Protein 4Q9V (pdb70)

Radius of gyration: 27.59 Å; Cα contacts (8 Å, |Δi|>4): 380; chains: 2; bounding box: 40×42×91 Å

Sequence (369 aa):
FSSKSLALQAQKKILSKIASKTVANNMLIDDTSSEIFDELYKVTKEHTHNKKEAHKIMKDLIKVAIKIGILYRNNQFSQEELVIVEKFRKKLNQTAMTIVSFYEVEYTFDRNVLSNLLHECKDLVHELVQRHLTPRTHGRINHVFNHFADVEFLSTLYSLDGDCRPNLKRICEGINKLLDDEKVLAMVFSSKSLALQAQKKILSKIASKTVANMLIDDTSSEIFDELYKVTKEHTHNKKEAHKIMKDLIKVAIKIGILYRNNQFSQEELVIVEEKFRKKLNQTAMTIVSFYEVEYTFDRRNVLSNLLHECKDLVHELVQQRHLTPRTHGRINHVFNHFADVEFLSTLYSLDGDCRPNLKRICEGINKLLDEKVL

Organism: Homo sapiens (NCBI:txid9606)

Foldseek 3Di:
DDVVVVVVVVVCVVVVVLLVVLLCVQAVDPLRVLLLVLQLVLLCLLPVDNVLSVLLSVLVSVLSSVVSVCVVVVVFDPVLVVLVVVLLVLVLVLLVVLLVCLVPVVPHDLQVSLVSLVVNLVSSCVNCVPPDDPCNNVSSVSNSCSVSPSSSVCLCSPPPHDNSVSSVSSNVSSVVCVVVVVD/DDDDDPVVVVVVVVVVVVVVVVVVCVVDPLADPLNVLLLVLLLVLLCVLPVCNVLSVLLSVLVVVLSVVLSVCVVVVVADPVLVVLVVVLLVLVLVLLVVLLCCLPPPPSDDLQVSLVSLVVNLVSSCVNCVVPDDVCNNVSSCSNSVSVSVSSSVCQCRPPVHDSSVSSVSSNVSSVVCVVVVVD

B-factor: mean 59.69, std 21.89, range [22.84, 160.14]

InterPro domains:
  IPR008477 Tumor necrosis factor alpha-induced protein 8-like [PF05527] (110-290)
  IPR008477 Tumor necrosis factor alpha-induced protein 8-like [PTHR12757] (84-292)
  IPR038355 Tumor necrosis factor alpha-induced protein 8-like superfamily [G3DSA:1.20.1440.160] (96-291)

Structure (mmCIF, N/CA/C/O backbone):
data_4Q9V
#
_entry.id   4Q9V
#
_cell.length_a   61.729
_cell.length_b   87.296
_cell.length_c   242.309
_cell.angle_alpha   90.00
_cell.angle_beta   90.00
_cell.angle_gamma   90.00
#
_symmetry.space_group_name_H-M   'I 2 2 2'
#
loop_
_entity.id
_entity.type
_entity.pdbx_description
1 polymer 'Tumor necrosis factor alpha-induced protein 8-like protein 3'
2 non-polymer 'CHLORIDE ION'
3 non-polymer 'SULFATE ION'
4 water water
#
loop_
_atom_site.group_PDB
_atom_site.id
_atom_site.type_symbol
_atom_site.label_atom_id
_atom_site.label_alt_id
_atom_site.label_comp_id
_atom_site.label_asym_id
_atom_site.label_entity_id
_atom_site.label_seq_id
_atom_site.pdbx_PDB_ins_code
_atom_site.Cartn_x
_atom_site.Cartn_y
_atom_site.Cartn_z
_atom_site.occupancy
_atom_site.B_iso_or_equiv
_atom_site.auth_seq_id
_atom_site.auth_comp_id
_atom_site.auth_asym_id
_atom_site.auth_atom_id
_atom_site.pdbx_PDB_model_num
ATOM 1 N N . PHE A 1 4 ? 24.550 -25.712 -20.548 1.00 97.59 110 PHE A N 1
ATOM 2 C CA . PHE A 1 4 ? 23.189 -26.081 -20.919 1.00 100.82 110 PHE A CA 1
ATOM 3 C C . PHE A 1 4 ? 22.227 -24.918 -20.707 1.00 93.15 110 PHE A C 1
ATOM 4 O O . PHE A 1 4 ? 22.151 -24.357 -19.615 1.00 97.05 110 PHE A O 1
ATOM 12 N N . SER A 1 5 ? 21.494 -24.563 -21.757 1.00 74.40 111 SER A N 1
ATOM 13 C CA . SER A 1 5 ? 20.551 -23.456 -21.686 1.00 77.71 111 SER A CA 1
ATOM 14 C C . SER A 1 5 ? 19.260 -23.768 -22.438 1.00 73.90 111 SER A C 1
ATOM 15 O O . SER A 1 5 ? 19.154 -23.513 -23.637 1.00 70.73 111 SER A O 1
ATOM 18 N N . SER A 1 6 ? 18.282 -24.315 -21.722 1.00 72.06 112 SER A N 1
ATOM 19 C CA . SER A 1 6 ? 16.988 -24.636 -22.311 1.00 65.23 112 SER A CA 1
ATOM 20 C C . SER A 1 6 ? 16.486 -23.496 -23.187 1.00 62.84 112 SER A C 1
ATOM 21 O O . SER A 1 6 ? 15.870 -23.724 -24.227 1.00 62.18 112 SER A O 1
ATOM 24 N N . LYS A 1 7 ? 16.758 -22.267 -22.765 1.00 63.99 113 LYS A N 1
ATOM 25 C CA . LYS A 1 7 ? 16.345 -21.092 -23.517 1.00 69.42 113 LYS A CA 1
ATOM 26 C C . LYS A 1 7 ? 16.974 -21.090 -24.904 1.00 69.78 113 LYS A C 1
ATOM 27 O O . LYS A 1 7 ? 16.367 -20.630 -25.871 1.00 71.33 113 LYS A O 1
ATOM 33 N N . SER A 1 8 ? 18.194 -21.607 -24.996 1.00 66.93 114 SER A N 1
ATOM 34 C CA . SER A 1 8 ? 18.912 -21.663 -26.262 1.00 70.38 114 SER A CA 1
ATOM 35 C C . SER A 1 8 ? 18.372 -22.771 -27.157 1.00 62.75 114 SER A C 1
ATOM 36 O O . SER A 1 8 ? 18.205 -22.583 -28.360 1.00 61.80 114 SER A O 1
ATOM 39 N N . LEU A 1 9 ? 18.099 -23.928 -26.563 1.00 64.13 115 LEU A N 1
ATOM 40 C CA . LEU A 1 9 ? 17.550 -25.056 -27.302 1.00 66.27 115 LEU A CA 1
ATOM 41 C C . LEU A 1 9 ? 16.140 -24.745 -27.786 1.00 68.59 115 LEU A C 1
ATOM 42 O O . LEU A 1 9 ? 15.730 -25.173 -28.862 1.00 68.84 115 LEU A O 1
ATOM 47 N N . ALA A 1 10 ? 15.402 -23.990 -26.980 1.00 66.06 116 ALA A N 1
ATOM 48 C CA . ALA A 1 10 ? 14.029 -23.617 -27.316 1.00 62.17 116 ALA A CA 1
ATOM 49 C C . ALA A 1 10 ? 13.997 -22.577 -28.433 1.00 54.28 116 ALA A C 1
ATOM 50 O O . ALA A 1 10 ? 13.121 -22.613 -29.322 1.00 60.26 116 ALA A O 1
ATOM 52 N N . LEU A 1 11 ? 14.943 -21.644 -28.372 1.00 55.61 117 LEU A N 1
ATOM 53 C CA . LEU A 1 11 ? 15.115 -20.648 -29.425 1.00 58.22 117 LEU A CA 1
ATOM 54 C C . LEU A 1 11 ? 15.346 -21.341 -30.768 1.00 46.24 117 LEU A C 1
ATOM 55 O O . LEU A 1 11 ? 14.576 -21.161 -31.721 1.00 53.80 117 LEU A O 1
ATOM 60 N N . GLN A 1 12 ? 16.417 -22.135 -30.808 1.00 52.08 118 GLN A N 1
ATOM 61 C CA . GLN A 1 12 ? 16.753 -23.005 -31.933 1.00 61.70 118 GLN A CA 1
ATOM 62 C C . GLN A 1 12 ? 15.551 -23.762 -32.476 1.00 57.20 118 GLN A C 1
ATOM 63 O O . GLN A 1 12 ? 15.173 -23.601 -33.641 1.00 66.37 118 GLN A O 1
ATOM 69 N N . ALA A 1 13 ? 14.956 -24.593 -31.624 1.00 53.44 119 ALA A N 1
ATOM 70 C CA . ALA A 1 13 ? 13.846 -25.459 -32.021 1.00 49.49 119 ALA A CA 1
ATOM 71 C C . ALA A 1 13 ? 12.668 -24.678 -32.614 1.00 39.26 119 ALA A C 1
ATOM 72 O O . ALA A 1 13 ? 12.099 -25.068 -33.643 1.00 48.90 119 ALA A O 1
ATOM 74 N N . GLN A 1 14 ? 12.324 -23.558 -31.989 1.00 46.92 120 GLN A N 1
ATOM 75 C CA . GLN A 1 14 ? 11.208 -22.752 -32.479 1.00 46.21 120 GLN A CA 1
ATOM 76 C C . GLN A 1 14 ? 11.513 -22.131 -33.840 1.00 46.87 120 GLN A C 1
ATOM 77 O O . GLN A 1 14 ? 10.657 -22.135 -34.754 1.00 36.15 120 GLN A O 1
ATOM 83 N N . LYS A 1 15 ? 12.723 -21.577 -33.960 1.00 51.22 121 LYS A N 1
ATOM 84 C CA . LYS A 1 15 ? 13.168 -21.006 -35.228 1.00 53.70 121 LYS A CA 1
ATOM 85 C C . LYS A 1 15 ? 13.077 -22.058 -36.330 1.00 45.67 121 LYS A C 1
ATOM 86 O O . LYS A 1 15 ? 12.499 -21.816 -37.376 1.00 45.10 121 LYS A O 1
ATOM 92 N N . LYS A 1 16 ? 13.631 -23.232 -36.051 1.00 39.62 122 LYS A N 1
ATOM 93 C CA . LYS A 1 16 ? 13.690 -24.348 -36.981 1.00 41.31 122 LYS A CA 1
ATOM 94 C C . LYS A 1 16 ? 12.333 -24.825 -37.446 1.00 52.57 122 LYS A C 1
ATOM 95 O O . LYS A 1 16 ? 12.117 -24.975 -38.646 1.00 58.53 122 LYS A O 1
ATOM 101 N N . ILE A 1 17 ? 11.419 -25.077 -36.517 1.00 50.42 123 ILE A N 1
ATOM 102 C CA . ILE A 1 17 ? 10.096 -25.557 -36.931 1.00 44.15 123 ILE A CA 1
ATOM 103 C C . ILE A 1 17 ? 9.375 -24.480 -37.735 1.00 42.54 123 ILE A C 1
ATOM 104 O O . ILE A 1 17 ? 8.730 -24.764 -38.776 1.00 50.32 123 ILE A O 1
ATOM 109 N N . LEU A 1 18 ? 9.493 -23.239 -37.265 1.00 42.08 124 LEU A N 1
ATOM 110 C CA . LEU A 1 18 ? 8.828 -22.148 -37.976 1.00 43.48 124 LEU A CA 1
ATOM 111 C C . LEU A 1 18 ? 9.371 -22.007 -39.418 1.00 46.63 124 LEU A C 1
ATOM 112 O O . LEU A 1 18 ? 8.618 -21.811 -40.379 1.00 46.40 124 LEU A O 1
ATOM 117 N N . SER A 1 19 ? 10.685 -22.157 -39.547 1.00 40.12 125 SER A N 1
ATOM 118 C CA . SER A 1 19 ? 11.409 -21.989 -40.804 1.00 46.70 125 SER A CA 1
ATOM 119 C C . SER A 1 19 ? 11.079 -23.097 -41.776 1.00 47.74 125 SER A C 1
ATOM 120 O O . SER A 1 19 ? 10.803 -22.852 -42.960 1.00 46.96 125 SER A O 1
ATOM 123 N N . LYS A 1 20 ? 11.110 -24.322 -41.259 1.00 50.96 126 LYS A N 1
ATOM 124 C CA . LYS A 1 20 ? 10.721 -25.491 -42.022 1.00 42.67 126 LYS A CA 1
ATOM 125 C C . LYS A 1 20 ? 9.315 -25.315 -42.586 1.00 40.57 126 LYS A C 1
ATOM 126 O O . LYS A 1 20 ? 9.092 -25.515 -43.794 1.00 47.97 126 LYS A O 1
ATOM 132 N N . ILE A 1 21 ? 8.379 -24.909 -41.728 1.00 41.64 127 ILE A N 1
ATOM 133 C CA . ILE A 1 21 ? 7.030 -24.598 -42.217 1.00 43.95 127 ILE A CA 1
ATOM 134 C C . ILE A 1 21 ? 7.046 -23.563 -43.343 1.00 43.43 127 ILE A C 1
ATOM 135 O O . ILE A 1 21 ? 6.411 -23.763 -44.407 1.00 45.20 127 ILE A O 1
ATOM 140 N N . ALA A 1 22 ? 7.762 -22.460 -43.117 1.00 40.46 128 ALA A N 1
ATOM 141 C CA . ALA A 1 22 ? 7.804 -21.373 -44.121 1.00 43.68 128 ALA A CA 1
ATOM 142 C C . ALA A 1 22 ? 8.313 -21.828 -45.517 1.00 41.50 128 ALA A C 1
ATOM 143 O O . ALA A 1 22 ? 7.726 -21.537 -46.585 1.00 40.35 128 ALA A O 1
ATOM 145 N N . SER A 1 23 ? 9.421 -22.554 -45.492 1.00 31.84 129 SER A N 1
ATOM 146 C CA . SER A 1 23 ? 10.069 -22.977 -46.719 1.00 47.22 129 SER A CA 1
ATOM 147 C C . SER A 1 23 ? 9.270 -24.070 -47.405 1.00 41.64 129 SER A C 1
ATOM 148 O O . SER A 1 23 ? 9.225 -24.115 -48.632 1.00 34.19 129 SER A O 1
ATOM 151 N N . LYS A 1 24 ? 8.612 -24.942 -46.637 1.00 39.07 130 LYS A N 1
ATOM 152 C CA . LYS A 1 24 ? 7.715 -25.893 -47.309 1.00 40.27 130 LYS A CA 1
ATOM 153 C C . LYS A 1 24 ? 6.555 -25.160 -47.985 1.00 41.13 130 LYS A C 1
ATOM 154 O O . LYS A 1 24 ? 6.184 -25.485 -49.126 1.00 39.21 130 LYS A O 1
ATOM 160 N N . THR A 1 25 ? 6.012 -24.142 -47.318 1.00 36.55 131 THR A N 1
ATOM 161 C CA . THR A 1 25 ? 4.974 -23.333 -47.990 1.00 46.79 131 THR A CA 1
ATOM 162 C C . THR A 1 25 ? 5.472 -22.753 -49.319 1.00 51.81 131 THR A C 1
ATOM 163 O O . THR A 1 25 ? 4.801 -22.881 -50.378 1.00 41.16 131 THR A O 1
ATOM 167 N N . VAL A 1 26 ? 6.657 -22.138 -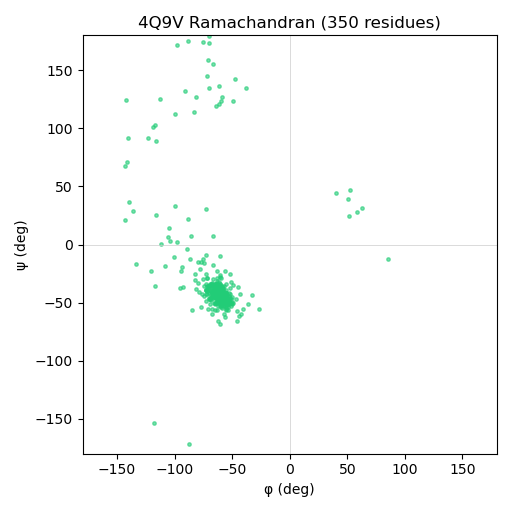49.269 1.00 46.30 132 VAL A N 1
ATOM 168 C CA . VAL A 1 26 ? 7.241 -21.594 -50.502 1.00 33.30 132 VAL A CA 1
ATOM 169 C C . VAL A 1 26 ? 7.426 -22.677 -51.567 1.00 36.51 132 VAL A C 1
ATOM 170 O O . VAL A 1 26 ? 7.134 -22.462 -52.729 1.00 43.28 132 VAL A O 1
ATOM 174 N N . ALA A 1 27 ? 7.885 -23.854 -51.163 1.00 39.89 133 ALA A N 1
ATOM 175 C CA . ALA A 1 27 ? 8.193 -24.916 -52.119 1.00 43.59 133 ALA A CA 1
ATOM 176 C C . ALA A 1 27 ? 6.939 -25.462 -52.785 1.00 51.99 133 ALA A C 1
ATOM 177 O O . ALA A 1 27 ? 6.908 -25.657 -54.003 1.00 47.57 133 ALA A O 1
ATOM 179 N N A ASN A 1 28 ? 5.904 -25.720 -51.984 0.51 51.36 134 ASN A N 1
ATOM 180 N N B ASN A 1 28 ? 5.910 -25.715 -51.987 0.49 51.37 134 ASN A N 1
ATOM 181 C CA A ASN A 1 28 ? 4.619 -26.178 -52.513 0.51 51.98 134 ASN A CA 1
ATOM 182 C CA B ASN A 1 28 ? 4.650 -26.188 -52.537 0.49 51.54 134 ASN A CA 1
ATOM 183 C C A ASN A 1 28 ? 4.016 -25.157 -53.463 0.51 52.76 134 ASN A C 1
ATOM 184 C C B ASN A 1 28 ? 4.025 -25.159 -53.468 0.49 52.74 134 ASN A C 1
ATOM 185 O O A ASN A 1 28 ? 3.439 -25.521 -54.490 0.51 53.15 134 ASN A O 1
ATOM 186 O O B ASN A 1 28 ? 3.462 -25.519 -54.502 0.49 53.11 134 ASN A O 1
ATOM 195 N N . MET A 1 29 ? 4.135 -23.877 -53.118 1.00 51.69 135 MET A N 1
ATOM 196 C CA . MET A 1 29 ? 3.571 -22.835 -53.979 1.00 53.69 135 MET A CA 1
ATOM 197 C C . MET A 1 29 ? 4.322 -22.594 -55.296 1.00 55.29 135 MET A C 1
ATOM 198 O O . MET A 1 29 ? 3.718 -22.612 -56.373 1.00 55.28 135 MET A O 1
ATOM 203 N N . LEU A 1 30 ? 5.615 -22.303 -55.209 1.00 48.39 136 LEU A N 1
ATOM 204 C CA . LEU A 1 30 ? 6.347 -21.792 -56.362 1.00 50.34 136 LEU A CA 1
ATOM 205 C C . LEU A 1 30 ? 7.483 -22.679 -56.862 1.00 49.81 136 LEU A C 1
ATOM 206 O O . LEU A 1 30 ? 7.736 -22.746 -58.062 1.00 59.96 136 LEU A O 1
ATOM 211 N N . ILE A 1 31 ? 8.177 -23.344 -55.947 1.00 53.11 137 ILE A N 1
ATOM 212 C CA . ILE A 1 31 ? 9.315 -24.172 -56.331 1.00 63.47 137 ILE A CA 1
ATOM 213 C C . ILE A 1 31 ? 8.891 -25.333 -57.223 1.00 65.13 137 ILE A C 1
ATOM 214 O O . ILE A 1 31 ? 9.697 -25.873 -57.975 1.00 65.66 137 ILE A O 1
ATOM 219 N N . ASP A 1 32 ? 7.620 -25.707 -57.143 1.00 50.79 138 ASP A N 1
ATOM 220 C CA . ASP A 1 32 ? 7.083 -26.755 -57.998 1.00 66.40 138 ASP A CA 1
ATOM 221 C C . ASP A 1 32 ? 7.515 -26.505 -59.440 1.00 58.93 138 ASP A C 1
ATOM 222 O O . ASP A 1 32 ? 7.570 -25.363 -59.891 1.00 58.40 138 ASP A O 1
ATOM 227 N N . ASP A 1 33 ? 7.819 -27.579 -60.161 1.00 43.09 139 ASP A N 1
ATOM 228 C CA . ASP A 1 33 ? 8.307 -27.469 -61.533 1.00 51.63 139 ASP A CA 1
ATOM 229 C C . ASP A 1 33 ? 7.275 -26.879 -62.489 1.00 52.03 139 ASP A C 1
ATOM 230 O O . ASP A 1 33 ? 7.567 -25.939 -63.223 1.00 51.48 139 ASP A O 1
ATOM 235 N N . THR A 1 34 ? 6.073 -27.438 -62.480 1.00 52.30 140 THR A N 1
ATOM 236 C CA . THR A 1 34 ? 5.009 -26.979 -63.361 1.00 43.05 140 THR A CA 1
ATOM 237 C C . THR A 1 34 ? 4.645 -25.524 -63.094 1.00 32.92 140 THR A C 1
ATOM 238 O O . THR A 1 34 ? 4.430 -24.747 -64.020 1.00 38.40 140 THR A O 1
ATOM 242 N N . SER A 1 35 ? 4.576 -25.165 -61.817 1.00 33.42 141 SER A N 1
ATOM 243 C CA . SER A 1 35 ? 4.199 -23.815 -61.419 1.00 36.06 141 SER A CA 1
ATOM 244 C C . SER A 1 35 ? 5.262 -22.788 -61.792 1.00 38.16 141 SER A C 1
ATOM 245 O O . SER A 1 35 ? 4.953 -21.742 -62.354 1.00 41.07 141 SER A O 1
ATOM 248 N N . SER A 1 36 ? 6.515 -23.090 -61.472 1.00 35.48 142 SER A N 1
ATOM 249 C CA . SER A 1 36 ? 7.614 -22.179 -61.764 1.00 39.03 142 SER A CA 1
ATOM 250 C C . SER A 1 36 ? 7.774 -21.962 -63.265 1.00 40.42 142 SER A C 1
ATOM 251 O O . SER A 1 36 ? 8.184 -20.890 -63.702 1.00 40.44 142 SER A O 1
ATOM 254 N N . GLU A 1 37 ? 7.445 -22.982 -64.049 1.00 29.26 143 GLU A N 1
ATOM 255 C CA . GLU A 1 37 ? 7.528 -22.880 -65.500 1.00 37.62 143 GLU A CA 1
ATOM 256 C C . GLU A 1 37 ? 6.440 -21.961 -66.045 1.00 35.91 143 GLU A C 1
ATOM 257 O O . GLU A 1 37 ? 6.664 -21.214 -66.995 1.00 37.90 143 GLU A O 1
ATOM 263 N N . ILE A 1 38 ? 5.260 -22.020 -65.440 1.00 37.32 144 ILE A N 1
ATOM 264 C CA . ILE A 1 38 ? 4.155 -21.157 -65.832 1.00 32.81 144 ILE A CA 1
ATOM 265 C C . ILE A 1 38 ? 4.524 -19.699 -65.576 1.00 24.90 144 ILE A C 1
ATOM 266 O O . ILE A 1 38 ? 4.356 -18.847 -66.441 1.00 31.98 144 ILE A O 1
ATOM 271 N N . PHE A 1 39 ? 5.031 -19.428 -64.380 1.00 25.13 145 PHE A N 1
ATOM 272 C CA . PHE A 1 39 ? 5.429 -18.078 -64.007 1.00 31.78 145 PHE A CA 1
ATOM 273 C C . PHE A 1 39 ? 6.567 -17.578 -64.889 1.00 38.46 145 PHE A C 1
ATOM 274 O O . PHE A 1 39 ? 6.626 -16.398 -65.225 1.00 40.57 145 PHE A O 1
ATOM 282 N N . ASP A 1 40 ? 7.467 -18.480 -65.262 1.00 35.38 146 ASP A N 1
ATOM 283 C CA . ASP A 1 40 ? 8.581 -18.133 -66.135 1.00 36.49 146 ASP A CA 1
ATOM 284 C C . ASP A 1 40 ? 8.064 -17.730 -67.509 1.00 40.46 146 ASP A C 1
ATOM 285 O O . ASP A 1 40 ? 8.490 -16.723 -68.069 1.00 37.50 146 ASP A O 1
ATOM 290 N N . GLU A 1 41 ? 7.139 -18.517 -68.045 1.00 39.31 147 GLU A N 1
ATOM 291 C CA . GLU A 1 41 ? 6.449 -18.139 -69.292 1.00 34.53 147 GLU A CA 1
ATOM 292 C C . GLU A 1 41 ? 5.696 -16.799 -69.186 1.00 42.31 147 GLU A C 1
ATOM 293 O O . GLU A 1 41 ? 5.675 -16.010 -70.145 1.00 42.51 147 GLU A O 1
ATOM 299 N N . LEU A 1 42 ? 5.064 -16.546 -68.042 1.00 33.80 148 LEU A N 1
ATOM 300 C CA . LEU A 1 42 ? 4.297 -15.309 -67.880 1.00 32.96 148 LEU A CA 1
ATOM 301 C C . LEU A 1 42 ? 5.275 -14.162 -67.965 1.00 34.03 148 LEU A C 1
ATOM 302 O O . LEU A 1 42 ? 4.997 -13.148 -68.581 1.00 44.06 148 LEU A O 1
ATOM 307 N N . TYR A 1 43 ? 6.452 -14.354 -67.382 1.00 32.96 149 TYR A N 1
ATOM 308 C CA . TYR A 1 43 ? 7.512 -13.360 -67.474 1.00 33.56 149 TYR A CA 1
ATOM 309 C C . TYR A 1 43 ? 7.828 -13.112 -68.925 1.00 31.70 149 TYR A C 1
ATOM 310 O O . TYR A 1 43 ? 7.866 -11.964 -69.379 1.00 43.54 149 TYR A O 1
ATOM 319 N N . LYS A 1 44 ? 8.064 -14.198 -69.655 1.00 37.34 150 LYS A N 1
ATOM 320 C CA . LYS A 1 44 ? 8.505 -14.054 -71.049 1.00 40.44 150 LYS A CA 1
ATOM 321 C C . LYS A 1 44 ? 7.488 -13.263 -71.867 1.00 46.47 150 LYS A C 1
ATOM 322 O O . LYS A 1 44 ? 7.844 -12.334 -72.603 1.00 48.21 150 LYS A O 1
ATOM 328 N N . VAL A 1 45 ? 6.214 -13.594 -71.687 1.00 48.52 151 VAL A N 1
ATOM 329 C CA . VAL A 1 45 ? 5.151 -12.886 -72.397 1.00 45.02 151 VAL A CA 1
ATOM 330 C C . VAL A 1 45 ? 5.009 -11.413 -71.982 1.00 39.97 151 VAL A C 1
ATOM 331 O O . VAL A 1 45 ? 4.769 -10.548 -72.845 1.00 48.94 151 VAL A O 1
ATOM 335 N N . THR A 1 46 ? 5.182 -11.105 -70.692 1.00 31.59 152 THR A N 1
ATOM 336 C CA . THR A 1 46 ? 5.098 -9.691 -70.303 1.00 44.84 152 THR A CA 1
ATOM 337 C C . THR A 1 46 ? 6.298 -8.869 -70.765 1.00 43.14 152 THR A C 1
ATOM 338 O O . THR A 1 46 ? 6.177 -7.674 -71.021 1.00 53.73 152 THR A O 1
ATOM 342 N N . LYS A 1 47 ? 7.443 -9.523 -70.895 1.00 43.91 153 LYS A N 1
ATOM 343 C CA . LYS A 1 47 ? 8.624 -8.867 -71.425 1.00 54.09 153 LYS A CA 1
ATOM 344 C C . LYS A 1 47 ? 8.402 -8.604 -72.923 1.00 51.66 153 LYS A C 1
ATOM 345 O O . LYS A 1 47 ? 8.624 -7.503 -73.413 1.00 52.28 153 LYS A O 1
ATOM 351 N N . GLU A 1 48 ? 7.902 -9.610 -73.630 1.00 49.70 154 GLU A N 1
ATOM 352 C CA . GLU A 1 48 ? 7.618 -9.465 -75.055 1.00 55.93 154 GLU A CA 1
ATOM 353 C C . GLU A 1 48 ? 6.487 -8.471 -75.311 1.00 59.21 154 GLU A C 1
ATOM 354 O O . GLU A 1 48 ? 6.341 -7.980 -76.423 1.00 65.89 154 GLU A O 1
ATOM 360 N N . HIS A 1 49 ? 5.699 -8.160 -74.286 1.00 48.12 155 HIS A N 1
ATOM 361 C CA . HIS A 1 49 ? 4.621 -7.191 -74.465 1.00 50.98 155 HIS A CA 1
ATOM 362 C C . HIS A 1 49 ? 5.043 -5.769 -74.117 1.00 62.39 155 HIS A C 1
ATOM 363 O O . HIS A 1 49 ? 4.610 -4.810 -74.755 1.00 75.92 155 HIS A O 1
ATOM 370 N N . THR A 1 50 ? 5.872 -5.634 -73.089 1.00 51.91 156 THR A N 1
ATOM 371 C CA . THR A 1 50 ? 6.282 -4.315 -72.622 1.00 49.44 156 THR A CA 1
ATOM 372 C C . THR A 1 50 ? 7.609 -3.833 -73.214 1.00 55.00 156 THR A C 1
ATOM 373 O O . THR A 1 50 ? 7.892 -2.637 -73.221 1.00 59.40 156 THR A O 1
ATOM 377 N N . HIS A 1 51 ? 8.433 -4.778 -73.661 1.00 61.19 157 HIS A N 1
ATOM 378 C CA . HIS A 1 51 ? 9.831 -4.506 -74.004 1.00 75.70 157 HIS A CA 1
ATOM 379 C C . HIS A 1 51 ? 10.604 -3.785 -72.899 1.00 75.08 157 HIS A C 1
ATOM 380 O O . HIS A 1 51 ? 11.595 -3.095 -73.159 1.00 83.99 157 HIS A O 1
ATOM 387 N N . ASN A 1 52 ? 10.134 -3.946 -71.664 1.00 63.95 158 ASN A N 1
ATOM 388 C CA . ASN A 1 52 ? 10.867 -3.479 -70.501 1.00 58.91 158 ASN A CA 1
ATOM 389 C C . ASN A 1 52 ? 11.121 -4.638 -69.543 1.00 56.39 158 ASN A C 1
ATOM 390 O O . ASN A 1 52 ? 10.287 -4.957 -68.688 1.00 57.11 158 ASN A O 1
ATOM 395 N N . LYS A 1 53 ? 12.276 -5.269 -69.735 1.00 56.95 159 LYS A N 1
ATOM 396 C CA . LYS A 1 53 ? 12.796 -6.349 -68.903 1.00 58.93 159 LYS A CA 1
ATOM 397 C C . LYS A 1 53 ? 12.560 -6.085 -67.420 1.00 60.21 159 LYS A C 1
ATOM 398 O O . LYS A 1 53 ? 11.936 -6.891 -66.719 1.00 61.63 159 LYS A O 1
ATOM 404 N N . LYS A 1 54 ? 13.047 -4.938 -66.963 1.00 53.06 160 LYS A N 1
ATOM 405 C CA . LYS A 1 54 ? 12.935 -4.535 -65.571 1.00 60.35 160 LYS A CA 1
ATOM 406 C C . LYS A 1 54 ? 11.494 -4.500 -65.075 1.00 62.22 160 LYS A C 1
ATOM 407 O O . LYS A 1 54 ? 11.215 -4.900 -63.947 1.00 59.93 160 LYS A O 1
ATOM 413 N N . GLU A 1 55 ? 10.582 -4.011 -65.908 1.00 56.57 161 GLU A N 1
ATOM 414 C CA . GLU A 1 55 ? 9.194 -3.872 -65.479 1.00 51.79 161 GLU A CA 1
ATOM 415 C C . GLU A 1 55 ? 8.534 -5.254 -65.392 1.00 49.35 161 GLU A C 1
ATOM 416 O O . GLU A 1 55 ? 7.771 -5.535 -64.459 1.00 51.72 161 GLU A O 1
ATOM 422 N N . ALA A 1 56 ? 8.855 -6.117 -66.354 1.00 42.26 162 ALA A N 1
ATOM 423 C CA . ALA A 1 56 ? 8.450 -7.518 -66.300 1.00 44.46 162 ALA A CA 1
ATOM 424 C C . ALA A 1 56 ? 8.891 -8.130 -64.978 1.00 43.20 162 ALA A C 1
ATOM 425 O O . ALA A 1 56 ? 8.089 -8.756 -64.277 1.00 42.87 162 ALA A O 1
ATOM 427 N N . HIS A 1 57 ? 10.161 -7.909 -64.641 1.00 37.57 163 HIS A N 1
ATOM 428 C CA . HIS A 1 57 ? 10.745 -8.452 -63.433 1.00 40.63 163 HIS A CA 1
ATOM 429 C C . HIS A 1 57 ? 9.955 -7.958 -62.230 1.00 39.72 163 HIS A C 1
ATOM 430 O O . HIS A 1 57 ? 9.624 -8.743 -61.363 1.00 41.32 163 HIS A O 1
ATOM 437 N N . LYS A 1 58 ? 9.643 -6.662 -62.193 1.00 42.43 164 LYS A N 1
ATOM 438 C CA . LYS A 1 58 ? 8.848 -6.074 -61.106 1.00 42.06 164 LYS A CA 1
ATOM 439 C C . LYS A 1 58 ? 7.429 -6.685 -60.946 1.00 36.62 164 LYS A C 1
ATOM 440 O O . LYS A 1 58 ? 6.980 -6.988 -59.842 1.00 40.64 164 LYS A O 1
ATOM 446 N N . ILE A 1 59 ? 6.733 -6.815 -62.058 1.00 38.02 165 ILE A N 1
ATOM 447 C CA . ILE A 1 59 ? 5.442 -7.477 -62.115 1.00 37.56 165 ILE A CA 1
ATOM 448 C C . ILE A 1 59 ? 5.538 -8.890 -61.517 1.00 40.94 165 ILE A C 1
ATOM 449 O O . ILE A 1 59 ? 4.810 -9.220 -60.553 1.00 33.34 165 ILE A O 1
ATOM 454 N N . MET A 1 60 ? 6.446 -9.719 -62.048 1.00 35.95 166 MET A N 1
ATOM 455 C CA . MET A 1 60 ? 6.582 -11.095 -61.537 1.00 37.51 166 MET A CA 1
ATOM 456 C C . MET A 1 60 ? 6.963 -11.140 -60.058 1.00 31.80 166 MET A C 1
ATOM 457 O O . MET A 1 60 ? 6.462 -11.967 -59.291 1.00 37.60 166 MET A O 1
ATOM 462 N N . LYS A 1 61 ? 7.823 -10.217 -59.653 1.00 33.32 167 LYS A N 1
ATOM 463 C CA . LYS A 1 61 ? 8.221 -10.115 -58.269 1.00 37.06 167 LYS A CA 1
ATOM 464 C C . LYS A 1 61 ? 7.042 -9.802 -57.361 1.00 39.74 167 LYS A C 1
ATOM 465 O O . LYS A 1 61 ? 6.911 -10.437 -56.330 1.00 40.81 167 LYS A O 1
ATOM 471 N N . ASP A 1 62 ? 6.186 -8.838 -57.731 1.00 44.04 168 ASP A N 1
ATOM 472 C CA . ASP A 1 62 ? 4.977 -8.573 -56.921 1.00 38.03 168 ASP A CA 1
ATOM 473 C C . ASP A 1 62 ? 4.048 -9.804 -56.909 1.00 28.91 168 ASP A C 1
ATOM 474 O O . ASP A 1 62 ? 3.472 -10.136 -55.871 1.00 31.83 168 ASP A O 1
ATOM 479 N N . LEU A 1 63 ? 3.894 -10.448 -58.060 1.00 33.25 169 LEU A N 1
ATOM 480 C CA . LEU A 1 63 ? 3.048 -11.628 -58.164 1.00 34.85 169 LEU A CA 1
ATOM 481 C C . LEU A 1 63 ? 3.502 -12.681 -57.165 1.00 33.16 169 LEU A C 1
ATOM 482 O O . LEU A 1 63 ? 2.701 -13.236 -56.419 1.00 34.28 169 LEU A O 1
ATOM 487 N N . ILE A 1 64 ? 4.802 -12.941 -57.155 1.00 31.27 170 ILE A N 1
ATOM 488 C CA . ILE A 1 64 ? 5.390 -13.935 -56.275 1.00 37.03 170 ILE A CA 1
ATOM 489 C C . ILE A 1 64 ? 5.324 -13.539 -54.817 1.00 28.26 170 ILE A C 1
ATOM 490 O O . ILE A 1 64 ? 5.045 -14.386 -53.946 1.00 34.04 170 ILE A O 1
ATOM 495 N N . LYS A 1 65 ? 5.570 -12.265 -54.521 1.00 26.03 171 LYS A N 1
ATOM 496 C CA . LYS A 1 65 ? 5.437 -11.810 -53.130 1.00 32.99 171 LYS A CA 1
ATOM 497 C C . LYS A 1 65 ? 4.002 -11.997 -52.594 1.00 35.70 171 LYS A C 1
ATOM 498 O O . LYS A 1 65 ? 3.808 -12.494 -51.479 1.00 41.04 171 LYS A O 1
ATOM 504 N N . VAL A 1 66 ? 3.006 -11.603 -53.383 1.00 35.08 172 VAL A N 1
ATOM 505 C CA . VAL A 1 66 ? 1.610 -11.710 -52.927 1.00 33.69 172 VAL A CA 1
ATOM 506 C C . VAL A 1 66 ? 1.180 -13.183 -52.817 1.00 30.56 172 VAL A C 1
ATOM 507 O O . VAL A 1 66 ? 0.488 -13.576 -51.868 1.00 29.70 172 VAL A O 1
ATOM 511 N N . ALA A 1 67 ? 1.633 -13.990 -53.778 1.00 28.51 173 ALA A N 1
ATOM 512 C CA . ALA A 1 67 ? 1.281 -15.410 -53.833 1.00 34.62 173 ALA A CA 1
ATOM 513 C C . ALA A 1 67 ? 1.803 -16.059 -52.580 1.00 39.88 173 ALA A C 1
ATOM 514 O O . ALA A 1 67 ? 1.073 -16.781 -51.897 1.00 34.71 173 ALA A O 1
ATOM 516 N N . ILE A 1 68 ? 3.051 -15.748 -52.241 1.00 36.51 174 ILE A N 1
ATOM 517 C CA . ILE A 1 68 ? 3.676 -16.348 -51.068 1.00 33.74 174 ILE A CA 1
ATOM 518 C C . ILE A 1 68 ? 3.022 -15.874 -49.774 1.00 38.76 174 ILE A C 1
ATOM 519 O O . ILE A 1 68 ? 2.784 -16.676 -48.867 1.00 36.30 174 ILE A O 1
ATOM 524 N N . LYS A 1 69 ? 2.769 -14.570 -49.677 1.00 27.10 175 LYS A N 1
ATOM 525 C CA . LYS A 1 69 ? 2.090 -13.998 -48.512 1.00 32.59 175 LYS A CA 1
ATOM 526 C C . LYS A 1 69 ? 0.754 -14.717 -48.221 1.00 36.13 175 LYS A C 1
ATOM 527 O O . LYS A 1 69 ? 0.448 -15.099 -47.077 1.00 44.19 175 LYS A O 1
ATOM 533 N N . ILE A 1 70 ? -0.024 -14.903 -49.276 1.00 33.70 176 ILE A N 1
ATOM 534 C CA . ILE A 1 70 ? -1.277 -15.642 -49.158 1.00 38.15 176 ILE A CA 1
ATOM 535 C C . ILE A 1 70 ? -1.043 -17.117 -48.792 1.00 39.19 176 ILE A C 1
ATOM 536 O O . ILE A 1 70 ? -1.752 -17.653 -47.967 1.00 29.09 176 ILE A O 1
ATOM 541 N N . GLY A 1 71 ? -0.061 -17.775 -49.419 1.00 34.76 177 GLY A N 1
ATOM 542 C CA . GLY A 1 71 ? 0.257 -19.155 -49.078 1.00 25.17 177 GLY A CA 1
ATOM 543 C C . GLY A 1 71 ? 0.544 -19.288 -47.586 1.00 33.06 177 GLY A C 1
ATOM 544 O O . GLY A 1 71 ? 0.082 -20.212 -46.925 1.00 35.31 177 GLY A O 1
ATOM 545 N N . ILE A 1 72 ? 1.279 -18.330 -47.041 1.00 34.57 178 ILE A N 1
ATOM 546 C CA . ILE A 1 72 ? 1.663 -18.391 -45.637 1.00 41.57 178 ILE A CA 1
ATOM 547 C C . ILE A 1 72 ? 0.480 -18.106 -44.723 1.00 33.04 178 ILE A C 1
ATOM 548 O O . ILE A 1 72 ? 0.321 -18.792 -43.717 1.00 38.85 178 ILE A O 1
ATOM 553 N N . LEU A 1 73 ? -0.335 -17.103 -45.058 1.00 35.58 179 LEU A N 1
ATOM 554 C CA . LEU A 1 73 ? -1.567 -16.870 -44.300 1.00 31.35 179 LEU A CA 1
ATOM 555 C C . LEU A 1 73 ? -2.413 -18.157 -44.288 1.00 40.67 179 LEU A C 1
ATOM 556 O O . LEU A 1 73 ? -2.989 -18.547 -43.269 1.00 33.48 179 LEU A O 1
ATOM 561 N N . TYR A 1 74 ? -2.474 -18.828 -45.431 1.00 32.58 180 TYR A N 1
ATOM 562 C CA . TYR A 1 74 ? -3.255 -20.053 -45.535 1.00 27.79 180 TYR A CA 1
ATOM 563 C C . TYR A 1 74 ? -2.699 -21.187 -44.659 1.00 40.59 180 TYR A C 1
ATOM 564 O O . TYR A 1 74 ? -3.419 -21.714 -43.814 1.00 36.08 180 TYR A O 1
ATOM 573 N N . ARG A 1 75 ? -1.429 -21.550 -44.834 1.00 36.04 181 ARG A N 1
ATOM 574 C CA . ARG A 1 75 ? -0.901 -22.695 -44.105 1.00 41.72 181 ARG A CA 1
ATOM 575 C C . ARG A 1 75 ? -0.920 -22.449 -42.610 1.00 37.98 181 ARG A C 1
ATOM 576 O O . ARG A 1 75 ? -1.124 -23.374 -41.838 1.00 38.42 181 ARG A O 1
ATOM 584 N N . ASN A 1 76 ? -0.724 -21.202 -42.202 1.00 28.62 182 ASN A N 1
ATOM 585 C CA . ASN A 1 76 ? -0.644 -20.899 -40.783 1.00 30.89 182 ASN A CA 1
ATOM 586 C C . ASN A 1 76 ? -2.013 -20.673 -40.143 1.00 36.00 182 ASN A C 1
ATOM 587 O O . ASN A 1 76 ? -2.083 -20.287 -38.990 1.00 35.77 182 ASN A O 1
ATOM 592 N N . ASN A 1 77 ? -3.081 -20.920 -40.899 1.00 40.23 183 ASN A N 1
ATOM 593 C CA . ASN A 1 77 ? -4.445 -20.673 -40.437 1.00 43.83 183 ASN A CA 1
ATOM 594 C C . ASN A 1 77 ? -4.651 -19.277 -39.914 1.00 39.08 183 ASN A C 1
ATOM 595 O O . ASN A 1 77 ? -5.247 -19.092 -38.870 1.00 31.71 183 ASN A O 1
ATOM 600 N N . GLN A 1 78 ? -4.170 -18.293 -40.663 1.00 31.33 184 GLN A N 1
ATOM 601 C CA . GLN A 1 78 ? -4.290 -16.899 -40.273 1.00 35.49 184 GLN A CA 1
ATOM 602 C C . GLN A 1 78 ? -5.579 -16.271 -40.796 1.00 38.35 184 GLN A C 1
ATOM 603 O O . GLN A 1 78 ? -5.869 -15.114 -40.506 1.00 38.34 184 GLN A O 1
ATOM 609 N N . PHE A 1 79 ? -6.345 -17.033 -41.569 1.00 37.36 185 PHE A N 1
ATOM 610 C CA . PHE A 1 79 ? -7.571 -16.504 -42.161 1.00 33.49 185 PHE A CA 1
ATOM 611 C C . PHE A 1 79 ? -8.785 -16.759 -41.245 1.00 39.60 185 PHE A C 1
ATOM 612 O O . PHE A 1 79 ? -8.987 -17.888 -40.775 1.00 41.80 185 PHE A O 1
ATOM 620 N N . SER A 1 80 ? -9.596 -15.724 -41.009 1.00 35.10 186 SER A N 1
ATOM 621 C CA . SER A 1 80 ? -10.847 -15.874 -40.244 1.00 39.88 186 SER A CA 1
ATOM 622 C C . SER A 1 80 ? -11.861 -16.661 -41.064 1.00 39.49 186 SER A C 1
ATOM 623 O O . SER A 1 80 ? -11.630 -16.937 -42.238 1.00 52.24 186 SER A O 1
ATOM 626 N N . GLN A 1 81 ? -12.994 -16.992 -40.461 1.00 44.62 187 GLN A N 1
ATOM 627 C CA . GLN A 1 81 ? -14.089 -17.698 -41.144 1.00 48.21 187 GLN A CA 1
ATOM 628 C C . GLN A 1 81 ? -14.575 -17.040 -42.443 1.00 43.05 187 GLN A C 1
ATOM 629 O O . GLN A 1 81 ? -14.640 -17.696 -43.498 1.00 54.01 187 GLN A O 1
ATOM 631 N N . GLU A 1 82 ? -14.934 -15.760 -42.366 1.00 35.39 188 GLU A N 1
ATOM 632 C CA . GLU A 1 82 ? -15.319 -14.996 -43.567 1.00 44.36 188 GLU A CA 1
ATOM 633 C C . GLU A 1 82 ? -14.195 -15.058 -44.605 1.00 43.32 188 GLU A C 1
ATOM 634 O O . GLU A 1 82 ? -14.433 -15.278 -45.810 1.00 48.15 188 GLU A O 1
ATOM 640 N N . GLU A 1 83 ? -12.969 -14.876 -44.123 1.00 40.85 189 GLU A N 1
ATOM 641 C CA . GLU A 1 83 ? -11.797 -14.938 -44.993 1.00 38.65 189 GLU A CA 1
ATOM 642 C C . GLU A 1 83 ? -11.692 -16.289 -45.686 1.00 38.36 189 GLU A C 1
ATOM 643 O O . GLU A 1 83 ? -11.435 -16.347 -46.877 1.00 40.01 189 GLU A O 1
ATOM 649 N N . LEU A 1 84 ? -11.949 -17.366 -44.958 1.00 34.89 190 LEU A N 1
ATOM 650 C CA . LEU A 1 84 ? -11.974 -18.702 -45.565 1.00 37.89 190 LEU A CA 1
ATOM 651 C C . LEU A 1 84 ? -13.086 -18.827 -46.646 1.00 40.43 190 LEU A C 1
ATOM 652 O O . LEU A 1 84 ? -12.879 -19.430 -47.724 1.00 32.25 190 LEU A O 1
ATOM 657 N N . VAL A 1 85 ? -14.247 -18.224 -46.392 1.00 33.41 191 VAL A N 1
ATOM 658 C CA . VAL A 1 85 ? -15.277 -18.139 -47.461 1.00 34.46 191 VAL A CA 1
ATOM 659 C C . VAL A 1 85 ? -14.693 -17.471 -48.739 1.00 38.36 191 VAL A C 1
ATOM 660 O O . VAL A 1 85 ? -14.806 -17.970 -49.890 1.00 41.71 191 VAL A O 1
ATOM 664 N N . ILE A 1 86 ? -14.024 -16.350 -48.521 1.00 39.62 192 ILE A N 1
ATOM 665 C CA . ILE A 1 86 ? -13.381 -15.663 -49.625 1.00 35.45 192 ILE A CA 1
ATOM 666 C C . ILE A 1 86 ? -12.272 -16.496 -50.325 1.00 41.93 192 ILE A C 1
ATOM 667 O O . ILE A 1 86 ? -12.194 -16.491 -51.553 1.00 35.33 192 ILE A O 1
ATOM 672 N N . VAL A 1 87 ? -11.447 -17.233 -49.580 1.00 36.76 193 VAL A N 1
ATOM 673 C CA . VAL A 1 87 ? -10.473 -18.153 -50.193 1.00 40.19 193 VAL A CA 1
ATOM 674 C C . VAL A 1 87 ? -11.147 -19.151 -51.106 1.00 34.40 193 VAL A C 1
ATOM 675 O O . VAL A 1 87 ? -10.695 -19.357 -52.239 1.00 36.04 193 VAL A O 1
ATOM 679 N N . GLU A 1 88 ? -12.212 -19.788 -50.624 1.00 33.07 194 GLU A N 1
ATOM 680 C CA . GLU A 1 88 ? -12.914 -20.749 -51.484 1.00 27.04 194 GLU A CA 1
ATOM 681 C C . GLU A 1 88 ? -13.448 -20.101 -52.776 1.00 34.50 194 GLU A C 1
ATOM 682 O O . GLU A 1 88 ? -13.273 -20.639 -53.895 1.00 31.32 194 GLU A O 1
ATOM 688 N N . LYS A 1 89 ? -14.041 -18.921 -52.634 1.00 33.63 195 LYS A N 1
ATOM 689 C CA . LYS A 1 89 ? -14.504 -18.155 -53.783 1.00 36.17 195 LYS A CA 1
ATOM 690 C C . LYS A 1 89 ? -13.360 -17.829 -54.743 1.00 35.64 195 LYS A C 1
ATOM 691 O O . LYS A 1 89 ? -13.534 -17.861 -55.958 1.00 32.64 195 LYS A O 1
ATOM 697 N N . PHE A 1 90 ? -12.192 -17.516 -54.190 1.00 31.91 196 PHE A N 1
ATOM 698 C CA . PHE A 1 90 ? -11.021 -17.182 -55.000 1.00 30.13 196 PHE A CA 1
ATOM 699 C C . PHE A 1 90 ? -10.526 -18.410 -55.739 1.00 28.15 196 PHE A C 1
ATOM 700 O O . PHE A 1 90 ? -10.202 -18.322 -56.894 1.00 34.45 196 PHE A O 1
ATOM 708 N N . ARG A 1 91 ? -10.466 -19.558 -55.080 1.00 28.66 197 ARG A N 1
ATOM 709 C CA . ARG A 1 91 ? -10.038 -20.770 -55.775 1.00 31.43 197 ARG A CA 1
ATOM 710 C C . ARG A 1 91 ? -11.002 -21.102 -56.896 1.00 34.31 197 ARG A C 1
ATOM 711 O O . ARG A 1 91 ? -10.571 -21.546 -57.948 1.00 32.71 197 ARG A O 1
ATOM 719 N N . LYS A 1 92 ? -12.299 -20.872 -56.694 1.00 28.11 198 LYS A N 1
ATOM 720 C CA . LYS A 1 92 ? -13.243 -21.172 -57.777 1.00 34.26 198 LYS A CA 1
ATOM 721 C C . LYS A 1 92 ? -13.091 -20.199 -58.940 1.00 34.80 198 LYS A C 1
ATOM 722 O O . LYS A 1 92 ? -13.116 -20.609 -60.108 1.00 32.59 198 LYS A O 1
ATOM 728 N N . LYS A 1 93 ? -12.909 -18.918 -58.627 1.00 31.56 199 LYS A N 1
ATOM 729 C CA . LYS A 1 93 ? -12.732 -17.926 -59.671 1.00 30.61 199 LYS A CA 1
ATOM 730 C C . LYS A 1 93 ? -11.412 -18.153 -60.411 1.00 35.52 199 LYS A C 1
ATOM 731 O O . LYS A 1 93 ? -11.359 -18.084 -61.626 1.00 33.76 199 LYS A O 1
ATOM 737 N N . LEU A 1 94 ? -10.349 -18.452 -59.679 1.00 32.96 200 LEU A N 1
ATOM 738 C CA . LEU A 1 94 ? -9.045 -18.736 -60.289 1.00 28.95 200 LEU A CA 1
ATOM 739 C C . LEU A 1 94 ? -9.120 -20.006 -61.142 1.00 24.97 200 LEU A C 1
ATOM 740 O O . LEU A 1 94 ? -8.565 -20.085 -62.231 1.00 25.23 200 LEU A O 1
ATOM 745 N N . ASN A 1 95 ? -9.841 -21.009 -60.662 1.00 31.82 201 ASN A N 1
ATOM 746 C CA . ASN A 1 95 ? -10.042 -22.219 -61.479 1.00 33.40 201 ASN A CA 1
ATOM 747 C C . ASN A 1 95 ? -10.761 -21.890 -62.785 1.00 43.04 201 ASN A C 1
ATOM 748 O O . ASN A 1 95 ? -10.387 -22.354 -63.883 1.00 45.90 201 ASN A O 1
ATOM 753 N N . GLN A 1 96 ? -11.795 -21.060 -62.663 1.00 32.20 202 GLN A N 1
ATOM 754 C CA . GLN A 1 96 ? -12.587 -20.685 -63.823 1.00 31.66 202 GLN A CA 1
ATOM 755 C C . GLN A 1 96 ? -11.723 -19.906 -64.815 1.00 32.51 202 GLN A C 1
ATOM 756 O O . GLN A 1 96 ? -11.789 -20.122 -66.047 1.00 29.89 202 GLN A O 1
ATOM 762 N N . THR A 1 97 ? -10.896 -19.001 -64.302 1.00 33.36 203 THR A N 1
ATOM 763 C CA . THR A 1 97 ? -10.046 -18.281 -65.247 1.00 30.36 203 THR A CA 1
ATOM 764 C C . THR A 1 97 ? -8.959 -19.168 -65.854 1.00 34.67 203 THR A C 1
ATOM 765 O O . THR A 1 97 ? -8.680 -19.037 -67.043 1.00 35.36 203 THR A O 1
ATOM 769 N N . ALA A 1 98 ? -8.399 -20.109 -65.089 1.00 32.96 204 ALA A N 1
ATOM 770 C CA . ALA A 1 98 ? -7.474 -21.107 -65.693 1.00 29.76 204 ALA A CA 1
ATOM 771 C C . ALA A 1 98 ? -8.138 -21.844 -66.845 1.00 31.65 204 ALA A C 1
ATOM 772 O O . ALA A 1 98 ? -7.560 -21.996 -67.957 1.00 36.36 204 ALA A O 1
ATOM 774 N N . MET A 1 99 ? -9.369 -22.300 -66.603 1.00 30.71 205 MET A N 1
ATOM 775 C CA . MET A 1 99 ? -10.037 -23.095 -67.642 1.00 33.88 205 MET A CA 1
ATOM 776 C C . MET A 1 99 ? -10.295 -22.241 -68.859 1.00 35.72 205 MET A C 1
ATOM 777 O O . MET A 1 99 ? -10.205 -22.720 -70.008 1.00 39.87 205 MET A O 1
ATOM 782 N N . THR A 1 100 ? -10.573 -20.959 -68.625 1.00 36.40 206 THR A N 1
ATOM 783 C CA . THR A 1 100 ? -10.847 -20.079 -69.772 1.00 36.29 206 THR A CA 1
ATOM 784 C C . THR A 1 100 ? -9.569 -19.782 -70.571 1.00 40.51 206 THR A C 1
ATOM 785 O O . THR A 1 100 ? -9.554 -19.795 -71.805 1.00 45.69 206 THR A O 1
ATOM 789 N N . ILE A 1 101 ? -8.481 -19.517 -69.871 1.00 35.15 207 ILE A N 1
ATOM 790 C CA . ILE A 1 101 ? -7.187 -19.415 -70.541 1.00 36.47 207 ILE A CA 1
ATOM 791 C C . ILE A 1 101 ? -6.965 -20.631 -71.463 1.00 31.51 207 ILE A C 1
ATOM 792 O O . ILE A 1 101 ? -6.657 -20.519 -72.684 1.00 37.97 207 ILE A O 1
ATOM 797 N N . VAL A 1 102 ? -7.165 -21.812 -70.902 1.00 34.28 208 VAL A N 1
ATOM 798 C CA . VAL A 1 102 ? -6.949 -22.997 -71.728 1.00 30.88 208 VAL A CA 1
ATOM 799 C C . VAL A 1 102 ? -7.923 -23.148 -72.915 1.00 49.51 208 VAL A C 1
ATOM 800 O O . VAL A 1 102 ? -7.507 -23.506 -74.012 1.00 53.35 208 VAL A O 1
ATOM 804 N N . SER A 1 103 ? -9.205 -22.882 -72.689 1.00 39.37 209 SER A N 1
ATOM 805 C CA . SER A 1 103 ? -10.198 -23.024 -73.752 1.00 38.07 209 SER A CA 1
ATOM 806 C C . SER A 1 103 ? -9.973 -22.017 -74.875 1.00 31.09 209 SER A C 1
ATOM 807 O O . SER A 1 103 ? -10.059 -22.358 -76.053 1.00 41.64 209 SER A O 1
ATOM 810 N N . PHE A 1 104 ? -9.684 -20.776 -74.500 1.00 35.71 210 PHE A N 1
ATOM 811 C CA . PHE A 1 104 ? -9.443 -19.718 -75.473 1.00 40.74 210 PHE A CA 1
ATOM 812 C C . PHE A 1 104 ? -8.270 -20.062 -76.384 1.00 46.55 210 PHE A C 1
ATOM 813 O O . PHE A 1 104 ? -8.209 -19.615 -77.530 1.00 44.25 210 PHE A O 1
ATOM 821 N N . TYR A 1 105 ? -7.331 -20.846 -75.868 1.00 35.01 211 TYR A N 1
ATOM 822 C CA . TYR A 1 105 ? -6.185 -21.263 -76.665 1.00 38.88 211 TYR A CA 1
ATOM 823 C C . TYR A 1 105 ? -6.530 -22.499 -77.491 1.00 41.88 211 TYR A C 1
ATOM 824 O O . TYR A 1 105 ? -6.390 -22.498 -78.711 1.00 49.11 211 TYR A O 1
ATOM 833 N N . GLU A 1 106 ? -6.965 -23.554 -76.813 1.00 40.07 212 GLU A N 1
ATOM 834 C CA . GLU A 1 106 ? -7.293 -24.804 -77.483 1.00 48.07 212 GLU A CA 1
ATOM 835 C C . GLU A 1 106 ? -8.247 -24.569 -78.647 1.00 48.93 212 GLU A C 1
ATOM 836 O O . GLU A 1 106 ? -8.136 -25.210 -79.688 1.00 49.03 212 GLU A O 1
ATOM 842 N N . VAL A 1 107 ? -9.180 -23.641 -78.465 1.00 47.62 213 VAL A N 1
ATOM 843 C CA . VAL A 1 107 ? -10.133 -23.293 -79.511 1.00 44.08 213 VAL A CA 1
ATOM 844 C C . VAL A 1 107 ? -9.937 -21.842 -79.935 1.00 46.74 213 VAL A C 1
ATOM 845 O O . VAL A 1 107 ? -10.553 -20.932 -79.388 1.00 43.98 213 VAL A O 1
ATOM 849 N N . GLU A 1 108 ? -9.063 -21.643 -80.914 1.00 47.13 214 GLU A N 1
ATOM 850 C CA . GLU A 1 108 ? -8.655 -20.312 -81.351 1.00 54.21 214 GLU A CA 1
ATOM 851 C C . GLU A 1 108 ? -9.792 -19.299 -81.462 1.00 65.29 214 GLU A C 1
ATOM 852 O O . GLU A 1 108 ? -9.770 -18.259 -80.808 1.00 73.45 214 GLU A O 1
ATOM 858 N N . TYR A 1 109 ? -10.773 -19.601 -82.306 1.00 67.66 215 TYR A N 1
ATOM 859 C CA . TYR A 1 109 ? -11.836 -18.653 -82.630 1.00 58.59 215 TYR A CA 1
ATOM 860 C C . TYR A 1 109 ? -12.685 -18.199 -81.443 1.00 49.88 215 TYR A C 1
ATOM 861 O O . TYR A 1 109 ? -13.476 -17.266 -81.569 1.00 55.71 215 TYR A O 1
ATOM 870 N N . THR A 1 110 ? -12.526 -18.848 -80.297 1.00 41.60 216 THR A N 1
ATOM 871 C CA . THR A 1 110 ? -13.333 -18.509 -79.129 1.00 57.15 216 THR A CA 1
ATOM 872 C C . THR A 1 110 ? -12.590 -17.622 -78.136 1.00 58.04 216 THR A C 1
ATOM 873 O O . THR A 1 110 ? -12.804 -17.726 -76.931 1.00 74.63 216 THR A O 1
ATOM 877 N N . PHE A 1 111 ? -11.724 -16.748 -78.637 1.00 62.25 217 PHE A N 1
ATOM 878 C CA . PHE A 1 111 ? -10.896 -15.935 -77.755 1.00 56.49 217 PHE A CA 1
ATOM 879 C C . PHE A 1 111 ? -11.474 -14.532 -77.594 1.00 61.08 217 PHE A C 1
ATOM 880 O O . PHE A 1 111 ? -11.496 -13.746 -78.541 1.00 53.72 217 PHE A O 1
ATOM 888 N N . ASP A 1 112 ? -11.942 -14.226 -76.389 1.00 63.02 218 ASP A N 1
ATOM 889 C CA . ASP A 1 112 ? -12.519 -12.918 -76.100 1.00 54.16 218 ASP A CA 1
ATOM 890 C C . ASP A 1 112 ? -11.729 -12.196 -75.012 1.00 54.76 218 ASP A C 1
ATOM 891 O O . ASP A 1 112 ? -11.906 -12.463 -73.823 1.00 54.03 218 ASP A O 1
ATOM 896 N N . ARG A 1 113 ? -10.884 -11.260 -75.427 1.00 51.05 219 ARG A N 1
ATOM 897 C CA . ARG A 1 113 ? -10.032 -10.529 -74.498 1.00 45.62 219 ARG A CA 1
ATOM 898 C C . ARG A 1 113 ? -10.789 -9.811 -73.380 1.00 46.12 219 ARG A C 1
ATOM 899 O O . ARG A 1 113 ? -10.215 -9.526 -72.333 1.00 49.81 219 ARG A O 1
ATOM 907 N N . ASN A 1 114 ? -12.068 -9.515 -73.589 1.00 46.38 220 ASN A N 1
ATOM 908 C CA . ASN A 1 114 ? -12.833 -8.827 -72.556 1.00 44.90 220 ASN A CA 1
ATOM 909 C C . ASN A 1 114 ? -13.329 -9.784 -71.506 1.00 41.63 220 ASN A C 1
ATOM 910 O O . ASN A 1 114 ? -13.343 -9.447 -70.332 1.00 45.68 220 ASN A O 1
ATOM 915 N N . VAL A 1 115 ? -13.732 -10.976 -71.942 1.00 40.66 221 VAL A N 1
ATOM 916 C CA . VAL A 1 115 ? -14.124 -12.036 -71.029 1.00 42.06 221 VAL A CA 1
ATOM 917 C C . VAL A 1 115 ? -12.951 -12.394 -70.109 1.00 43.37 221 VAL A C 1
ATOM 918 O O . VAL A 1 115 ? -13.092 -12.375 -68.872 1.00 54.05 221 VAL A O 1
ATOM 922 N N . LEU A 1 116 ? -11.788 -12.672 -70.702 1.00 36.31 222 LEU A N 1
ATOM 923 C CA . LEU A 1 116 ? -10.609 -13.039 -69.913 1.00 39.85 222 LEU A CA 1
ATOM 924 C C . LEU A 1 116 ? -10.218 -11.887 -68.997 1.00 38.24 222 LEU A C 1
ATOM 925 O O . LEU A 1 116 ? -9.961 -12.076 -67.786 1.00 39.49 222 LEU A O 1
ATOM 930 N N . SER A 1 117 ? -10.245 -10.675 -69.538 1.00 42.34 223 SER A N 1
ATOM 931 C CA . SER A 1 117 ? -9.938 -9.503 -68.717 1.00 41.22 223 SER A CA 1
ATOM 932 C C . SER A 1 117 ? -10.845 -9.373 -67.494 1.00 44.09 223 SER A C 1
ATOM 933 O O . SER A 1 117 ? -10.384 -9.119 -66.360 1.00 49.15 223 SER A O 1
ATOM 936 N N . ASN A 1 118 ? -12.143 -9.539 -67.721 1.00 43.77 224 ASN A N 1
ATOM 937 C CA . ASN A 1 118 ? -13.109 -9.418 -66.636 1.00 39.96 224 ASN A CA 1
ATOM 938 C C . ASN A 1 118 ? -12.943 -10.517 -65.590 1.00 30.59 224 ASN A C 1
ATOM 939 O O . ASN A 1 118 ? -13.078 -10.263 -64.372 1.00 39.94 224 ASN A O 1
ATOM 944 N N . LEU A 1 119 ? -12.655 -11.733 -66.061 1.00 30.63 225 LEU A N 1
ATOM 945 C CA . LEU A 1 119 ? -12.309 -12.836 -65.135 1.00 30.32 225 LEU A CA 1
ATOM 946 C C . LEU A 1 119 ? -11.102 -12.456 -64.256 1.00 36.74 225 LEU A C 1
ATOM 947 O O . LEU A 1 119 ? -11.128 -12.625 -63.015 1.00 37.95 225 LEU A O 1
ATOM 952 N N . LEU A 1 120 ? -10.077 -11.868 -64.890 1.00 36.93 226 LEU A N 1
ATOM 953 C CA . LEU A 1 120 ? -8.880 -11.413 -64.164 1.00 27.03 226 LEU A CA 1
ATOM 954 C C . LEU A 1 120 ? -9.141 -10.314 -63.126 1.00 37.90 226 LEU A C 1
ATOM 955 O O . LEU A 1 120 ? -8.620 -10.353 -62.006 1.00 40.88 226 LEU A O 1
ATOM 960 N N . HIS A 1 121 ? -9.981 -9.348 -63.478 1.00 34.09 227 HIS A N 1
ATOM 961 C CA . HIS A 1 121 ? -10.390 -8.345 -62.506 1.00 38.38 227 HIS A CA 1
ATOM 962 C C . HIS A 1 121 ? -11.200 -8.956 -61.349 1.00 39.29 227 HIS A C 1
ATOM 963 O O . HIS A 1 121 ? -11.035 -8.560 -60.196 1.00 43.77 227 HIS A O 1
ATOM 970 N N . GLU A 1 122 ? -12.058 -9.924 -61.650 1.00 34.24 228 GLU A N 1
ATOM 971 C CA . GLU A 1 122 ? -12.750 -10.664 -60.586 1.00 32.64 228 GLU A CA 1
ATOM 972 C C . GLU A 1 122 ? -11.737 -11.314 -59.615 1.00 36.52 228 GLU A C 1
ATOM 973 O O . GLU A 1 122 ? -11.856 -11.189 -58.376 1.00 37.52 228 GLU A O 1
ATOM 979 N N . CYS A 1 123 ? -10.731 -11.993 -60.182 1.00 38.39 229 CYS A N 1
ATOM 980 C CA . CYS A 1 123 ? -9.645 -12.548 -59.354 1.00 35.85 229 CYS A CA 1
ATOM 981 C C . CYS A 1 123 ? -9.004 -11.469 -58.492 1.00 31.15 229 CYS A C 1
ATOM 982 O O . CYS A 1 123 ? -8.788 -11.656 -57.295 1.00 31.45 229 CYS A O 1
ATOM 985 N N . LYS A 1 124 ? -8.709 -10.326 -59.093 1.00 32.67 230 LYS A N 1
ATOM 986 C CA . LYS A 1 124 ? -8.090 -9.227 -58.341 1.00 36.46 230 LYS A CA 1
ATOM 987 C C . LYS A 1 124 ? -8.945 -8.786 -57.161 1.00 33.94 230 LYS A C 1
ATOM 988 O O . LYS A 1 124 ? -8.440 -8.648 -56.034 1.00 41.83 230 LYS A O 1
ATOM 994 N N . ASP A 1 125 ? -10.246 -8.595 -57.414 1.00 35.95 231 ASP A N 1
ATOM 995 C CA . ASP A 1 125 ? -11.184 -8.179 -56.362 1.00 40.00 231 ASP A CA 1
ATOM 996 C C . ASP A 1 125 ? -11.199 -9.194 -55.225 1.00 37.30 231 ASP A C 1
ATOM 997 O O . ASP A 1 125 ? -11.131 -8.835 -54.041 1.00 45.81 231 ASP A O 1
ATOM 1002 N N . LEU A 1 126 ? -11.246 -10.474 -55.583 1.00 34.04 232 LEU A N 1
ATOM 1003 C CA . LEU A 1 126 ? -11.201 -11.505 -54.543 1.00 33.78 232 LEU A CA 1
ATOM 1004 C C . LEU A 1 126 ? -9.872 -11.491 -53.758 1.00 33.25 232 LEU A C 1
ATOM 1005 O O . LEU A 1 126 ? -9.880 -11.598 -52.543 1.00 31.87 232 LEU A O 1
ATOM 1010 N N . VAL A 1 127 ? -8.735 -11.317 -54.429 1.00 33.99 233 VAL A N 1
ATOM 1011 C CA . VAL A 1 127 ? -7.453 -11.227 -53.696 1.00 37.95 233 VAL A CA 1
ATOM 1012 C C . VAL A 1 127 ? -7.436 -10.046 -52.714 1.00 42.66 233 VAL A C 1
ATOM 1013 O O . VAL A 1 127 ? -6.994 -10.184 -51.554 1.00 34.56 233 VAL A O 1
ATOM 1017 N N . HIS A 1 128 ? -7.922 -8.889 -53.182 1.00 28.39 234 HIS A N 1
ATOM 1018 C CA . HIS A 1 128 ? -7.986 -7.697 -52.320 1.00 36.43 234 HIS A CA 1
ATOM 1019 C C . HIS A 1 128 ? -8.858 -7.964 -51.106 1.00 39.33 234 HIS A C 1
ATOM 1020 O O . HIS A 1 128 ? -8.494 -7.617 -49.982 1.00 43.08 234 HIS A O 1
ATOM 1027 N N . GLU A 1 129 ? -10.032 -8.551 -51.358 1.00 40.95 235 GLU A N 1
ATOM 1028 C CA . GLU A 1 129 ? -11.020 -8.846 -50.308 1.00 38.88 235 GLU A CA 1
ATOM 1029 C C . GLU A 1 129 ? -10.359 -9.771 -49.301 1.00 34.94 235 GLU A C 1
ATOM 1030 O O . GLU A 1 129 ? -10.451 -9.589 -48.080 1.00 45.18 235 GLU A O 1
ATOM 1036 N N . LEU A 1 130 ? -9.628 -10.742 -49.841 1.00 46.35 236 LEU A N 1
ATOM 1037 C CA . LEU A 1 130 ? -8.957 -11.775 -49.058 1.00 44.35 236 LEU A CA 1
ATOM 1038 C C . LEU A 1 130 ? -7.839 -11.255 -48.131 1.00 47.77 236 LEU A C 1
ATOM 1039 O O . LEU A 1 130 ? -7.692 -11.728 -47.007 1.00 43.85 236 LEU A O 1
ATOM 1044 N N . VAL A 1 131 ? -7.039 -10.295 -48.590 1.00 40.27 237 VAL A N 1
ATOM 1045 C CA . VAL A 1 131 ? -5.950 -9.829 -47.717 1.00 37.88 237 VAL A CA 1
ATOM 1046 C C . VAL A 1 131 ? -6.185 -8.471 -47.089 1.00 32.41 237 VAL A C 1
ATOM 1047 O O . VAL A 1 131 ? -5.282 -7.922 -46.443 1.00 40.98 237 VAL A O 1
ATOM 1051 N N . GLN A 1 132 ? -7.376 -7.920 -47.284 1.00 36.34 238 GLN A N 1
ATOM 1052 C CA . GLN A 1 132 ? -7.680 -6.574 -46.782 1.00 42.64 238 GLN A CA 1
ATOM 1053 C C . GLN A 1 132 ? -7.374 -6.347 -45.291 1.00 46.61 238 GLN A C 1
ATOM 1054 O O . GLN A 1 132 ? -7.115 -5.211 -44.880 1.00 54.17 238 GLN A O 1
ATOM 1060 N N . ARG A 1 133 ? -7.379 -7.409 -44.486 1.00 39.55 239 ARG A N 1
ATOM 1061 C CA . ARG A 1 133 ? -7.047 -7.288 -43.056 1.00 49.43 239 ARG A CA 1
ATOM 1062 C C . ARG A 1 133 ? -5.666 -7.817 -42.718 1.00 51.22 239 ARG A C 1
ATOM 1063 O O . ARG A 1 133 ? -5.364 -8.043 -41.549 1.00 49.27 239 ARG A O 1
ATOM 1071 N N . HIS A 1 134 ? -4.834 -8.040 -43.730 1.00 37.87 240 HIS A N 1
ATOM 1072 C CA . HIS A 1 134 ? -3.500 -8.574 -43.467 1.00 41.76 240 HIS A CA 1
ATOM 1073 C C . HIS A 1 134 ? -2.485 -7.830 -44.306 1.00 44.82 240 HIS A C 1
ATOM 1074 O O . HIS A 1 134 ? -1.459 -8.377 -44.681 1.00 45.43 240 HIS A O 1
ATOM 1081 N N . LEU A 1 135 ? -2.785 -6.572 -44.606 1.00 46.19 241 LEU A N 1
ATOM 1082 C CA . LEU A 1 135 ? -1.938 -5.774 -45.488 1.00 48.83 241 LEU A CA 1
ATOM 1083 C C . LEU A 1 135 ? -0.630 -5.392 -44.811 1.00 48.47 241 LEU A C 1
ATOM 1084 O O . LEU A 1 135 ? -0.588 -5.206 -43.593 1.00 51.17 241 LEU A O 1
ATOM 1089 N N . THR A 1 136 ? 0.441 -5.344 -45.592 1.00 44.45 242 THR A N 1
ATOM 1090 C CA . THR A 1 136 ? 1.634 -4.570 -45.255 1.00 47.51 242 THR A CA 1
ATOM 1091 C C . THR A 1 136 ? 1.418 -3.305 -46.065 1.00 51.87 242 THR A C 1
ATOM 1092 O O . THR A 1 136 ? 0.502 -3.270 -46.895 1.00 51.61 242 THR A O 1
ATOM 1096 N N . PRO A 1 137 ? 2.248 -2.293 -45.864 1.00 49.57 243 PRO A N 1
ATOM 1097 C CA . PRO A 1 137 ? 2.060 -1.018 -46.562 1.00 52.51 243 PRO A CA 1
ATOM 1098 C C . PRO A 1 137 ? 2.266 -1.080 -48.077 1.00 48.19 243 PRO A C 1
ATOM 1099 O O . PRO A 1 137 ? 2.249 -0.027 -48.709 1.00 63.85 243 PRO A O 1
ATOM 1103 N N . ARG A 1 138 ? 2.447 -2.263 -48.657 1.00 41.70 244 ARG A N 1
ATOM 1104 C CA . ARG A 1 138 ? 2.711 -2.331 -50.081 1.00 39.41 244 ARG A CA 1
ATOM 1105 C C . ARG A 1 138 ? 1.885 -3.363 -50.809 1.00 34.57 244 ARG A C 1
ATOM 1106 O O . ARG A 1 138 ? 1.812 -3.316 -52.041 1.00 41.42 244 ARG A O 1
ATOM 1114 N N . THR A 1 139 ? 1.295 -4.296 -50.071 1.00 35.01 245 THR A N 1
ATOM 1115 C CA . THR A 1 139 ? 0.544 -5.400 -50.658 1.00 38.40 245 THR A CA 1
ATOM 1116 C C . THR A 1 139 ? -0.518 -4.934 -51.648 1.00 33.74 245 THR A C 1
ATOM 1117 O O . THR A 1 139 ? -0.615 -5.442 -52.764 1.00 40.72 245 THR A O 1
ATOM 1121 N N . HIS A 1 140 ? -1.316 -3.967 -51.218 1.00 42.54 246 HIS A N 1
ATOM 1122 C CA . HIS A 1 140 ? -2.434 -3.445 -51.997 1.00 35.25 246 HIS A CA 1
ATOM 1123 C C . HIS A 1 140 ? -2.003 -3.051 -53.423 1.00 35.95 246 HIS A C 1
ATOM 1124 O O . HIS A 1 140 ? -2.549 -3.532 -54.456 1.00 46.07 246 HIS A O 1
ATOM 1131 N N . GLY A 1 141 ? -0.965 -2.223 -53.492 1.00 36.10 247 GLY A N 1
ATOM 1132 C CA . GLY A 1 141 ? -0.470 -1.770 -54.778 1.00 27.70 247 GLY A CA 1
ATOM 1133 C C . GLY A 1 141 ? 0.141 -2.882 -55.580 1.00 35.02 247 GLY A C 1
ATOM 1134 O O . GLY A 1 141 ? 0.066 -2.866 -56.813 1.00 36.34 247 GLY A O 1
ATOM 1135 N N . ARG A 1 142 ? 0.764 -3.854 -54.912 1.00 30.83 248 ARG A N 1
ATOM 1136 C CA . ARG A 1 142 ? 1.313 -5.011 -55.658 1.00 36.89 248 ARG A CA 1
ATOM 1137 C C . ARG A 1 142 ? 0.196 -5.788 -56.364 1.00 36.94 248 ARG A C 1
ATOM 1138 O O . ARG A 1 142 ? 0.282 -6.100 -57.566 1.00 38.89 248 ARG A O 1
ATOM 1146 N N . ILE A 1 143 ? -0.856 -6.098 -55.610 1.00 37.73 249 ILE A N 1
ATOM 1147 C CA . ILE A 1 143 ? -2.028 -6.709 -56.217 1.00 38.53 249 ILE A CA 1
ATOM 1148 C C . ILE A 1 143 ? -2.467 -5.919 -57.440 1.00 40.17 249 ILE A C 1
ATOM 1149 O O . ILE A 1 143 ? -2.627 -6.490 -58.561 1.00 44.61 249 ILE A O 1
ATOM 1154 N N . ASN A 1 144 ? -2.616 -4.603 -57.266 1.00 37.76 250 ASN A N 1
ATOM 1155 C CA . ASN A 1 144 ? -3.053 -3.807 -58.427 1.00 39.59 250 ASN A CA 1
ATOM 1156 C C . ASN A 1 144 ? -2.115 -3.859 -59.641 1.00 41.20 250 ASN A C 1
ATOM 1157 O O . ASN A 1 144 ? -2.553 -4.062 -60.767 1.00 35.47 250 ASN A O 1
ATOM 1162 N N . HIS A 1 145 ? -0.825 -3.679 -59.406 1.00 38.79 251 HIS A N 1
ATOM 1163 C CA . HIS A 1 145 ? 0.184 -3.759 -60.463 1.00 41.03 251 HIS A CA 1
ATOM 1164 C C . HIS A 1 145 ? 0.060 -5.081 -61.231 1.00 35.83 251 HIS A C 1
ATOM 1165 O O . HIS A 1 145 ? -0.027 -5.119 -62.481 1.00 42.86 251 HIS A O 1
ATOM 1172 N N . VAL A 1 146 ? 0.012 -6.184 -60.489 1.00 31.78 252 VAL A N 1
ATOM 1173 C CA . VAL A 1 146 ? -0.027 -7.478 -61.169 1.00 30.08 252 VAL A CA 1
ATOM 1174 C C . VAL A 1 146 ? -1.278 -7.633 -62.023 1.00 33.19 252 VAL A C 1
ATOM 1175 O O . VAL A 1 146 ? -1.223 -7.975 -63.227 1.00 50.49 252 VAL A O 1
ATOM 1179 N N . PHE A 1 147 ? -2.421 -7.409 -61.390 1.00 39.93 253 PHE A N 1
ATOM 1180 C CA . PHE A 1 147 ? -3.652 -7.739 -62.075 1.00 42.98 253 PHE A CA 1
ATOM 1181 C C . PHE A 1 147 ? -4.001 -6.756 -63.173 1.00 49.87 253 PHE A C 1
ATOM 1182 O O . PHE A 1 147 ? -4.519 -7.158 -64.200 1.00 54.61 253 PHE A O 1
ATOM 1190 N N . ASN A 1 148 ? -3.708 -5.474 -62.967 1.00 40.42 254 ASN A N 1
ATOM 1191 C CA . ASN A 1 148 ? -3.896 -4.504 -64.036 1.00 43.70 254 ASN A CA 1
ATOM 1192 C C . ASN A 1 148 ? -2.979 -4.821 -65.188 1.00 50.57 254 ASN A C 1
ATOM 1193 O O . ASN A 1 148 ? -3.347 -4.623 -66.339 1.00 51.14 254 ASN A O 1
ATOM 1198 N N . HIS A 1 149 ? -1.784 -5.341 -64.897 1.00 47.47 255 HIS A N 1
ATOM 1199 C CA . HIS A 1 149 ? -0.988 -5.792 -66.028 1.00 42.86 255 HIS A CA 1
ATOM 1200 C C . HIS A 1 149 ? -1.583 -6.992 -66.776 1.00 43.44 255 HIS A C 1
ATOM 1201 O O . HIS A 1 149 ? -1.613 -6.995 -68.013 1.00 38.29 255 HIS A O 1
ATOM 1208 N N . PHE A 1 150 ? -2.046 -8.022 -66.064 1.00 39.96 256 PHE A N 1
ATOM 1209 C CA . PHE A 1 150 ? -2.456 -9.254 -66.781 1.00 35.10 256 PHE A CA 1
ATOM 1210 C C . PHE A 1 150 ? -3.856 -9.226 -67.369 1.00 41.98 256 PHE A C 1
ATOM 1211 O O . PHE A 1 150 ? -4.159 -9.952 -68.329 1.00 44.26 256 PHE A O 1
ATOM 1219 N N . ALA A 1 151 ? -4.705 -8.405 -66.761 1.00 38.43 257 ALA A N 1
ATOM 1220 C CA . ALA A 1 151 ? -6.065 -8.159 -67.236 1.00 39.80 257 ALA A CA 1
ATOM 1221 C C . ALA A 1 151 ? -6.108 -7.212 -68.432 1.00 46.59 257 ALA A C 1
ATOM 1222 O O . ALA A 1 151 ? -7.145 -7.091 -69.094 1.00 50.13 257 ALA A O 1
ATOM 1224 N N . ASP A 1 152 ? -5.000 -6.516 -68.683 1.00 53.20 258 ASP A N 1
ATOM 1225 C CA . ASP A 1 152 ? -4.947 -5.531 -69.764 1.00 49.18 258 ASP A CA 1
ATOM 1226 C C . ASP A 1 152 ? -5.243 -6.172 -71.109 1.00 50.73 258 ASP A C 1
ATOM 1227 O O . ASP A 1 152 ? -4.562 -7.127 -71.509 1.00 45.30 258 ASP A O 1
ATOM 1232 N N . VAL A 1 153 ? -6.257 -5.650 -71.805 1.00 45.81 259 VAL A N 1
ATOM 1233 C CA . VAL A 1 153 ? -6.708 -6.257 -73.060 1.00 45.70 259 VAL A CA 1
ATOM 1234 C C . VAL A 1 153 ? -5.611 -6.292 -74.112 1.00 45.42 259 VAL A C 1
ATOM 1235 O O . VAL A 1 153 ? -5.528 -7.243 -74.900 1.00 51.08 259 VAL A O 1
ATOM 1239 N N . GLU A 1 154 ? -4.744 -5.278 -74.119 1.00 44.91 260 GLU A N 1
ATOM 1240 C CA . GLU A 1 154 ? -3.642 -5.261 -75.082 1.00 46.36 260 GLU A CA 1
ATOM 1241 C C . GLU A 1 154 ? -2.652 -6.372 -74.780 1.00 49.90 260 GLU A C 1
ATOM 1242 O O . GLU A 1 154 ? -2.136 -7.053 -75.693 1.00 44.94 260 GLU A O 1
ATOM 1248 N N . PHE A 1 155 ? -2.378 -6.555 -73.491 1.00 46.17 261 PHE A N 1
ATOM 1249 C CA . PHE A 1 155 ? -1.517 -7.645 -73.087 1.00 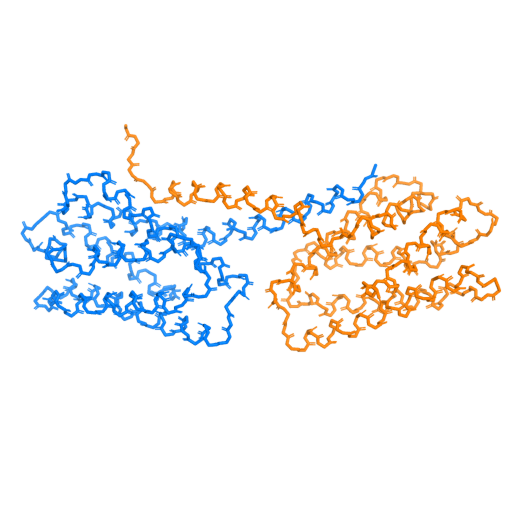45.06 261 PHE A CA 1
ATOM 1250 C C . PHE A 1 155 ? -2.089 -8.965 -73.596 1.00 46.61 261 PHE A C 1
ATOM 1251 O O . PHE A 1 155 ? -1.390 -9.746 -74.253 1.00 51.97 261 PHE A O 1
ATOM 1259 N N . LEU A 1 156 ? -3.367 -9.200 -73.304 1.00 35.01 262 LEU A N 1
ATOM 1260 C CA . LEU A 1 156 ? -4.021 -10.445 -73.707 1.00 41.83 262 LEU A CA 1
ATOM 1261 C C . LEU A 1 156 ? -3.991 -10.634 -75.217 1.00 42.12 262 LEU A C 1
ATOM 1262 O O . LEU A 1 156 ? -3.842 -11.757 -75.719 1.00 48.85 262 LEU A O 1
ATOM 1267 N N . SER A 1 157 ? -4.116 -9.536 -75.949 1.00 43.42 263 SER A N 1
ATOM 1268 C CA . SER A 1 157 ? -4.047 -9.606 -77.413 1.00 49.66 263 SER A CA 1
ATOM 1269 C C . SER A 1 157 ? -2.644 -10.011 -77.864 1.00 52.98 263 SER A C 1
ATOM 1270 O O . SER A 1 157 ? -2.501 -10.857 -78.748 1.00 61.93 263 SER A O 1
ATOM 1273 N N . THR A 1 158 ? -1.611 -9.435 -77.245 1.00 51.78 264 THR A N 1
ATOM 1274 C CA . THR A 1 158 ? -0.232 -9.833 -77.556 1.00 45.94 264 THR A CA 1
ATOM 1275 C C . THR A 1 158 ? -0.040 -11.310 -77.245 1.00 52.16 264 THR A C 1
ATOM 1276 O O . THR A 1 158 ? 0.686 -12.019 -77.947 1.00 56.69 264 THR A O 1
ATOM 1280 N N . LEU A 1 159 ? -0.696 -11.769 -76.182 1.00 56.70 265 LEU A N 1
ATOM 1281 C CA . LEU A 1 159 ? -0.512 -13.133 -75.687 1.00 47.86 265 LEU A CA 1
ATOM 1282 C C . LEU A 1 159 ? -1.173 -14.119 -76.620 1.00 44.06 265 LEU A C 1
ATOM 1283 O O . LEU A 1 159 ? -0.656 -15.202 -76.857 1.00 46.67 265 LEU A O 1
ATOM 1288 N N . TYR A 1 160 ? -2.340 -13.754 -77.136 1.00 42.55 266 TYR A N 1
ATOM 1289 C CA . TYR A 1 160 ? -3.138 -14.682 -77.930 1.00 51.66 266 TYR A CA 1
ATOM 1290 C C . TYR A 1 160 ? -3.019 -14.466 -79.435 1.00 53.61 266 TYR A C 1
ATOM 1291 O O . TYR A 1 160 ? -3.467 -15.296 -80.221 1.00 50.04 266 TYR A O 1
ATOM 1300 N N . SER A 1 161 ? -2.412 -13.355 -79.834 1.00 54.29 267 SER A N 1
ATOM 1301 C CA . SER A 1 161 ? -2.228 -13.061 -81.249 1.00 68.15 267 SER A CA 1
ATOM 1302 C C . SER A 1 161 ? -1.639 -14.264 -81.973 1.00 63.83 267 SER A C 1
ATOM 1303 O O . SER A 1 161 ? -0.578 -14.765 -81.607 1.00 67.17 267 SER A O 1
ATOM 1306 N N . LEU A 1 162 ? -2.337 -14.728 -83.006 1.00 68.91 268 LEU A N 1
ATOM 1307 C CA . LEU A 1 162 ? -1.883 -15.877 -83.779 1.00 76.96 268 LEU A CA 1
ATOM 1308 C C . LEU A 1 162 ? -0.719 -15.504 -84.688 1.00 71.37 268 LEU A C 1
ATOM 1309 O O . LEU A 1 162 ? -0.008 -16.373 -85.192 1.00 69.73 268 LEU A O 1
ATOM 1314 N N . ASP A 1 163 ? -0.528 -14.205 -84.893 1.00 68.35 269 ASP A N 1
ATOM 1315 C CA . ASP A 1 163 ? 0.552 -13.714 -85.739 1.00 86.43 269 ASP A CA 1
ATOM 1316 C C . ASP A 1 163 ? 1.696 -13.152 -84.903 1.00 85.12 269 ASP A C 1
ATOM 1317 O O . ASP A 1 163 ? 2.679 -12.648 -85.442 1.00 90.47 269 ASP A O 1
ATOM 1322 N N . GLY A 1 164 ? 1.562 -13.245 -83.584 1.00 81.60 270 GLY A N 1
ATOM 1323 C CA . GLY A 1 164 ? 2.588 -12.764 -82.678 1.00 73.76 270 GLY A CA 1
ATOM 1324 C C . GLY A 1 164 ? 3.637 -13.822 -82.402 1.00 72.63 270 GLY A C 1
ATOM 1325 O O . GLY A 1 164 ? 3.649 -14.875 -83.037 1.00 78.57 270 GLY A O 1
ATOM 1326 N N . ASP A 1 165 ? 4.521 -13.544 -81.449 1.00 76.15 271 ASP A N 1
ATOM 1327 C CA . ASP A 1 165 ? 5.591 -14.474 -81.112 1.00 74.30 271 ASP A CA 1
ATOM 1328 C C . ASP A 1 165 ? 5.459 -15.003 -79.688 1.00 61.79 271 ASP A C 1
ATOM 1329 O O . ASP A 1 165 ? 6.446 -15.391 -79.069 1.00 69.09 271 ASP A O 1
ATOM 1334 N N 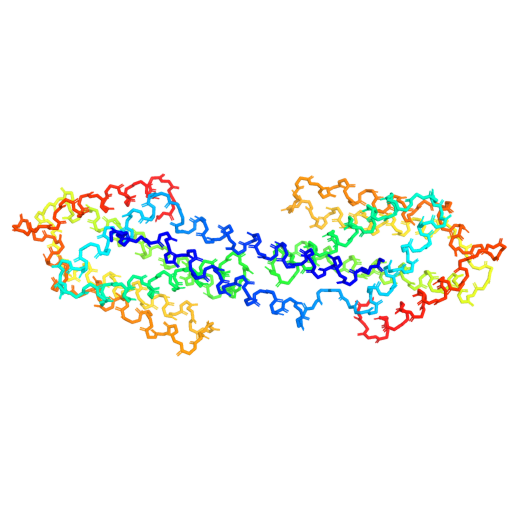. CYS A 1 166 ? 4.235 -15.015 -79.172 1.00 52.13 272 CYS A N 1
ATOM 1335 C CA . CYS A 1 166 ? 3.983 -15.467 -77.811 1.00 49.85 272 CYS A CA 1
ATOM 1336 C C . CYS A 1 166 ? 3.207 -16.773 -77.789 1.00 52.29 272 CYS A C 1
ATOM 1337 O O . CYS A 1 166 ? 2.912 -17.313 -76.727 1.00 61.33 272 CYS A O 1
ATOM 1340 N N . ARG A 1 167 ? 2.902 -17.268 -78.984 1.00 53.90 273 ARG A N 1
ATOM 1341 C CA . ARG A 1 167 ? 2.116 -18.480 -79.154 1.00 53.70 273 ARG A CA 1
ATOM 1342 C C . ARG A 1 167 ? 2.745 -19.698 -78.490 1.00 54.11 273 ARG A C 1
ATOM 1343 O O . ARG A 1 167 ? 2.066 -20.413 -77.758 1.00 52.56 273 ARG A O 1
ATOM 1351 N N . PRO A 1 168 ? 4.029 -19.952 -78.733 1.00 48.73 274 PRO A N 1
ATOM 1352 C CA . PRO A 1 168 ? 4.648 -21.098 -78.056 1.00 41.90 274 PRO A CA 1
ATOM 1353 C C . PRO A 1 168 ? 4.617 -20.966 -76.533 1.00 38.98 274 PRO A C 1
ATOM 1354 O O . PRO A 1 168 ? 4.357 -21.963 -75.839 1.00 47.37 274 PRO A O 1
ATOM 1358 N N . ASN A 1 169 ? 4.864 -19.758 -76.032 1.00 40.51 275 ASN A N 1
ATOM 1359 C CA . ASN A 1 169 ? 4.703 -19.487 -74.607 1.00 33.50 275 ASN A CA 1
ATOM 1360 C C . ASN A 1 169 ? 3.297 -19.862 -74.167 1.00 37.91 275 ASN A C 1
ATOM 1361 O O . ASN A 1 169 ? 3.161 -20.675 -73.278 1.00 42.59 275 ASN A O 1
ATOM 1366 N N . LEU A 1 170 ? 2.268 -19.290 -74.801 1.00 38.49 276 LEU A N 1
ATOM 1367 C CA . LEU A 1 170 ? 0.868 -19.577 -74.446 1.00 37.69 276 LEU A CA 1
ATOM 1368 C C . LEU A 1 170 ? 0.605 -21.076 -74.408 1.00 35.81 276 LEU A C 1
ATOM 1369 O O . LEU A 1 170 ? 0.073 -21.593 -73.441 1.00 35.93 276 LEU A O 1
ATOM 1374 N N . LYS A 1 171 ? 0.996 -21.776 -75.463 1.00 41.49 277 LYS A N 1
ATOM 1375 C CA . LYS A 1 171 ? 0.873 -23.232 -75.512 1.00 45.82 277 LYS A CA 1
ATOM 1376 C C . LYS A 1 171 ? 1.499 -23.917 -74.302 1.00 42.15 277 LYS A C 1
ATOM 1377 O O . LYS A 1 171 ? 0.877 -24.802 -73.694 1.00 43.72 277 LYS A O 1
ATOM 1383 N N . ARG A 1 172 ? 2.691 -23.487 -73.904 1.00 44.18 278 ARG A N 1
ATOM 1384 C CA . ARG A 1 172 ? 3.329 -24.040 -72.710 1.00 40.48 278 ARG A CA 1
ATOM 1385 C C . ARG A 1 172 ? 2.55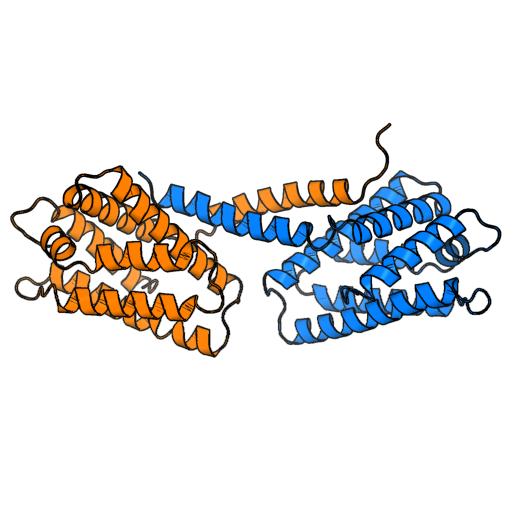5 -23.701 -71.428 1.00 33.72 278 ARG A C 1
ATOM 1386 O O . ARG A 1 172 ? 2.266 -24.579 -70.621 1.00 37.74 278 ARG A O 1
ATOM 1394 N N . ILE A 1 173 ? 2.225 -22.426 -71.255 1.00 36.29 279 ILE A N 1
ATOM 1395 C CA . ILE A 1 173 ? 1.390 -21.962 -70.149 1.00 38.90 279 ILE A CA 1
ATOM 1396 C C . ILE A 1 173 ? 0.154 -22.835 -69.982 1.00 35.44 279 ILE A C 1
ATOM 1397 O O . ILE A 1 173 ? -0.155 -23.263 -68.875 1.00 35.90 279 ILE A O 1
ATOM 1402 N N . CYS A 1 174 ? -0.530 -23.124 -7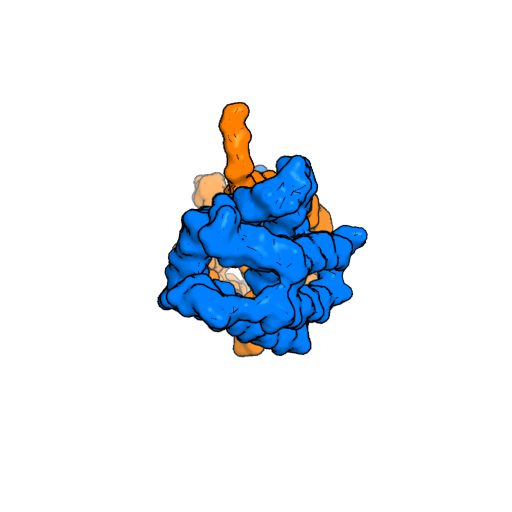1.092 1.00 33.30 280 CYS A N 1
ATOM 1403 C CA . CYS A 1 174 ? -1.736 -23.946 -71.083 1.00 37.39 280 CYS A CA 1
ATOM 1404 C C . CYS A 1 174 ? -1.458 -25.407 -70.764 1.00 47.33 280 CYS A C 1
ATOM 1405 O O . CYS A 1 174 ? -2.232 -26.050 -70.036 1.00 43.93 280 CYS A O 1
ATOM 1408 N N . GLU A 1 175 ? -0.372 -25.940 -71.311 1.00 37.14 281 GLU A N 1
ATOM 1409 C CA . GLU A 1 175 ? 0.125 -27.250 -70.852 1.00 37.08 281 GLU A CA 1
ATOM 1410 C C . GLU A 1 175 ? 0.303 -27.341 -69.316 1.00 35.14 281 GLU A C 1
ATOM 1411 O O . GLU A 1 175 ? -0.198 -28.283 -68.652 1.00 44.48 281 GLU A O 1
ATOM 1417 N N . GLY A 1 176 ? 1.000 -26.353 -68.750 1.00 30.83 282 GLY A N 1
ATOM 1418 C CA . GLY A 1 176 ? 1.204 -26.311 -67.314 1.00 29.01 282 GLY A CA 1
ATOM 1419 C C . GLY A 1 176 ? -0.134 -26.248 -66.595 1.00 32.72 282 GLY A C 1
ATOM 1420 O O . GLY A 1 176 ? -0.383 -27.004 -65.650 1.00 41.23 282 GLY A O 1
ATOM 1421 N N . ILE A 1 177 ? -1.000 -25.349 -67.056 1.00 36.59 283 ILE A N 1
ATOM 1422 C CA . ILE A 1 177 ? -2.297 -25.135 -66.409 1.00 36.40 283 ILE A CA 1
ATOM 1423 C C . ILE A 1 177 ? -3.114 -26.422 -66.406 1.00 35.00 283 ILE A C 1
ATOM 1424 O O . ILE A 1 177 ? -3.711 -26.786 -65.400 1.00 44.22 283 ILE A O 1
ATOM 1429 N N . ASN A 1 178 ? -3.105 -27.118 -67.528 1.00 38.68 284 ASN A N 1
ATOM 1430 C CA . ASN A 1 178 ? -3.792 -28.405 -67.647 1.00 45.66 284 ASN A CA 1
ATOM 1431 C C . ASN A 1 178 ? -3.251 -29.423 -66.659 1.00 43.77 284 ASN A C 1
ATOM 1432 O O . ASN A 1 178 ? -4.026 -30.117 -65.980 1.00 45.89 284 ASN A O 1
ATOM 1437 N N . LYS A 1 179 ? -1.923 -29.498 -66.572 1.00 44.73 285 LYS A N 1
ATOM 1438 C CA . LYS A 1 179 ? -1.293 -30.263 -65.495 1.00 43.07 285 LYS A CA 1
ATOM 1439 C C . LYS A 1 179 ? -1.843 -29.916 -64.107 1.00 39.27 285 LYS A C 1
ATOM 1440 O O . LYS A 1 179 ? -2.211 -30.814 -63.353 1.00 42.32 285 LYS A O 1
ATOM 1446 N N . LEU A 1 180 ? -1.918 -28.634 -63.757 1.00 35.79 286 LEU A N 1
ATOM 1447 C CA . LEU A 1 180 ? -2.339 -28.308 -62.378 1.00 35.11 286 LEU A CA 1
ATOM 1448 C C . LEU A 1 180 ? -3.834 -28.568 -62.178 1.00 35.28 286 LEU A C 1
ATOM 1449 O O . LEU A 1 180 ? -4.297 -28.794 -61.061 1.00 35.24 286 LEU A O 1
ATOM 1454 N N . LEU A 1 181 ? -4.585 -28.519 -63.269 1.00 30.88 287 LEU A N 1
ATOM 1455 C CA . LEU A 1 181 ? -6.013 -28.790 -63.211 1.00 41.51 287 LEU A CA 1
ATOM 1456 C C . LEU A 1 181 ? -6.156 -30.259 -62.891 1.00 38.27 287 LEU A C 1
ATOM 1457 O O . LEU A 1 181 ? -6.847 -30.619 -61.963 1.00 38.90 287 LEU A O 1
ATOM 1462 N N A ASP A 1 182 ? -5.459 -31.113 -63.635 0.38 44.45 288 ASP A N 1
ATOM 1463 N N B ASP A 1 182 ? -5.450 -31.089 -63.644 0.62 43.90 288 ASP A N 1
ATOM 1464 C CA A ASP A 1 182 ? -5.590 -32.557 -63.415 0.38 49.54 288 ASP A CA 1
ATOM 1465 C CA B ASP A 1 182 ? -5.534 -32.532 -63.463 0.62 50.27 288 ASP A CA 1
ATOM 1466 C C A ASP A 1 182 ? -5.037 -33.016 -62.064 0.38 49.44 288 ASP A C 1
ATOM 1467 C C B ASP A 1 182 ? -5.056 -32.981 -62.074 0.62 48.99 288 ASP A C 1
ATOM 1468 O O A ASP A 1 182 ? -5.507 -34.001 -61.502 0.38 54.97 288 ASP A O 1
ATOM 1469 O O B ASP A 1 182 ? -5.621 -33.898 -61.481 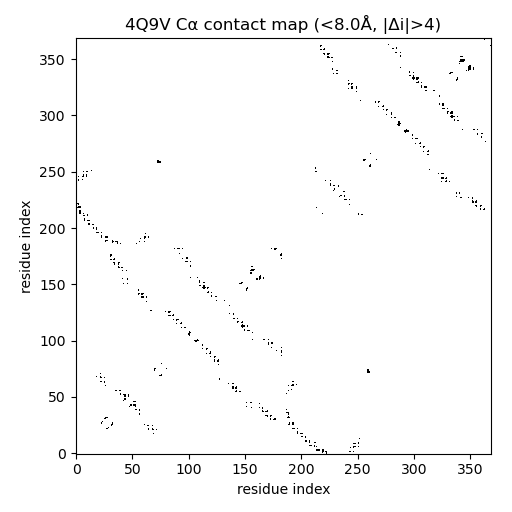0.62 56.08 288 ASP A O 1
ATOM 1478 N N . GLU A 1 183 ? -4.067 -32.277 -61.537 1.00 45.22 289 GLU A N 1
ATOM 1479 C CA . GLU A 1 183 ? -3.584 -32.584 -60.196 1.00 43.13 289 GLU A CA 1
ATOM 1480 C C . GLU A 1 183 ? -4.475 -31.959 -59.135 1.00 48.76 289 GLU A C 1
ATOM 1481 O O . GLU A 1 183 ? -4.245 -32.127 -57.940 1.00 50.36 289 GLU A O 1
ATOM 1487 N N . LYS A 1 184 ? -5.491 -31.232 -59.581 1.00 54.99 290 LYS A N 1
ATOM 1488 C CA . LYS A 1 184 ? -6.402 -30.522 -58.669 1.00 45.16 290 LYS A CA 1
ATOM 1489 C C . LYS A 1 184 ? -5.687 -29.529 -57.778 1.00 41.61 290 LYS A C 1
ATOM 1490 O O . LYS A 1 184 ? -6.135 -29.245 -56.663 1.00 49.50 290 LYS A O 1
ATOM 1496 N N . VAL A 1 185 ? -4.564 -29.008 -58.279 1.00 42.68 291 VAL A N 1
ATOM 1497 C CA . VAL A 1 185 ? -3.880 -27.884 -57.642 1.00 39.86 291 VAL A CA 1
ATOM 1498 C C . VAL A 1 185 ? -4.692 -26.625 -57.923 1.00 45.34 291 VAL A C 1
ATOM 1499 O O . VAL A 1 185 ? -4.926 -25.795 -57.045 1.00 42.40 291 VAL A O 1
ATOM 1503 N N . LEU A 1 186 ? -5.118 -26.513 -59.178 1.00 45.27 292 LEU A N 1
ATOM 1504 C CA . LEU A 1 186 ? -5.855 -25.373 -59.673 1.00 45.84 292 LEU A CA 1
ATOM 1505 C C . LEU A 1 186 ? -7.282 -25.845 -59.924 1.00 49.43 292 LEU A C 1
ATOM 1506 O O . LEU A 1 186 ? -8.232 -25.049 -59.953 1.00 45.94 292 LEU A O 1
ATOM 1512 N N . ALA B 1 1 ? 24.251 -13.432 -68.111 1.00 86.22 107 ALA B N 1
ATOM 1513 C CA . ALA B 1 1 ? 24.057 -14.780 -68.629 1.00 87.28 107 ALA B CA 1
ATOM 1514 C C . ALA B 1 1 ? 22.831 -15.438 -68.005 1.00 77.80 107 ALA B C 1
ATOM 1515 O O . ALA B 1 1 ? 21.965 -15.950 -68.711 1.00 77.30 107 ALA B O 1
ATOM 1517 N N . MET B 1 2 ? 22.767 -15.420 -66.678 1.00 60.23 108 MET B N 1
ATOM 1518 C CA . MET B 1 2 ? 21.642 -16.007 -65.958 1.00 48.85 108 MET B CA 1
ATOM 1519 C C . MET B 1 2 ? 20.328 -15.353 -66.374 1.00 57.12 108 MET B C 1
ATOM 1520 O O . MET B 1 2 ? 20.190 -14.132 -66.341 1.00 53.12 108 MET B O 1
ATOM 1525 N N . VAL B 1 3 ? 19.367 -16.176 -66.773 1.00 45.36 109 VAL B N 1
ATOM 1526 C CA . VAL B 1 3 ? 18.075 -15.679 -67.224 1.00 47.70 109 VAL B CA 1
ATOM 1527 C C . VAL B 1 3 ? 17.103 -15.522 -66.062 1.00 48.76 109 VAL B C 1
ATOM 1528 O O . VAL B 1 3 ? 17.411 -15.880 -64.927 1.00 52.65 109 VAL B O 1
ATOM 1532 N N . PHE B 1 4 ? 15.927 -14.981 -66.357 1.00 47.83 110 PHE B N 1
ATOM 1533 C CA . PHE B 1 4 ? 14.889 -14.831 -65.356 1.00 40.75 110 PHE B CA 1
ATOM 1534 C C . PHE B 1 4 ? 14.466 -16.183 -64.805 1.00 34.31 110 PHE B C 1
ATOM 1535 O O . PHE B 1 4 ? 14.291 -17.154 -65.565 1.00 34.18 110 PHE B O 1
ATOM 1543 N N . SER B 1 5 ? 14.315 -16.240 -63.485 1.00 36.79 111 SER B N 1
ATOM 1544 C CA . SER B 1 5 ? 13.796 -17.441 -62.846 1.00 30.18 111 SER B CA 1
ATOM 1545 C C . SER B 1 5 ? 12.868 -17.113 -61.674 1.00 33.79 111 SER B C 1
ATOM 1546 O O . SER B 1 5 ? 13.246 -16.400 -60.756 1.00 39.52 111 SER B O 1
ATOM 1549 N N . SER B 1 6 ? 11.647 -17.631 -61.731 1.00 30.78 112 SER B N 1
ATOM 1550 C CA . SER B 1 6 ? 10.672 -17.394 -60.677 1.00 28.44 112 SER B CA 1
ATOM 1551 C C . SER B 1 6 ? 11.109 -18.077 -59.391 1.00 30.80 112 SER B C 1
ATOM 1552 O O . SER B 1 6 ? 10.869 -17.574 -58.297 1.00 37.31 112 SER B O 1
ATOM 1555 N N . LYS B 1 7 ? 11.761 -19.224 -59.540 1.00 34.65 113 LYS B N 1
ATOM 1556 C CA . LYS B 1 7 ? 12.307 -19.954 -58.409 1.00 30.78 113 LYS B CA 1
ATOM 1557 C C . LYS B 1 7 ? 13.263 -19.058 -57.634 1.00 28.35 113 LYS B C 1
ATOM 1558 O O . LYS B 1 7 ? 13.236 -19.019 -56.407 1.00 39.79 113 LYS B O 1
ATOM 1564 N N . SER B 1 8 ? 14.104 -18.339 -58.369 1.00 35.62 114 SER B N 1
ATOM 1565 C CA . SER B 1 8 ? 15.069 -17.428 -57.768 1.00 31.12 114 SER B CA 1
ATOM 1566 C C . SER B 1 8 ? 14.368 -16.358 -56.945 1.00 37.67 114 SER B C 1
ATOM 1567 O O . SER B 1 8 ? 14.748 -16.092 -55.808 1.00 36.67 114 SER B O 1
ATOM 1570 N N . LEU B 1 9 ? 13.340 -15.746 -57.524 1.00 34.78 115 LEU B N 1
ATOM 1571 C CA . LEU B 1 9 ? 12.584 -14.706 -56.819 1.00 32.40 115 LEU B CA 1
ATOM 1572 C C . LEU B 1 9 ? 11.962 -15.266 -55.542 1.00 33.58 115 LEU B C 1
ATOM 1573 O O . LEU B 1 9 ? 12.044 -14.653 -54.473 1.00 44.75 115 LEU B O 1
ATOM 1578 N N . ALA B 1 10 ? 11.360 -16.447 -55.659 1.00 38.31 116 ALA B N 1
ATOM 1579 C CA . ALA B 1 10 ? 10.757 -17.128 -54.510 1.00 29.51 116 ALA B CA 1
ATOM 1580 C C . ALA B 1 10 ? 11.770 -17.372 -53.391 1.00 36.43 116 ALA B C 1
ATOM 1581 O O . ALA B 1 10 ? 11.473 -17.099 -52.212 1.00 36.66 116 ALA B O 1
ATOM 1583 N N . LEU B 1 11 ? 12.959 -17.870 -53.758 1.00 34.74 117 LEU B N 1
ATOM 1584 C CA . LEU B 1 11 ? 14.011 -18.145 -52.765 1.00 37.22 117 LEU B CA 1
ATOM 1585 C C . LEU B 1 11 ? 14.562 -16.847 -52.138 1.00 33.63 117 LEU B C 1
ATOM 1586 O O . LEU B 1 11 ? 14.874 -16.780 -50.925 1.00 42.32 117 LEU B O 1
ATOM 1591 N N . GLN B 1 12 ? 14.628 -15.798 -52.950 1.00 37.43 118 GLN B N 1
ATOM 1592 C CA . GLN B 1 12 ? 15.008 -14.480 -52.461 1.00 45.24 118 GLN B CA 1
ATOM 1593 C C . GLN B 1 12 ? 14.022 -13.988 -51.403 1.00 41.02 118 GLN B C 1
ATOM 1594 O O . GLN B 1 12 ? 14.426 -13.495 -50.352 1.00 43.77 118 GLN B O 1
ATOM 1600 N N . ALA B 1 13 ? 12.729 -14.126 -51.681 1.00 36.53 119 ALA B N 1
ATOM 1601 C CA . ALA B 1 13 ? 11.678 -13.724 -50.710 1.00 39.77 119 ALA B CA 1
ATOM 1602 C C . ALA B 1 13 ? 11.733 -14.557 -49.425 1.00 42.76 119 ALA B C 1
ATOM 1603 O O . ALA B 1 13 ? 11.577 -14.039 -48.302 1.00 54.61 119 ALA B O 1
ATOM 1605 N N . GLN B 1 14 ? 11.962 -15.857 -49.612 1.00 46.61 120 GLN B N 1
ATOM 160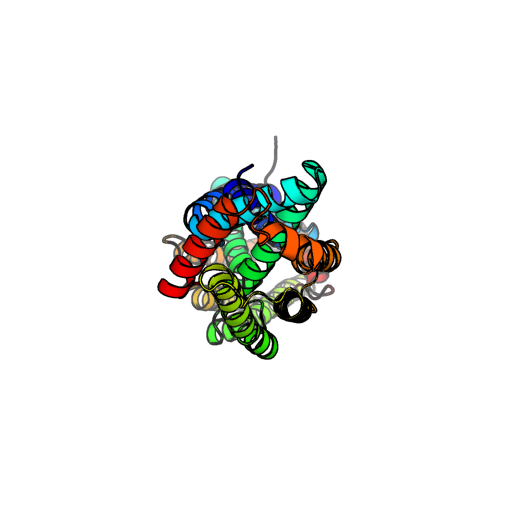6 C CA . GLN B 1 14 ? 12.132 -16.799 -48.511 1.00 48.40 120 GLN B CA 1
ATOM 1607 C C . GLN B 1 14 ? 13.277 -16.403 -47.575 1.00 47.81 120 GLN B C 1
ATOM 1608 O O . GLN B 1 14 ? 13.196 -16.621 -46.361 1.00 47.56 120 GLN B O 1
ATOM 1614 N N . LYS B 1 15 ? 14.349 -15.846 -48.135 1.00 40.99 121 LYS B N 1
ATOM 1615 C CA . LYS B 1 15 ? 15.451 -15.347 -47.295 1.00 51.88 121 LYS B CA 1
ATOM 1616 C C . LYS B 1 15 ? 14.967 -14.322 -46.251 1.00 52.07 121 LYS B C 1
ATOM 1617 O O . LYS B 1 15 ? 15.173 -14.481 -45.028 1.00 55.15 121 LYS B O 1
ATOM 1623 N N . LYS B 1 16 ? 14.283 -13.293 -46.738 1.00 46.93 122 LYS B N 1
ATOM 1624 C CA . LYS B 1 16 ? 13.695 -12.280 -45.873 1.00 52.03 122 LYS B CA 1
ATOM 1625 C C . LYS B 1 16 ? 12.701 -12.899 -44.891 1.00 54.67 122 LYS B C 1
ATOM 1626 O O . LYS B 1 16 ? 12.707 -12.571 -43.707 1.00 52.62 122 LYS B O 1
ATOM 1632 N N . ILE B 1 17 ? 11.851 -13.793 -45.388 1.00 55.75 123 ILE B N 1
ATOM 1633 C CA . ILE B 1 17 ? 10.871 -14.488 -44.535 1.00 42.54 123 ILE B CA 1
ATOM 1634 C C . ILE B 1 17 ? 11.529 -15.209 -43.361 1.00 49.87 123 ILE B C 1
ATOM 1635 O O . ILE B 1 17 ? 11.033 -15.151 -42.221 1.00 56.07 123 ILE B O 1
ATOM 1640 N N . LEU B 1 18 ? 12.654 -15.861 -43.638 1.00 39.61 124 LEU B N 1
ATOM 1641 C CA . LEU B 1 18 ? 13.373 -16.611 -42.621 1.00 54.03 124 LEU B CA 1
ATOM 1642 C C . LEU B 1 18 ? 14.066 -15.670 -41.631 1.00 63.70 124 LEU B C 1
ATOM 1643 O O . LEU B 1 18 ? 14.139 -15.979 -40.420 1.00 63.41 124 LEU B O 1
ATOM 1648 N N . SER B 1 19 ? 14.566 -14.528 -42.117 1.00 58.31 125 SER B N 1
ATOM 1649 C CA . SER B 1 19 ? 15.132 -13.569 -41.161 1.00 57.53 125 SER B CA 1
ATOM 1650 C C . SER B 1 19 ? 14.043 -13.030 -40.209 1.00 54.50 125 SER B C 1
ATOM 1651 O O . SER B 1 19 ? 14.201 -13.062 -38.983 1.00 55.88 125 SER B O 1
ATOM 1654 N N . LYS B 1 20 ? 12.936 -12.574 -40.782 1.00 50.38 126 LYS B N 1
ATOM 1655 C CA . LYS B 1 20 ? 11.807 -12.097 -39.995 1.00 65.48 126 LYS B CA 1
ATOM 1656 C C . LYS B 1 20 ? 11.392 -13.124 -38.944 1.00 75.90 126 LYS B C 1
ATOM 1657 O O . LYS B 1 20 ? 11.110 -12.773 -37.800 1.00 79.13 126 LYS B O 1
ATOM 1663 N N . ILE B 1 21 ? 11.357 -14.394 -39.335 1.00 71.97 127 ILE B N 1
ATOM 1664 C CA . ILE B 1 21 ? 11.000 -15.463 -38.409 1.00 64.93 127 ILE B CA 1
ATOM 1665 C C . ILE B 1 21 ? 11.989 -15.507 -37.248 1.00 65.31 127 ILE B C 1
ATOM 1666 O O . ILE B 1 21 ? 11.591 -15.597 -36.090 1.00 68.86 127 ILE B O 1
ATOM 1671 N N . ALA B 1 22 ? 13.275 -15.440 -37.565 1.00 51.98 128 ALA B N 1
ATOM 1672 C CA . ALA B 1 22 ? 14.301 -15.424 -36.532 1.00 62.24 128 ALA B CA 1
ATOM 1673 C C . ALA B 1 22 ? 14.013 -14.307 -35.537 1.00 70.82 128 ALA B C 1
ATOM 1674 O O . ALA B 1 22 ? 14.082 -14.507 -34.326 1.00 70.87 128 ALA B O 1
ATOM 1676 N N . SER B 1 23 ? 13.679 -13.131 -36.057 1.00 74.55 129 SER B N 1
ATOM 1677 C CA . SER B 1 23 ? 13.356 -11.985 -35.218 1.00 81.08 129 SER B CA 1
ATOM 1678 C C . SER B 1 23 ? 12.153 -12.279 -34.332 1.00 78.55 129 SER B C 1
ATOM 1679 O O . SER B 1 23 ? 12.278 -12.384 -33.114 1.00 76.84 129 SER B O 1
ATOM 1682 N N . LYS B 1 24 ? 10.988 -12.411 -34.957 1.00 76.03 130 LYS B N 1
ATOM 1683 C CA . LYS B 1 24 ? 9.751 -12.679 -34.236 1.00 81.24 130 LYS B CA 1
ATOM 1684 C C . LYS B 1 24 ? 9.944 -13.738 -33.157 1.00 71.42 130 LYS B C 1
ATOM 1685 O O . LYS B 1 24 ? 9.431 -13.603 -32.046 1.00 65.56 130 LYS B O 1
ATOM 1691 N N . THR B 1 25 ? 10.682 -14.791 -33.487 1.00 61.48 131 THR B N 1
ATOM 1692 C CA . THR B 1 25 ? 10.920 -15.873 -32.539 1.00 55.56 131 THR B CA 1
ATOM 1693 C C . THR B 1 25 ? 11.689 -15.371 -31.326 1.00 58.56 131 THR B C 1
ATOM 1694 O O . THR B 1 25 ? 11.341 -15.691 -30.191 1.00 61.75 131 THR B O 1
ATOM 1698 N N . VAL B 1 26 ? 12.734 -14.586 -31.562 1.00 62.08 132 VAL B N 1
ATOM 1699 C CA . VAL B 1 26 ? 13.496 -14.008 -30.446 1.00 67.56 132 VAL B CA 1
ATOM 1700 C C . VAL B 1 26 ? 12.616 -13.094 -29.566 1.00 72.41 132 VAL B C 1
ATOM 1701 O O . VAL B 1 26 ? 12.753 -13.076 -28.335 1.00 60.09 132 VAL B O 1
ATOM 1705 N N . ALA B 1 27 ? 11.694 -12.369 -30.196 1.00 68.24 133 ALA B N 1
ATOM 1706 C CA . ALA B 1 27 ? 10.825 -11.447 -29.443 1.00 73.41 133 ALA B CA 1
ATOM 1707 C C . ALA B 1 27 ? 9.546 -12.063 -28.843 1.00 73.79 133 ALA B C 1
ATOM 1708 O O . ALA B 1 27 ? 8.871 -11.420 -28.034 1.00 81.33 133 ALA B O 1
ATOM 1710 N N . ASN B 1 28 ? 9.200 -13.281 -29.256 1.00 60.04 134 ASN B N 1
ATOM 1711 C CA . ASN B 1 28 ? 7.993 -13.940 -28.755 1.00 55.87 134 ASN B CA 1
ATOM 1712 C C . ASN B 1 28 ? 8.210 -15.427 -28.569 1.00 49.37 134 ASN B C 1
ATOM 1713 O O . ASN B 1 28 ? 7.624 -16.236 -29.291 1.00 52.48 134 ASN B O 1
ATOM 1718 N N . MET B 1 29 ? 9.048 -15.792 -27.607 1.00 52.18 135 MET B N 1
ATOM 1719 C CA . MET B 1 29 ? 9.306 -17.197 -27.347 1.00 57.60 135 MET B CA 1
ATOM 1720 C C . MET B 1 29 ? 8.101 -17.901 -26.736 1.00 60.36 135 MET B C 1
ATOM 1721 O O . MET B 1 29 ? 7.463 -17.381 -25.820 1.00 64.34 135 MET B O 1
ATOM 1726 N N . LEU B 1 30 ? 7.801 -19.089 -27.252 1.00 44.77 136 LEU B N 1
ATOM 1727 C CA . LEU B 1 30 ? 6.800 -19.967 -26.648 1.00 56.27 136 LEU B CA 1
ATOM 1728 C C . LEU B 1 30 ? 7.179 -20.364 -25.217 1.00 65.80 136 LEU B C 1
ATOM 1729 O O . LEU B 1 30 ? 6.315 -20.676 -24.394 1.00 64.40 136 LEU B O 1
ATOM 1734 N N . ILE B 1 31 ? 8.475 -20.350 -24.927 1.00 56.02 137 ILE B N 1
ATOM 1735 C CA . ILE B 1 31 ? 8.957 -20.732 -23.616 1.00 63.35 137 ILE B CA 1
ATOM 1736 C C . ILE B 1 31 ? 9.552 -19.541 -22.856 1.00 72.80 137 ILE B C 1
ATOM 1737 O O . ILE B 1 31 ? 10.454 -18.859 -23.362 1.00 72.08 137 ILE B O 1
ATOM 1742 N N . ASP B 1 32 ? 9.029 -19.306 -21.656 1.00 63.36 138 ASP B N 1
ATOM 1743 C CA . ASP B 1 32 ? 9.435 -18.187 -20.818 1.00 60.20 138 ASP B CA 1
ATOM 1744 C C . ASP B 1 32 ? 10.835 -18.375 -20.263 1.00 54.58 138 ASP B C 1
ATOM 1745 O O . ASP B 1 32 ? 11.336 -19.493 -20.179 1.00 70.37 138 ASP B O 1
ATOM 1750 N N . ASP B 1 33 ? 11.456 -17.270 -19.866 1.00 53.00 139 ASP B N 1
ATOM 1751 C CA . ASP B 1 33 ? 12.739 -17.330 -19.188 1.00 67.56 139 ASP B CA 1
ATOM 1752 C C . ASP B 1 33 ? 12.557 -18.112 -17.894 1.00 68.67 139 ASP B C 1
ATOM 1753 O O . ASP B 1 33 ? 13.441 -18.856 -17.474 1.00 71.60 139 ASP B O 1
ATOM 1758 N N . THR B 1 34 ? 11.393 -17.944 -17.276 1.00 62.05 140 THR B N 1
ATOM 1759 C CA . THR B 1 34 ? 11.058 -18.670 -16.059 1.00 64.59 140 THR B CA 1
ATOM 1760 C C . THR B 1 34 ? 10.862 -20.149 -16.363 1.00 59.95 140 THR B C 1
ATOM 1761 O O . THR B 1 34 ? 11.391 -21.013 -15.667 1.00 52.81 140 THR B O 1
ATOM 1765 N N . SER B 1 35 ? 10.096 -20.434 -17.412 1.00 58.32 141 SER B N 1
ATOM 1766 C CA . SER B 1 35 ? 9.841 -21.808 -17.822 1.00 59.58 141 SER B CA 1
ATOM 1767 C C . SER B 1 35 ? 11.146 -22.496 -18.196 1.00 64.93 141 SER B C 1
ATOM 1768 O O . SER B 1 35 ? 11.342 -23.674 -17.908 1.00 75.87 141 SER B O 1
ATOM 1771 N N . SER B 1 36 ? 12.038 -21.751 -18.838 1.00 58.47 142 SER B N 1
ATOM 1772 C CA . SER B 1 36 ? 13.337 -22.284 -19.222 1.00 69.08 142 SER B CA 1
ATOM 1773 C C . SER B 1 36 ? 14.165 -22.586 -17.979 1.00 69.59 142 SER B C 1
ATOM 1774 O O . SER B 1 36 ? 14.803 -23.633 -17.888 1.00 65.53 142 SER B O 1
ATOM 1777 N N . GLU B 1 37 ? 14.145 -21.665 -17.023 1.00 66.98 143 GLU B N 1
ATOM 1778 C CA . GLU B 1 37 ? 14.867 -21.848 -15.770 1.00 66.15 143 GLU B CA 1
ATOM 1779 C C . GLU B 1 37 ? 14.453 -23.154 -15.108 1.00 68.32 143 GLU B C 1
ATOM 1780 O O . GLU B 1 37 ? 15.296 -23.951 -14.704 1.00 70.44 143 GLU B O 1
ATOM 1786 N N . ILE B 1 38 ? 13.146 -23.370 -15.003 1.00 60.95 144 ILE B N 1
ATOM 1787 C CA . ILE B 1 38 ? 12.618 -24.621 -14.465 1.00 58.38 144 ILE B CA 1
ATOM 1788 C C . ILE B 1 38 ? 13.184 -25.782 -15.265 1.00 55.64 144 ILE B C 1
ATOM 1789 O O . ILE B 1 38 ? 13.613 -26.790 -14.694 1.00 63.24 144 ILE B O 1
ATOM 1794 N N . PHE B 1 39 ? 13.194 -25.639 -16.589 1.00 49.27 145 PHE B N 1
ATOM 1795 C CA . PHE B 1 39 ? 13.780 -26.674 -17.448 1.00 60.49 145 PHE B CA 1
ATOM 1796 C C . PHE B 1 39 ? 15.270 -26.963 -17.163 1.00 65.60 145 PHE B C 1
ATOM 1797 O O . PHE B 1 39 ? 15.666 -28.119 -17.116 1.00 67.01 145 PHE B O 1
ATOM 1805 N N . ASP B 1 40 ? 16.076 -25.924 -16.951 1.00 69.37 146 ASP B N 1
ATOM 1806 C CA . ASP B 1 40 ? 17.480 -26.089 -16.560 1.00 72.96 146 ASP B CA 1
ATOM 1807 C C . ASP B 1 40 ? 17.597 -26.842 -15.241 1.00 73.78 146 ASP B C 1
ATOM 1808 O O . ASP B 1 40 ? 18.494 -27.677 -15.068 1.00 78.52 146 ASP B O 1
ATOM 1813 N N . GLU B 1 41 ? 16.692 -26.553 -14.308 1.00 70.09 147 GLU B N 1
ATOM 1814 C CA . GLU B 1 41 ? 16.726 -27.266 -13.031 1.00 71.21 147 GLU B CA 1
ATOM 1815 C C . GLU B 1 41 ? 16.352 -28.747 -13.178 1.00 66.53 147 GLU B C 1
ATOM 1816 O O . GLU B 1 41 ? 17.027 -29.613 -12.619 1.00 70.00 147 GLU B O 1
ATOM 1822 N N . LEU B 1 42 ? 15.293 -29.037 -13.939 1.00 66.49 148 LEU B N 1
ATOM 1823 C CA . LEU B 1 42 ? 14.902 -30.422 -14.237 1.00 62.82 148 LEU B CA 1
ATOM 1824 C C . LEU B 1 42 ? 16.035 -31.125 -14.977 1.00 64.19 148 LEU B C 1
ATOM 1825 O O . LEU B 1 42 ? 16.201 -32.345 -14.907 1.00 70.82 148 LEU B O 1
ATOM 1830 N N . TYR B 1 43 ? 16.815 -30.330 -15.693 1.00 56.36 149 TYR B N 1
ATOM 1831 C CA . TYR B 1 43 ? 17.976 -30.824 -16.397 1.00 71.14 149 TYR B CA 1
ATOM 1832 C C . TYR B 1 43 ? 19.023 -31.277 -15.389 1.00 72.81 149 TYR B C 1
ATOM 1833 O O . TYR B 1 43 ? 19.399 -32.441 -15.388 1.00 67.80 149 TYR B O 1
ATOM 1842 N N . LYS B 1 44 ? 19.478 -30.365 -14.529 1.00 78.22 150 LYS B N 1
ATOM 1843 C CA . LYS B 1 44 ? 20.451 -30.705 -13.479 1.00 76.30 150 LYS B CA 1
ATOM 1844 C C . LYS B 1 44 ? 20.015 -31.912 -12.646 1.00 80.04 150 LYS B C 1
ATOM 1845 O O . LYS B 1 44 ? 20.799 -32.836 -12.388 1.00 87.95 150 LYS B O 1
ATOM 1851 N N . VAL B 1 45 ? 18.754 -31.915 -12.238 1.00 76.80 151 VAL B N 1
ATOM 1852 C CA . VAL B 1 45 ? 18.225 -33.044 -11.486 1.00 77.37 151 VAL B CA 1
ATOM 1853 C C . VAL B 1 45 ? 18.330 -34.322 -12.306 1.00 68.70 151 VAL B C 1
ATOM 1854 O O . VAL B 1 45 ? 18.744 -35.360 -11.800 1.00 69.35 151 VAL B O 1
ATOM 1858 N N . THR B 1 46 ? 17.978 -34.229 -13.582 1.00 74.70 152 THR B N 1
ATOM 1859 C CA . THR B 1 46 ? 18.068 -35.362 -14.497 1.00 78.22 152 THR B CA 1
ATOM 1860 C C . THR B 1 46 ? 19.503 -35.910 -14.599 1.00 84.81 152 THR B C 1
ATOM 1861 O O . THR B 1 46 ? 19.718 -37.125 -14.552 1.00 84.54 152 THR B O 1
ATOM 1865 N N . LYS B 1 47 ? 20.461 -34.993 -14.684 1.00 91.81 153 LYS B N 1
ATOM 1866 C CA . LYS B 1 47 ? 21.872 -35.339 -14.652 1.00 99.45 153 LYS B CA 1
ATOM 1867 C C . LYS B 1 47 ? 22.201 -36.115 -13.381 1.00 94.58 153 LYS B C 1
ATOM 1868 O O . LYS B 1 47 ? 22.609 -37.274 -13.444 1.00 98.38 153 LYS B O 1
ATOM 1874 N N . GLU B 1 48 ? 22.022 -35.480 -12.225 1.00 84.49 154 GLU B N 1
ATOM 1875 C CA . GLU B 1 48 ? 22.317 -36.152 -10.957 1.00 87.32 154 GLU B CA 1
ATOM 1876 C C . GLU B 1 48 ? 21.644 -37.530 -10.850 1.00 88.39 154 GLU B C 1
ATOM 1877 O O . GLU B 1 48 ? 22.192 -38.459 -10.258 1.00 89.63 154 GLU B O 1
ATOM 1883 N N . HIS B 1 49 ? 20.468 -37.674 -11.454 1.00 87.48 155 HIS B N 1
ATOM 1884 C CA . HIS B 1 49 ? 19.720 -38.920 -11.325 1.00 88.33 155 HIS B CA 1
ATOM 1885 C C . HIS B 1 49 ? 20.185 -40.020 -12.281 1.00 94.09 155 HIS B C 1
ATOM 1886 O O . HIS B 1 49 ? 20.082 -41.209 -11.976 1.00 97.89 155 HIS B O 1
ATOM 1893 N N . 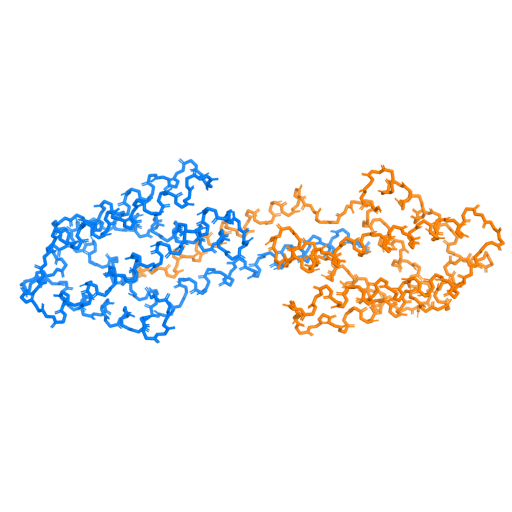THR B 1 50 ? 20.687 -39.627 -13.443 1.00 89.27 156 THR B N 1
ATOM 1894 C CA . THR B 1 50 ? 21.079 -40.610 -14.447 1.00 99.59 156 THR B CA 1
ATOM 1895 C C . THR B 1 50 ? 22.598 -40.719 -14.614 1.00 107.98 156 THR B C 1
ATOM 1896 O O . THR B 1 50 ? 23.093 -41.715 -15.145 1.00 107.34 156 THR B O 1
ATOM 1900 N N . HIS B 1 51 ? 23.321 -39.697 -14.145 1.00 115.37 157 HIS B N 1
ATOM 1901 C CA . HIS B 1 51 ? 24.777 -39.608 -14.299 1.00 117.26 157 HIS B CA 1
ATOM 1902 C C . HIS B 1 51 ? 25.165 -39.831 -15.751 1.00 123.06 157 HIS B C 1
ATOM 1903 O O . HIS B 1 51 ? 26.158 -40.493 -16.055 1.00 129.71 157 HIS B O 1
ATOM 1910 N N . ASN B 1 52 ? 24.355 -39.273 -16.639 1.00 117.05 158 ASN B N 1
ATOM 1911 C CA . ASN B 1 52 ? 24.486 -39.496 -18.066 1.00 115.85 158 ASN B CA 1
ATOM 1912 C C . ASN B 1 52 ? 24.198 -38.188 -18.792 1.00 109.78 158 ASN B C 1
ATOM 1913 O O . ASN B 1 52 ? 23.155 -38.049 -19.440 1.00 112.87 158 ASN B O 1
ATOM 1918 N N . LYS B 1 53 ? 25.128 -37.240 -18.659 1.00 99.26 159 LYS B N 1
ATOM 1919 C CA . LYS B 1 53 ? 25.022 -35.893 -19.230 1.00 94.31 159 LYS B CA 1
ATOM 1920 C C . LYS B 1 53 ? 24.273 -35.851 -20.563 1.00 92.92 159 LYS B C 1
ATOM 1921 O O . LYS B 1 53 ? 23.413 -34.993 -20.779 1.00 96.20 159 LYS B O 1
ATOM 1927 N N . LYS B 1 54 ? 24.575 -36.814 -21.433 1.00 89.28 160 LYS B N 1
ATOM 1928 C CA . LYS B 1 54 ? 23.987 -36.871 -22.768 1.00 88.60 160 LYS B CA 1
ATOM 1929 C C . LYS B 1 54 ? 22.568 -37.452 -22.816 1.00 84.56 160 LYS B C 1
ATOM 1930 O O . LYS B 1 54 ? 21.768 -37.038 -23.647 1.00 85.56 160 LYS B O 1
ATOM 1936 N N . GLU B 1 55 ? 22.253 -38.408 -21.945 1.00 89.10 161 GLU B N 1
ATOM 1937 C CA . GLU B 1 55 ? 20.871 -38.881 -21.844 1.00 88.88 161 GLU B CA 1
ATOM 1938 C C . GLU B 1 55 ? 20.020 -37.745 -21.276 1.00 84.39 161 GLU B C 1
ATOM 1939 O O . GLU B 1 55 ? 18.878 -37.539 -21.686 1.00 83.42 161 GLU B O 1
ATOM 1945 N N . ALA B 1 56 ? 20.605 -36.984 -20.357 1.00 80.13 162 ALA B N 1
ATOM 1946 C CA . ALA B 1 56 ? 19.947 -35.798 -19.819 1.00 79.69 162 ALA B CA 1
ATOM 1947 C C . ALA B 1 56 ? 19.662 -34.783 -20.929 1.00 81.63 162 ALA B C 1
ATOM 1948 O O . ALA B 1 56 ? 18.520 -34.326 -21.097 1.00 84.80 162 ALA B O 1
ATOM 1950 N N . HIS B 1 57 ? 20.703 -34.437 -21.681 1.00 80.11 163 HIS B N 1
ATOM 1951 C CA . HIS B 1 57 ? 20.567 -33.523 -22.814 1.00 78.30 163 HIS B CA 1
ATOM 1952 C C . HIS B 1 57 ? 19.519 -34.006 -23.828 1.00 78.62 163 HIS B C 1
ATOM 1953 O O . HIS B 1 57 ? 18.762 -33.202 -24.384 1.00 73.38 163 HIS B O 1
ATOM 1960 N N . LYS B 1 58 ? 19.479 -35.316 -24.063 1.00 76.78 164 LYS B N 1
ATOM 1961 C CA . LYS B 1 58 ? 18.503 -35.906 -24.973 1.00 73.07 164 LYS B CA 1
ATOM 1962 C C . LYS B 1 58 ? 17.085 -35.681 -24.445 1.00 71.81 164 LYS B C 1
ATOM 1963 O O . LYS B 1 58 ? 16.241 -35.108 -25.139 1.00 67.60 164 LYS B O 1
ATOM 1969 N N . ILE B 1 59 ? 16.849 -36.144 -23.216 1.00 66.83 165 ILE B N 1
ATOM 1970 C CA . ILE B 1 59 ? 15.588 -35.949 -22.505 1.00 60.35 165 ILE B CA 1
ATOM 1971 C C . ILE B 1 59 ? 15.081 -34.509 -22.596 1.00 58.37 165 ILE B C 1
ATOM 1972 O O . ILE B 1 59 ? 13.962 -34.258 -23.062 1.00 62.94 165 ILE B O 1
ATOM 1977 N N . MET B 1 60 ? 15.903 -33.559 -22.161 1.00 57.73 166 MET B N 1
ATOM 1978 C CA . MET B 1 60 ? 15.490 -32.154 -22.197 1.00 60.39 166 MET B CA 1
ATOM 1979 C C . MET B 1 60 ? 15.243 -31.621 -23.610 1.00 61.87 166 MET B C 1
ATOM 1980 O O . MET B 1 60 ? 14.294 -30.862 -23.832 1.00 65.86 166 MET B O 1
ATOM 1985 N N . LYS B 1 61 ? 16.106 -32.008 -24.551 1.00 64.69 167 LYS B N 1
ATOM 1986 C CA . LYS B 1 61 ? 15.957 -31.640 -25.962 1.00 65.04 167 LYS B CA 1
ATOM 1987 C C . LYS B 1 61 ? 14.583 -32.060 -26.489 1.00 53.36 167 LYS B C 1
ATOM 1988 O O . LYS B 1 61 ? 13.846 -31.250 -27.061 1.00 53.62 167 LYS B O 1
ATOM 1994 N N . ASP B 1 62 ? 14.258 -33.329 -26.263 1.00 54.07 168 ASP B N 1
ATOM 1995 C CA . ASP B 1 62 ? 12.969 -33.910 -26.614 1.00 52.71 168 ASP B CA 1
ATOM 1996 C C . ASP B 1 62 ? 11.824 -33.136 -25.978 1.00 56.45 168 ASP B C 1
ATOM 1997 O O . ASP B 1 62 ? 10.856 -32.778 -26.666 1.00 53.60 168 ASP B O 1
ATOM 2002 N N . LEU B 1 63 ? 11.931 -32.885 -24.669 1.00 50.36 169 LEU B N 1
ATOM 2003 C CA . LEU B 1 63 ? 10.871 -32.169 -23.952 1.00 61.50 169 LEU B CA 1
ATOM 2004 C C . LEU B 1 63 ? 10.619 -30.800 -24.599 1.00 57.57 169 LEU B C 1
ATOM 2005 O O . LEU B 1 63 ? 9.473 -30.439 -24.913 1.00 55.31 169 LEU B O 1
ATOM 2010 N N . ILE B 1 64 ? 11.697 -30.059 -24.828 1.00 51.72 170 ILE B N 1
ATOM 2011 C CA . ILE B 1 64 ? 11.598 -28.763 -25.476 1.00 50.11 170 ILE B CA 1
ATOM 2012 C C . ILE B 1 64 ? 10.971 -28.866 -26.873 1.00 57.83 170 ILE B C 1
ATOM 2013 O O . ILE B 1 64 ? 10.153 -28.020 -27.248 1.00 50.72 170 ILE B O 1
ATOM 2018 N N . LYS B 1 65 ? 11.346 -29.896 -27.637 1.00 56.62 171 LYS B N 1
ATOM 2019 C CA . LYS B 1 65 ? 10.759 -30.102 -28.963 1.00 61.29 171 LYS B CA 1
ATOM 2020 C C . LYS B 1 65 ? 9.247 -30.309 -28.898 1.00 51.50 171 LYS B C 1
ATOM 2021 O O . LYS B 1 65 ? 8.497 -29.663 -29.633 1.00 51.95 171 LYS B O 1
ATOM 2027 N N . VAL B 1 66 ? 8.801 -31.218 -28.037 1.00 49.76 172 VAL B N 1
ATOM 2028 C CA . VAL B 1 66 ? 7.369 -31.482 -27.908 1.00 48.40 172 VAL B CA 1
ATOM 2029 C C . VAL B 1 66 ? 6.615 -30.233 -27.449 1.00 42.31 172 VAL B C 1
ATOM 2030 O O . VAL B 1 66 ? 5.539 -29.896 -27.976 1.00 47.03 172 VAL B O 1
ATOM 2034 N N . ALA B 1 67 ? 7.205 -29.531 -26.493 1.00 49.43 173 ALA B N 1
ATOM 2035 C CA . ALA B 1 67 ? 6.621 -28.305 -25.984 1.00 50.54 173 ALA B CA 1
ATOM 2036 C C . ALA B 1 67 ? 6.431 -27.310 -27.124 1.00 46.37 173 ALA B C 1
ATOM 2037 O O . ALA B 1 67 ? 5.350 -26.740 -27.298 1.00 39.78 173 ALA B O 1
ATOM 2039 N N . ILE B 1 68 ? 7.496 -27.110 -27.893 1.00 46.04 174 ILE B N 1
ATOM 2040 C CA . ILE B 1 68 ? 7.501 -26.150 -28.996 1.00 47.79 174 ILE B CA 1
ATOM 2041 C C . ILE B 1 68 ? 6.487 -26.550 -30.067 1.00 40.20 174 ILE B C 1
ATOM 2042 O O . ILE B 1 68 ? 5.788 -25.712 -30.627 1.00 37.91 174 ILE B O 1
ATOM 2047 N N . LYS B 1 69 ? 6.394 -27.851 -30.320 1.00 36.87 175 LYS B N 1
ATOM 2048 C CA . LYS B 1 69 ? 5.417 -28.378 -31.261 1.00 46.97 175 LYS B CA 1
ATOM 2049 C C . LYS B 1 69 ? 3.998 -28.024 -30.832 1.00 49.89 175 LYS B C 1
ATOM 2050 O O . LYS B 1 69 ? 3.201 -27.546 -31.636 1.00 55.78 175 LYS B O 1
ATOM 2056 N N . ILE B 1 70 ? 3.685 -28.259 -29.563 1.00 48.44 176 ILE B N 1
ATOM 2057 C CA . ILE B 1 70 ? 2.357 -27.947 -29.029 1.00 46.96 176 ILE B CA 1
ATOM 2058 C C . ILE B 1 70 ? 2.080 -26.452 -29.120 1.00 39.69 176 ILE B C 1
ATOM 2059 O O . ILE B 1 70 ? 0.999 -26.040 -29.564 1.00 40.34 176 ILE B O 1
ATOM 2064 N N . GLY B 1 71 ? 3.066 -25.650 -28.719 1.00 33.69 177 GLY B N 1
ATOM 2065 C CA . GLY B 1 71 ? 2.944 -24.197 -28.746 1.00 39.25 177 GLY B CA 1
ATOM 2066 C C . GLY B 1 71 ? 2.680 -23.680 -30.151 1.00 48.53 177 GLY B C 1
ATOM 2067 O O . GLY B 1 71 ? 1.859 -22.786 -30.369 1.00 46.05 177 GLY B O 1
ATOM 2068 N N . ILE B 1 72 ? 3.366 -24.261 -31.124 1.00 47.54 178 ILE B N 1
ATOM 2069 C CA . ILE B 1 72 ? 3.211 -23.832 -32.508 1.00 55.34 178 ILE B CA 1
ATOM 2070 C C . ILE B 1 72 ? 1.832 -24.220 -33.058 1.00 55.86 178 ILE B C 1
ATOM 2071 O O . ILE B 1 72 ? 1.150 -23.377 -33.661 1.00 54.23 178 ILE B O 1
ATOM 2076 N N . LEU B 1 73 ? 1.417 -25.471 -32.833 1.00 50.42 179 LEU B N 1
ATOM 2077 C CA . LEU B 1 73 ? 0.044 -25.875 -33.154 1.00 38.70 179 LEU B CA 1
ATOM 2078 C C . LEU B 1 73 ? -0.986 -24.918 -32.555 1.00 47.72 179 LEU B C 1
ATOM 2079 O O . LEU B 1 73 ? -1.903 -24.495 -33.253 1.00 47.39 179 LEU B O 1
ATOM 2084 N N . TYR B 1 74 ? -0.828 -24.560 -31.276 1.00 50.93 180 TYR B N 1
ATOM 2085 C CA . TYR B 1 74 ? -1.809 -23.705 -30.593 1.00 55.30 180 TYR B CA 1
ATOM 2086 C C . TYR B 1 74 ? -1.791 -22.260 -31.098 1.00 62.21 180 TYR B C 1
ATOM 2087 O O . TYR B 1 74 ? -2.833 -21.603 -31.162 1.00 67.42 180 TYR B O 1
ATOM 2096 N N . ARG B 1 75 ? -0.600 -21.762 -31.420 1.00 58.80 181 ARG B N 1
ATOM 2097 C CA . ARG B 1 75 ? -0.439 -20.406 -31.947 1.00 67.36 181 ARG B CA 1
ATOM 2098 C C . ARG B 1 75 ? -0.961 -20.318 -33.403 1.00 69.36 181 ARG B C 1
ATOM 2099 O O . ARG B 1 75 ? -1.623 -19.346 -33.779 1.00 67.31 181 ARG B O 1
ATOM 2107 N N . ASN B 1 76 ? -0.701 -21.351 -34.202 1.00 68.78 182 ASN B N 1
ATOM 2108 C CA . ASN B 1 76 ? -1.192 -21.397 -35.583 1.00 63.71 182 ASN B CA 1
ATOM 2109 C C . ASN B 1 76 ? -2.571 -22.005 -35.777 1.00 70.36 182 ASN B C 1
ATOM 2110 O O . ASN B 1 76 ? -2.891 -22.469 -36.880 1.00 69.73 182 ASN B O 1
ATOM 2115 N N . ASN B 1 77 ? -3.371 -22.011 -34.711 1.00 67.20 183 ASN B N 1
ATOM 2116 C CA . ASN B 1 77 ? -4.713 -22.594 -34.732 1.00 57.21 183 ASN B CA 1
ATOM 2117 C C . ASN B 1 77 ? -4.872 -23.901 -35.498 1.00 48.90 183 ASN B C 1
ATOM 2118 O O . ASN B 1 77 ? -5.822 -24.068 -36.262 1.00 61.18 183 ASN B O 1
ATOM 2123 N N . GLN B 1 78 ? -3.937 -24.821 -35.301 1.00 48.41 184 GLN B N 1
ATOM 2124 C CA . GLN B 1 78 ? -4.000 -26.132 -35.934 1.00 46.57 184 GLN B CA 1
ATOM 2125 C C . GLN B 1 78 ? -4.963 -27.074 -35.195 1.00 54.86 184 GLN B C 1
ATOM 2126 O O . GLN B 1 78 ? -5.359 -28.120 -35.725 1.00 65.32 184 GLN B O 1
ATOM 2132 N N . PHE B 1 79 ? -5.339 -26.692 -33.972 1.00 56.01 185 PHE B N 1
ATOM 2133 C CA . PHE B 1 79 ? -6.205 -27.512 -33.122 1.00 52.73 185 PHE B CA 1
ATOM 2134 C C . PHE B 1 79 ? -7.681 -27.373 -33.459 1.00 50.63 185 PHE B C 1
ATOM 2135 O O . PHE B 1 79 ? -8.211 -26.261 -33.489 1.00 51.72 185 PHE B O 1
ATOM 2143 N N . SER B 1 80 ? -8.337 -28.510 -33.682 1.00 47.47 186 SER B N 1
ATOM 2144 C CA . SER B 1 80 ? -9.783 -28.566 -33.889 1.00 62.57 186 SER B CA 1
ATOM 2145 C C . SER B 1 80 ? -10.524 -28.260 -32.594 1.00 76.20 186 SER B C 1
ATOM 2146 O O . SER B 1 80 ? -9.900 -28.030 -31.567 1.00 83.52 186 SER B O 1
ATOM 2149 N N . GLN B 1 81 ? -11.857 -28.271 -32.641 1.00 76.35 187 GLN B N 1
ATOM 2150 C CA . GLN B 1 81 ? -12.679 -28.006 -31.454 1.00 71.55 187 GLN B CA 1
ATOM 2151 C C . GLN B 1 81 ? -12.476 -29.056 -30.354 1.00 65.51 187 GLN B C 1
ATOM 2152 O O . GLN B 1 81 ? -12.259 -28.720 -29.173 1.00 72.83 187 GLN B O 1
ATOM 2154 N N . GLU B 1 82 ? -12.565 -30.324 -30.752 1.00 59.04 188 GLU B N 1
ATOM 2155 C CA . GLU B 1 82 ? -12.315 -31.446 -29.855 1.00 74.05 188 GLU B CA 1
ATOM 2156 C C . GLU B 1 82 ? -10.933 -31.274 -29.221 1.00 68.90 188 GLU B C 1
ATOM 2157 O O . GLU B 1 82 ? -10.759 -31.360 -27.987 1.00 70.55 188 GLU B O 1
ATOM 2163 N N . GLU B 1 83 ? -9.956 -30.997 -30.080 1.00 60.23 189 GLU B N 1
ATOM 2164 C CA . GLU B 1 83 ? -8.582 -30.841 -29.639 1.00 59.17 189 GLU B CA 1
ATOM 2165 C C . GLU B 1 83 ? -8.413 -29.661 -28.695 1.00 58.36 189 GLU B C 1
ATOM 2166 O O . GLU B 1 83 ? -7.611 -29.727 -27.783 1.00 55.08 189 GLU B O 1
ATOM 2172 N N . LEU B 1 84 ? -9.161 -28.585 -28.910 1.00 46.71 190 LEU B N 1
ATOM 2173 C CA . LEU B 1 84 ? -9.102 -27.455 -27.986 1.00 51.67 190 LEU B CA 1
ATOM 2174 C C . LEU B 1 84 ? -9.698 -27.825 -26.626 1.00 49.26 190 LEU B C 1
ATOM 2175 O O . LEU B 1 84 ? -9.229 -27.350 -25.574 1.00 58.13 190 LEU B O 1
ATOM 2180 N N . VAL B 1 85 ? -10.725 -28.678 -26.650 1.00 49.95 191 VAL B N 1
ATOM 2181 C CA . VAL B 1 85 ? -11.260 -29.244 -25.408 1.00 55.74 191 VAL B CA 1
ATOM 2182 C C . VAL B 1 85 ? -10.154 -30.018 -24.669 1.00 54.25 191 VAL B C 1
ATOM 2183 O O . VAL B 1 85 ? -9.941 -29.829 -23.455 1.00 59.16 191 VAL B O 1
ATOM 2187 N N . ILE B 1 86 ? -9.425 -30.848 -25.416 1.00 52.02 192 ILE B N 1
ATOM 2188 C CA . ILE B 1 86 ? -8.254 -31.530 -24.850 1.00 55.11 192 ILE B CA 1
ATOM 2189 C C . ILE B 1 86 ? -7.154 -30.557 -24.369 1.00 53.87 192 ILE B C 1
ATOM 2190 O O . ILE B 1 86 ? -6.462 -30.835 -23.395 1.00 51.11 192 ILE B O 1
ATOM 2195 N N . VAL B 1 87 ? -7.012 -29.409 -25.026 1.00 51.46 193 VAL B N 1
ATOM 2196 C CA . VAL B 1 87 ? -6.041 -28.407 -24.602 1.00 51.61 193 VAL B CA 1
ATOM 2197 C C . VAL B 1 87 ? -6.448 -27.874 -23.234 1.00 50.27 193 VAL B C 1
ATOM 2198 O O . VAL B 1 87 ? -5.601 -27.681 -22.371 1.00 57.37 193 VAL B O 1
ATOM 2202 N N A GLU B 1 88 ? -7.745 -27.654 -23.026 0.45 49.94 194 GLU B N 1
ATOM 2203 N N B GLU B 1 88 ? -7.745 -27.641 -23.039 0.55 49.98 194 GLU B N 1
ATOM 2204 C CA A GLU B 1 88 ? -8.201 -27.134 -21.739 0.45 49.89 194 GLU B CA 1
ATOM 2205 C CA B GLU B 1 88 ? -8.223 -27.155 -21.751 0.55 49.80 194 GLU B CA 1
ATOM 2206 C C A GLU B 1 88 ? -8.073 -28.182 -20.629 0.45 46.14 194 GLU B C 1
ATOM 2207 C C B GLU B 1 88 ? -8.027 -28.192 -20.657 0.55 45.76 194 GLU B C 1
ATOM 2208 O O A GLU B 1 88 ? -7.614 -27.869 -19.522 0.45 48.11 194 GLU B O 1
ATOM 2209 O O B GLU B 1 88 ? -7.486 -27.881 -19.590 0.55 47.43 194 GLU B O 1
ATOM 2220 N N . LYS B 1 89 ? -8.462 -29.417 -20.928 1.00 44.45 195 LYS B N 1
ATOM 2221 C CA . LYS B 1 89 ? -8.194 -30.523 -20.021 1.00 48.10 195 LYS B CA 1
ATOM 2222 C C . LYS B 1 89 ? -6.727 -30.549 -19.613 1.00 53.69 195 LYS B C 1
ATOM 2223 O O . LYS B 1 89 ? -6.406 -30.648 -18.432 1.00 59.75 195 LYS B O 1
ATOM 2229 N N . PHE B 1 90 ? -5.841 -30.454 -20.597 1.00 50.18 196 PHE B N 1
ATOM 2230 C CA . PHE B 1 90 ? -4.404 -30.480 -20.330 1.00 48.08 196 PHE B CA 1
ATOM 2231 C C . PHE B 1 90 ? -3.967 -29.310 -19.470 1.00 44.21 196 PHE B C 1
ATOM 2232 O O . PHE B 1 90 ? -3.071 -29.448 -18.632 1.00 41.21 196 PHE B O 1
ATOM 2240 N N . ARG B 1 91 ? -4.579 -28.148 -19.693 1.00 47.12 197 ARG B N 1
ATOM 2241 C CA . ARG B 1 91 ? -4.281 -26.969 -18.875 1.00 52.24 197 ARG B CA 1
ATOM 2242 C C . ARG B 1 91 ? -4.606 -27.252 -17.400 1.00 53.66 197 ARG B C 1
ATOM 2243 O O . ARG B 1 91 ? -3.802 -26.994 -16.489 1.00 49.83 197 ARG B O 1
ATOM 2251 N N . LYS B 1 92 ? -5.801 -27.793 -17.187 1.00 50.00 198 LYS B N 1
ATOM 2252 C CA . LYS B 1 92 ? -6.241 -28.176 -15.853 1.00 58.82 198 LYS B CA 1
ATOM 2253 C C . LYS B 1 92 ? -5.312 -29.205 -15.211 1.00 48.56 198 LYS B C 1
ATOM 2254 O O . LYS B 1 92 ? -4.791 -28.983 -14.116 1.00 46.74 198 LYS B O 1
ATOM 2260 N N . LYS B 1 93 ? -5.089 -30.318 -15.906 1.00 47.64 199 LYS B N 1
ATOM 2261 C CA . LYS B 1 93 ? -4.235 -31.375 -15.373 1.00 49.30 199 LYS B CA 1
ATOM 2262 C C . LYS B 1 93 ? -2.869 -30.838 -15.013 1.00 51.77 199 LYS B C 1
ATOM 2263 O O . LYS B 1 93 ? -2.341 -31.133 -13.942 1.00 47.20 199 LYS B O 1
ATOM 2269 N N . LEU B 1 94 ? -2.311 -30.029 -15.905 1.00 49.12 200 LEU B N 1
ATOM 2270 C CA . LEU B 1 94 ? -0.989 -29.470 -15.680 1.00 53.73 200 LEU B CA 1
ATOM 2271 C C . LEU B 1 94 ? -0.988 -28.549 -14.453 1.00 50.07 200 LEU B C 1
ATOM 2272 O O . LEU B 1 94 ? -0.018 -28.533 -13.692 1.00 47.25 200 LEU B O 1
ATOM 2277 N N . ASN B 1 95 ? -2.065 -27.780 -14.272 1.00 51.27 201 ASN B N 1
ATOM 2278 C CA . ASN B 1 95 ? -2.187 -26.904 -13.104 1.00 51.72 201 ASN B CA 1
ATOM 2279 C C . ASN B 1 95 ? -2.156 -27.751 -11.828 1.00 54.95 201 ASN B C 1
ATOM 2280 O O . ASN B 1 95 ? -1.348 -27.505 -10.904 1.00 49.18 201 ASN B O 1
ATOM 2285 N N . GLN B 1 96 ? -3.008 -28.777 -11.814 1.00 55.85 202 GLN B N 1
ATOM 2286 C CA . GLN B 1 96 ? -3.062 -29.725 -10.702 1.00 59.42 202 GLN B CA 1
ATOM 2287 C C . GLN B 1 96 ? -1.697 -30.309 -10.382 1.00 53.15 202 GLN B C 1
ATOM 2288 O O . GLN B 1 96 ? -1.286 -30.313 -9.222 1.00 53.01 202 GLN B O 1
ATOM 2294 N N . THR B 1 97 ? -0.994 -30.826 -11.389 1.00 53.48 203 THR B N 1
ATOM 2295 C CA . THR B 1 97 ? 0.273 -31.474 -11.071 1.00 57.99 203 THR B CA 1
ATOM 2296 C C . THR B 1 97 ? 1.302 -30.454 -10.625 1.00 56.58 203 THR B C 1
ATOM 2297 O O . THR B 1 97 ? 2.105 -30.747 -9.755 1.00 54.10 203 THR B O 1
ATOM 2301 N N . ALA B 1 98 ? 1.282 -29.254 -11.198 1.00 54.37 204 ALA B N 1
ATOM 2302 C CA . ALA B 1 98 ? 2.254 -28.244 -10.760 1.00 48.46 204 ALA B CA 1
ATOM 2303 C C . ALA B 1 98 ? 2.039 -27.880 -9.277 1.00 50.98 204 ALA B C 1
ATOM 2304 O O . ALA B 1 98 ? 2.992 -27.846 -8.474 1.00 49.41 204 ALA B O 1
ATOM 2306 N N . MET B 1 99 ? 0.785 -27.628 -8.909 1.00 51.54 205 MET B N 1
ATOM 2307 C CA . MET B 1 99 ? 0.490 -27.299 -7.504 1.00 54.58 205 MET B CA 1
ATOM 2308 C C . MET B 1 99 ? 0.786 -28.461 -6.572 1.00 58.40 205 MET B C 1
ATOM 2309 O O . MET B 1 99 ? 1.210 -28.253 -5.441 1.00 57.22 205 MET B O 1
ATOM 2314 N N . THR B 1 100 ? 0.577 -29.680 -7.063 1.00 51.49 206 THR B N 1
ATOM 2315 C CA . THR B 1 100 ? 0.931 -30.880 -6.316 1.00 51.94 206 THR B CA 1
ATOM 2316 C C . THR B 1 100 ? 2.441 -30.975 -6.076 1.00 54.47 206 THR B C 1
ATOM 2317 O O . THR B 1 100 ? 2.886 -31.260 -4.968 1.00 52.52 206 THR B O 1
ATOM 2321 N N . ILE B 1 101 ? 3.228 -30.724 -7.113 1.00 57.00 207 ILE B N 1
ATOM 2322 C CA . ILE B 1 101 ? 4.689 -30.647 -6.997 1.00 63.94 207 ILE B CA 1
ATOM 2323 C C . ILE B 1 101 ? 5.126 -29.626 -5.930 1.00 63.23 207 ILE B C 1
ATOM 2324 O O . ILE B 1 101 ? 5.889 -29.951 -4.986 1.00 65.18 207 ILE B O 1
ATOM 2329 N N . VAL B 1 102 ? 4.641 -28.395 -6.092 1.00 66.89 208 VAL B N 1
ATOM 2330 C CA . VAL B 1 102 ? 4.956 -27.311 -5.159 1.00 67.64 208 VAL B CA 1
ATOM 2331 C C . VAL B 1 102 ? 4.553 -27.663 -3.715 1.00 69.13 208 VAL B C 1
ATOM 2332 O O . VAL B 1 102 ? 5.326 -27.479 -2.790 1.00 70.13 208 VAL B O 1
ATOM 2336 N N . SER B 1 103 ? 3.358 -28.215 -3.542 1.00 73.70 209 SER B N 1
ATOM 2337 C CA . SER B 1 103 ? 2.850 -28.620 -2.235 1.00 65.02 209 SER B CA 1
ATOM 2338 C C . SER B 1 103 ? 3.636 -29.752 -1.585 1.00 65.74 209 SER B C 1
ATOM 2339 O O . SER B 1 103 ? 3.855 -29.755 -0.369 1.00 65.66 209 SER B O 1
ATOM 2342 N N . PHE B 1 104 ? 4.034 -30.725 -2.395 1.00 64.99 210 PHE B N 1
ATOM 2343 C CA . PHE B 1 104 ? 4.876 -31.819 -1.933 1.00 73.46 210 PHE B CA 1
ATOM 2344 C C . PHE B 1 104 ? 6.213 -31.274 -1.485 1.00 75.17 210 PHE B C 1
ATOM 2345 O O . PHE B 1 104 ? 6.866 -31.853 -0.613 1.00 79.06 210 PHE B O 1
ATOM 2353 N N . TYR B 1 105 ? 6.626 -30.157 -2.081 1.00 68.35 211 TYR B N 1
ATOM 2354 C CA . TYR B 1 105 ? 7.832 -29.492 -1.586 1.00 66.59 211 TYR B CA 1
ATOM 2355 C C . TYR B 1 105 ? 7.649 -28.667 -0.285 1.00 67.41 211 TYR B C 1
ATOM 2356 O O . TYR B 1 105 ? 8.382 -28.859 0.687 1.00 72.65 211 TYR B O 1
ATOM 2365 N N . GLU B 1 106 ? 6.686 -27.749 -0.280 1.00 67.91 212 GLU B N 1
ATOM 2366 C CA . GLU B 1 106 ? 6.535 -26.756 0.784 1.00 68.96 212 GLU B CA 1
ATOM 2367 C C . GLU B 1 106 ? 6.030 -27.362 2.095 1.00 77.93 212 GLU B C 1
ATOM 2368 O O . GLU B 1 106 ? 6.314 -26.857 3.185 1.00 77.68 212 GLU B O 1
ATOM 2374 N N . VAL B 1 107 ? 5.269 -28.445 1.973 1.00 77.59 213 VAL B N 1
ATOM 2375 C CA . VAL B 1 107 ? 4.660 -29.099 3.123 1.00 74.34 213 VAL B CA 1
ATOM 2376 C C . VAL B 1 107 ? 5.183 -30.519 3.303 1.00 78.19 213 VAL B C 1
ATOM 2377 O O . VAL B 1 107 ? 4.781 -31.432 2.587 1.00 70.09 213 VAL B O 1
ATOM 2381 N N . GLU B 1 108 ? 6.079 -30.706 4.264 1.00 85.72 214 GLU B N 1
ATOM 2382 C CA . GLU B 1 108 ? 6.669 -32.019 4.495 1.00 95.08 214 GLU B CA 1
ATOM 2383 C C . GLU B 1 108 ? 5.642 -33.034 4.997 1.00 95.41 214 GLU B C 1
ATOM 2384 O O . GLU B 1 108 ? 4.623 -32.669 5.577 1.00 106.68 214 GLU B O 1
ATOM 2390 N N . TYR B 1 109 ? 5.925 -34.310 4.757 1.00 88.32 215 TYR B N 1
ATOM 2391 C CA . TYR B 1 109 ? 5.031 -35.403 5.130 1.00 87.80 215 TYR B CA 1
ATOM 2392 C C . TYR B 1 109 ? 3.959 -35.679 4.078 1.00 91.03 215 TYR B C 1
ATOM 2393 O O . TYR B 1 109 ? 3.271 -36.696 4.136 1.00 97.88 215 TYR B O 1
ATOM 2402 N N . THR B 1 110 ? 3.817 -34.770 3.123 1.00 85.31 216 THR B N 1
ATOM 2403 C CA . THR B 1 110 ? 2.755 -34.875 2.129 1.00 89.75 216 THR B CA 1
ATOM 2404 C C . THR B 1 110 ? 3.188 -35.583 0.847 1.00 86.27 216 THR B C 1
ATOM 2405 O O . THR B 1 110 ? 2.354 -36.062 0.080 1.00 83.79 216 THR B O 1
ATOM 2409 N N . PHE B 1 111 ? 4.495 -35.647 0.613 1.00 80.21 217 PHE B N 1
ATOM 2410 C CA . PHE B 1 111 ? 5.025 -36.207 -0.627 1.00 75.04 217 PHE B CA 1
ATOM 2411 C C . PHE B 1 111 ? 4.671 -37.674 -0.849 1.00 69.79 217 PHE B C 1
ATOM 2412 O O . PHE B 1 111 ? 5.017 -38.537 -0.046 1.00 67.61 217 PHE B O 1
ATOM 2420 N N . ASP B 1 112 ? 3.988 -37.942 -1.957 1.00 58.26 218 ASP B N 1
ATOM 2421 C CA . ASP B 1 112 ? 3.718 -39.301 -2.394 1.00 58.77 218 ASP B CA 1
ATOM 2422 C C . ASP B 1 112 ? 4.158 -39.386 -3.849 1.00 69.93 218 ASP B C 1
ATOM 2423 O O . ASP B 1 112 ? 3.629 -38.684 -4.714 1.00 64.03 218 ASP B O 1
ATOM 2428 N N A ARG B 1 113 ? 5.130 -40.246 -4.120 0.53 71.87 219 ARG B N 1
ATOM 2429 N N B ARG B 1 113 ? 5.131 -40.245 -4.121 0.47 71.74 219 ARG B N 1
ATOM 2430 C CA A ARG B 1 113 ? 5.685 -40.356 -5.459 0.53 68.02 219 ARG B CA 1
ATOM 2431 C CA B ARG B 1 113 ? 5.682 -40.351 -5.462 0.47 68.10 219 ARG B CA 1
ATOM 2432 C C A ARG B 1 113 ? 4.683 -40.989 -6.419 0.53 67.78 219 ARG B C 1
ATOM 2433 C C B ARG B 1 113 ? 4.682 -40.989 -6.420 0.47 67.63 219 ARG B C 1
ATOM 2434 O O A ARG B 1 113 ? 4.716 -40.730 -7.617 0.53 61.17 219 ARG B O 1
ATOM 2435 O O B ARG B 1 113 ? 4.716 -40.733 -7.619 0.47 61.44 219 ARG B O 1
ATOM 2450 N N . ASN B 1 114 ? 3.785 -41.807 -5.882 1.00 70.49 220 ASN B N 1
ATOM 2451 C CA . ASN B 1 114 ? 2.811 -42.514 -6.700 1.00 55.91 220 ASN B CA 1
ATOM 2452 C C . ASN B 1 114 ? 1.733 -41.585 -7.239 1.00 67.18 220 ASN B C 1
ATOM 2453 O O . ASN B 1 114 ? 1.321 -41.694 -8.399 1.00 81.41 220 ASN B O 1
ATOM 2458 N N . VAL B 1 115 ? 1.289 -40.669 -6.383 1.00 60.56 221 VAL B N 1
ATOM 2459 C CA . VAL B 1 115 ? 0.334 -39.636 -6.757 1.00 50.91 221 VAL B CA 1
ATOM 2460 C C . VAL B 1 115 ? 0.881 -38.754 -7.892 1.00 60.14 221 VAL B C 1
ATOM 2461 O O . VAL B 1 115 ? 0.206 -38.540 -8.924 1.00 54.12 221 VAL B O 1
ATOM 2465 N N . LEU B 1 116 ? 2.112 -38.272 -7.707 1.00 56.18 222 LEU B N 1
ATOM 2466 C CA . LEU B 1 116 ? 2.747 -37.376 -8.668 1.00 52.53 222 LEU B CA 1
ATOM 2467 C C . LEU B 1 116 ? 3.066 -38.103 -9.984 1.00 58.76 222 LEU B C 1
ATOM 2468 O O . LEU B 1 116 ? 2.888 -37.551 -11.074 1.00 60.29 222 LEU B O 1
ATOM 2473 N N . SER B 1 117 ? 3.530 -39.344 -9.871 1.00 69.28 223 SER B N 1
ATOM 2474 C CA . SER B 1 117 ? 3.729 -40.213 -11.023 1.00 58.13 223 SER B CA 1
ATOM 2475 C C . SER B 1 117 ? 2.428 -40.340 -11.820 1.00 46.92 223 SER B C 1
ATOM 2476 O O . SER B 1 117 ? 2.400 -40.078 -13.022 1.00 62.96 223 SER B O 1
ATOM 2479 N N . ASN B 1 118 ? 1.358 -40.732 -11.134 1.00 57.56 224 ASN B N 1
ATOM 2480 C CA . ASN B 1 118 ? 0.025 -40.835 -11.722 1.00 54.70 224 ASN B CA 1
ATOM 2481 C C . ASN B 1 118 ? -0.383 -39.561 -12.484 1.00 61.06 224 ASN B C 1
ATOM 2482 O O . ASN B 1 118 ? -0.910 -39.610 -13.621 1.00 58.19 224 ASN B O 1
ATOM 2487 N N . LEU B 1 119 ? -0.126 -38.417 -11.855 1.00 56.20 225 LEU B N 1
ATOM 2488 C CA . LEU B 1 119 ? -0.464 -37.143 -12.472 1.00 49.38 225 LEU B CA 1
ATOM 2489 C C . LEU B 1 119 ? 0.332 -36.888 -13.747 1.00 46.91 225 LEU B C 1
ATOM 2490 O O . LEU B 1 119 ? -0.224 -36.473 -14.778 1.00 51.91 225 LEU B O 1
ATOM 2495 N N . LEU B 1 120 ? 1.634 -37.133 -13.677 1.00 44.71 226 LEU B N 1
ATOM 2496 C CA . LEU B 1 120 ? 2.490 -36.919 -14.836 1.00 50.30 226 LEU B CA 1
ATOM 2497 C C . LEU B 1 120 ? 2.091 -37.844 -15.985 1.00 55.90 226 LEU B C 1
ATOM 2498 O O . LEU B 1 120 ? 2.148 -37.456 -17.153 1.00 54.77 226 LEU B O 1
ATOM 2503 N N . HIS B 1 121 ? 1.657 -39.052 -15.641 1.00 55.45 227 HIS B N 1
ATOM 2504 C CA . HIS B 1 121 ? 1.153 -39.991 -16.629 1.00 59.40 227 HIS B CA 1
ATOM 2505 C C . HIS B 1 121 ? -0.094 -39.434 -17.285 1.00 60.99 227 HIS B C 1
ATOM 2506 O O . HIS B 1 121 ? -0.266 -39.556 -18.513 1.00 63.39 227 HIS B O 1
ATOM 2513 N N . GLU B 1 122 ? -0.968 -38.832 -16.473 1.00 52.09 228 GLU B N 1
ATOM 2514 C CA . GLU B 1 122 ? -2.148 -38.162 -17.033 1.00 49.63 228 GLU B CA 1
ATOM 2515 C C . GLU B 1 122 ? -1.797 -37.015 -18.005 1.00 46.49 228 GLU B C 1
ATOM 2516 O O . GLU B 1 122 ? -2.431 -36.860 -19.069 1.00 49.44 228 GLU B O 1
ATOM 2522 N N . CYS B 1 123 ? -0.777 -36.236 -17.644 1.00 45.84 229 CYS B N 1
ATOM 2523 C CA . CYS B 1 123 ? -0.234 -35.215 -18.535 1.00 41.12 229 CYS B CA 1
ATOM 2524 C C . CYS B 1 123 ? 0.226 -35.821 -19.866 1.00 46.16 229 CYS B C 1
ATOM 2525 O O . CYS B 1 123 ? -0.114 -35.331 -20.960 1.00 43.85 229 CYS B O 1
ATOM 2528 N N . LYS B 1 124 ? 0.993 -36.899 -19.762 1.00 46.51 230 LYS B N 1
ATOM 2529 C CA . LYS B 1 124 ? 1.529 -37.562 -20.940 1.00 52.71 230 LYS B CA 1
ATOM 2530 C C . LYS B 1 124 ? 0.408 -38.006 -21.862 1.00 49.81 230 LYS B C 1
ATOM 2531 O O . LYS B 1 124 ? 0.445 -37.751 -23.073 1.00 56.46 230 LYS B O 1
ATOM 2537 N N . ASP B 1 125 ? -0.588 -38.675 -21.288 1.00 51.68 231 ASP B N 1
ATOM 2538 C CA . ASP B 1 125 ? -1.707 -39.160 -22.088 1.00 51.50 231 ASP B CA 1
ATOM 2539 C C . ASP B 1 125 ? -2.435 -38.017 -22.777 1.00 51.39 231 ASP B C 1
ATOM 2540 O O . ASP B 1 125 ? -2.809 -38.123 -23.962 1.00 54.11 231 ASP B O 1
ATOM 2545 N N . LEU B 1 126 ? -2.622 -36.916 -22.044 1.00 45.22 232 LEU B N 1
ATOM 2546 C CA . LEU B 1 126 ? -3.226 -35.741 -22.675 1.00 48.03 232 LEU B CA 1
ATOM 2547 C C . LEU B 1 126 ? -2.397 -35.238 -23.863 1.00 54.25 232 LEU B C 1
ATOM 2548 O O . LEU B 1 126 ? -2.960 -34.870 -24.905 1.00 48.73 232 LEU B O 1
ATOM 2553 N N . VAL B 1 127 ? -1.073 -35.246 -23.722 1.00 51.12 233 VAL B N 1
ATOM 2554 C CA . VAL B 1 127 ? -0.203 -34.794 -24.806 1.00 49.76 233 VAL B CA 1
ATOM 2555 C C . VAL B 1 127 ? -0.325 -35.692 -26.037 1.00 50.53 233 VAL B C 1
ATOM 2556 O O . VAL B 1 127 ? -0.413 -35.211 -27.188 1.00 47.48 233 VAL B O 1
ATOM 2560 N N . HIS B 1 128 ? -0.341 -36.997 -25.788 1.00 42.17 234 HIS B N 1
ATOM 2561 C CA . HIS B 1 128 ? -0.611 -37.974 -26.844 1.00 46.85 234 HIS B CA 1
ATOM 2562 C C . HIS B 1 128 ? -1.917 -37.678 -27.595 1.00 53.11 234 HIS B C 1
ATOM 2563 O O . HIS B 1 128 ? -1.944 -37.612 -28.848 1.00 47.75 234 HIS B O 1
ATOM 2570 N N . GLU B 1 129 ? -3.002 -37.498 -26.840 1.00 52.27 235 GLU B N 1
ATOM 2571 C CA . GLU B 1 129 ? -4.287 -37.172 -27.467 1.00 53.79 235 GLU B CA 1
ATOM 2572 C C . GLU B 1 129 ? -4.172 -35.899 -28.285 1.00 60.41 235 GLU B C 1
ATOM 2573 O O . GLU B 1 129 ? -4.786 -35.767 -29.344 1.00 63.94 235 GLU B O 1
ATOM 2579 N N . LEU B 1 130 ? -3.391 -34.959 -27.764 1.00 51.46 236 LEU B N 1
ATOM 2580 C CA . LEU B 1 130 ? -3.244 -33.639 -28.363 1.00 47.68 236 LEU B CA 1
ATOM 2581 C C . LEU B 1 130 ? -2.585 -33.719 -29.732 1.00 59.24 236 LEU B C 1
ATOM 2582 O O . LEU B 1 130 ? -3.011 -33.030 -30.675 1.00 61.42 236 LEU B O 1
ATOM 2587 N N . VAL B 1 131 ? -1.549 -34.555 -29.845 1.00 55.12 237 VAL B N 1
ATOM 2588 C CA . VAL B 1 131 ? -0.813 -34.633 -31.109 1.00 53.15 237 VAL B CA 1
ATOM 2589 C C . VAL B 1 131 ? -1.151 -35.820 -32.026 1.00 51.93 237 VAL B C 1
ATOM 2590 O O . VAL B 1 131 ? -0.497 -36.004 -33.061 1.00 59.98 237 VAL B O 1
ATOM 2594 N N A GLN B 1 132 ? -2.145 -36.625 -31.647 0.64 55.58 238 GLN B N 1
ATOM 2595 N N B GLN B 1 132 ? -2.156 -36.604 -31.644 0.36 56.21 238 GLN B N 1
ATOM 2596 C CA A GLN B 1 132 ? -2.582 -37.749 -32.488 0.64 61.07 238 GLN B CA 1
ATOM 2597 C CA B GLN B 1 132 ? -2.620 -37.733 -32.456 0.36 60.36 238 GLN B CA 1
ATOM 2598 C C A GLN B 1 132 ? -2.793 -37.376 -33.968 0.64 64.71 238 GLN B C 1
ATOM 2599 C C B GLN B 1 132 ? -2.836 -37.397 -33.946 0.36 63.59 238 GLN B C 1
ATOM 2600 O O A GLN B 1 132 ? -2.289 -38.053 -34.863 0.64 64.87 238 GLN B O 1
ATOM 2601 O O B GLN B 1 132 ? -2.380 -38.125 -34.829 0.36 64.81 238 GLN B O 1
ATOM 2612 N N . ARG B 1 133 ? -3.528 -36.295 -34.215 1.00 62.05 239 ARG B N 1
ATOM 2613 C CA . ARG B 1 133 ? -3.811 -35.858 -35.584 1.00 66.73 239 ARG B CA 1
ATOM 2614 C C . ARG B 1 133 ? -2.715 -34.964 -36.159 1.00 73.11 239 ARG B C 1
ATOM 2615 O O . ARG B 1 133 ? -2.903 -34.330 -37.203 1.00 79.97 239 ARG B O 1
ATOM 2623 N N . HIS B 1 134 ? -1.571 -34.909 -35.491 1.00 67.50 240 HIS B N 1
ATOM 2624 C CA . HIS B 1 134 ? -0.520 -34.001 -35.907 1.00 58.92 240 HIS B CA 1
ATOM 2625 C C . HIS B 1 134 ? 0.858 -34.601 -35.715 1.00 61.91 240 HIS B C 1
ATOM 2626 O O . HIS B 1 134 ? 1.845 -33.865 -35.662 1.00 59.55 240 HIS B O 1
ATOM 2633 N N . LEU B 1 135 ? 0.939 -35.927 -35.629 1.00 72.87 241 LEU B N 1
ATOM 2634 C CA . LEU B 1 135 ? 2.185 -36.563 -35.170 1.00 89.41 241 LEU B CA 1
ATOM 2635 C C . LEU B 1 135 ? 3.274 -36.763 -36.234 1.00 94.57 241 LEU B C 1
ATOM 2636 O O . LEU B 1 135 ? 3.100 -37.526 -37.181 1.00 100.83 241 LEU B O 1
ATOM 2641 N N . THR B 1 136 ? 4.399 -36.067 -36.069 1.00 96.24 242 THR B N 1
ATOM 2642 C CA . THR B 1 136 ? 5.549 -36.243 -36.958 1.00 94.82 242 THR B CA 1
ATOM 2643 C C . THR B 1 136 ? 6.240 -37.570 -36.606 1.00 93.10 242 THR B C 1
ATOM 2644 O O . THR B 1 136 ? 5.810 -38.248 -35.665 1.00 85.74 242 THR B O 1
ATOM 2648 N N . PRO B 1 137 ? 7.259 -37.979 -37.392 1.00 109.35 243 PRO B N 1
ATOM 2649 C CA . PRO B 1 137 ? 8.028 -39.189 -37.074 1.00 117.71 243 PRO B CA 1
ATOM 2650 C C . PRO B 1 137 ? 8.467 -39.353 -35.608 1.00 119.23 243 PRO B C 1
ATOM 2651 O O . PRO B 1 137 ? 8.002 -40.274 -34.922 1.00 112.89 243 PRO B O 1
ATOM 2655 N N . ARG B 1 138 ? 9.345 -38.467 -35.145 1.00 123.14 244 ARG B N 1
ATOM 2656 C CA . ARG B 1 138 ? 10.037 -38.651 -33.867 1.00 122.63 244 ARG B CA 1
ATOM 2657 C C . ARG B 1 138 ? 9.206 -38.389 -32.599 1.00 110.64 244 ARG B C 1
ATOM 2658 O O . ARG B 1 138 ? 9.625 -38.764 -31.506 1.00 113.87 244 ARG B O 1
ATOM 2666 N N . THR B 1 139 ? 8.032 -37.776 -32.745 1.00 94.94 245 THR B N 1
ATOM 2667 C CA . THR B 1 139 ? 7.293 -37.242 -31.596 1.00 82.46 245 THR B CA 1
ATOM 2668 C C . THR B 1 139 ? 6.848 -38.264 -30.546 1.00 77.08 245 THR B C 1
ATOM 2669 O O . THR B 1 139 ? 7.303 -38.201 -29.413 1.00 77.27 245 THR B O 1
ATOM 2673 N N . HIS B 1 140 ? 5.951 -39.176 -30.916 1.00 63.63 246 HIS B N 1
ATOM 2674 C CA . HIS B 1 140 ? 5.433 -40.196 -30.001 1.00 63.92 246 HIS B CA 1
ATOM 2675 C C . HIS B 1 140 ? 6.482 -40.721 -29.013 1.00 62.42 246 HIS B C 1
ATOM 2676 O O . HIS B 1 140 ? 6.289 -40.738 -27.773 1.00 68.58 246 HIS B O 1
ATOM 2683 N N . GLY B 1 141 ? 7.617 -41.114 -29.583 1.00 68.93 247 GLY B N 1
ATOM 2684 C CA . GLY B 1 141 ? 8.731 -41.612 -28.812 1.00 68.60 247 GLY B CA 1
ATOM 2685 C C . GLY B 1 141 ? 9.334 -40.556 -27.912 1.00 63.48 247 GLY B C 1
ATOM 2686 O O . GLY B 1 141 ? 9.769 -40.888 -26.821 1.00 64.55 247 GLY B O 1
ATOM 2687 N N . ARG B 1 142 ? 9.380 -39.301 -28.368 1.00 60.65 248 ARG B N 1
ATOM 2688 C CA . ARG B 1 142 ? 9.868 -38.198 -27.533 1.00 69.94 248 ARG B CA 1
ATOM 2689 C C . ARG B 1 142 ? 8.960 -38.021 -26.313 1.00 67.88 248 ARG B C 1
ATOM 2690 O O . ARG B 1 142 ? 9.434 -37.839 -25.188 1.00 59.37 248 ARG B O 1
ATOM 2698 N N . ILE B 1 143 ? 7.652 -38.089 -26.553 1.00 60.85 249 ILE B N 1
ATOM 2699 C CA . ILE B 1 143 ? 6.657 -37.945 -25.503 1.00 62.98 249 ILE B CA 1
ATOM 2700 C C . ILE B 1 143 ? 6.843 -39.025 -24.443 1.00 62.57 249 ILE B C 1
ATOM 2701 O O . ILE B 1 143 ? 6.987 -38.721 -23.245 1.00 71.77 249 ILE B O 1
ATOM 2706 N N . ASN B 1 144 ? 6.859 -40.282 -24.877 1.00 61.91 250 ASN B N 1
ATOM 2707 C CA . ASN B 1 144 ? 7.135 -41.354 -23.925 1.00 67.81 250 ASN B CA 1
ATOM 2708 C C . ASN B 1 144 ? 8.490 -41.250 -23.211 1.00 69.65 250 ASN B C 1
ATOM 2709 O O . ASN B 1 144 ? 8.574 -41.473 -22.003 1.00 56.95 250 ASN B O 1
ATOM 2714 N N . HIS B 1 145 ? 9.534 -40.896 -23.951 1.00 71.01 251 HIS B N 1
ATOM 2715 C CA . HIS B 1 145 ? 10.878 -40.769 -23.384 1.00 73.16 251 HIS B CA 1
ATOM 2716 C C . HIS B 1 145 ? 10.947 -39.711 -22.278 1.00 65.18 251 HIS B C 1
ATOM 2717 O O . HIS B 1 145 ? 11.592 -39.913 -21.244 1.00 59.07 251 HIS B O 1
ATOM 2724 N N . VAL B 1 146 ? 10.288 -38.581 -22.510 1.00 58.54 252 VAL B N 1
ATOM 2725 C CA . VAL B 1 146 ? 10.253 -37.490 -21.544 1.00 58.27 252 VAL B CA 1
ATOM 2726 C C . VAL B 1 146 ? 9.398 -37.824 -20.321 1.00 65.33 252 VAL B C 1
ATOM 2727 O O . VAL B 1 146 ? 9.871 -37.772 -19.165 1.00 69.46 252 VAL B O 1
ATOM 2731 N N . PHE B 1 147 ? 8.146 -38.185 -20.573 1.00 59.82 253 PHE B N 1
ATOM 2732 C CA . PHE B 1 147 ? 7.230 -38.348 -19.460 1.00 58.05 253 PHE B CA 1
ATOM 2733 C C . PHE B 1 147 ? 7.451 -39.626 -18.653 1.00 59.88 253 PHE B C 1
ATOM 2734 O O . PHE B 1 147 ? 7.172 -39.646 -17.464 1.00 73.05 253 PHE B O 1
ATOM 2742 N N . ASN B 1 148 ? 7.942 -40.691 -19.279 1.00 59.00 254 ASN B N 1
ATOM 2743 C CA . ASN B 1 148 ? 8.316 -41.877 -18.513 1.00 66.43 254 ASN B CA 1
ATOM 2744 C C . ASN B 1 148 ? 9.503 -41.591 -17.601 1.00 63.24 254 ASN B C 1
ATOM 2745 O O . ASN B 1 148 ? 9.574 -42.096 -16.484 1.00 69.77 254 ASN B O 1
ATOM 2750 N N . HIS B 1 149 ? 10.438 -40.782 -18.083 1.00 59.10 255 HIS B N 1
ATOM 2751 C CA . HIS B 1 149 ? 11.550 -40.351 -17.247 1.00 64.26 255 HIS B CA 1
ATOM 2752 C C . HIS B 1 149 ? 11.083 -39.488 -16.071 1.00 63.44 255 HIS B C 1
ATOM 2753 O O . HIS B 1 149 ? 11.537 -39.689 -14.941 1.00 56.37 255 HIS B O 1
ATOM 2760 N N . PHE B 1 150 ? 10.193 -38.525 -16.322 1.00 56.78 256 PHE B N 1
ATOM 2761 C CA . PHE B 1 150 ? 9.748 -37.651 -15.224 1.00 55.55 256 PHE B CA 1
ATOM 2762 C C . PHE B 1 150 ? 8.720 -38.251 -14.278 1.00 65.43 256 PHE B C 1
ATOM 2763 O O . PHE B 1 150 ? 8.577 -37.776 -13.158 1.00 73.59 256 PHE B O 1
ATOM 2771 N N . ALA B 1 151 ? 8.003 -39.278 -14.724 1.00 64.92 257 ALA B N 1
ATOM 2772 C CA . ALA B 1 151 ? 7.025 -39.961 -13.882 1.00 56.53 257 ALA B CA 1
ATOM 2773 C C . ALA B 1 151 ? 7.591 -41.241 -13.245 1.00 65.40 257 ALA B C 1
ATOM 2774 O O . ALA B 1 151 ? 6.874 -41.967 -12.540 1.00 64.07 257 ALA B O 1
ATOM 2776 N N . ASP B 1 152 ? 8.867 -41.524 -13.504 1.00 64.41 258 ASP B N 1
ATOM 2777 C CA . ASP B 1 152 ? 9.534 -42.615 -12.800 1.00 68.86 258 ASP B CA 1
ATOM 2778 C C . ASP B 1 152 ? 9.591 -42.258 -11.320 1.00 69.36 258 ASP B C 1
ATOM 2779 O O . ASP B 1 152 ? 10.190 -41.239 -10.960 1.00 65.25 258 ASP B O 1
ATOM 2784 N N . VAL B 1 153 ? 8.964 -43.088 -10.480 1.00 72.82 259 VAL B N 1
ATOM 2785 C CA . VAL B 1 153 ? 8.967 -42.891 -9.023 1.00 71.21 259 VAL B CA 1
ATOM 2786 C C . VAL B 1 153 ? 10.365 -42.649 -8.443 1.00 82.85 259 VAL B C 1
ATOM 2787 O O . VAL B 1 153 ? 10.511 -41.875 -7.509 1.00 85.77 259 VAL B O 1
ATOM 2791 N N . GLU B 1 154 ? 11.389 -43.294 -9.006 1.00 83.96 260 GLU B N 1
ATOM 2792 C CA . GLU B 1 154 ? 12.759 -43.124 -8.519 1.00 88.08 260 GLU B CA 1
ATOM 2793 C C . GLU B 1 154 ? 13.363 -41.759 -8.845 1.00 78.31 260 GLU B C 1
ATOM 2794 O O . GLU B 1 154 ? 14.134 -41.212 -8.049 1.00 80.00 260 GLU B O 1
ATOM 2800 N N . PHE B 1 155 ? 13.034 -41.219 -10.012 1.00 70.78 261 PHE B N 1
ATOM 2801 C CA . PHE B 1 155 ? 13.445 -39.860 -10.330 1.00 69.71 261 PHE B CA 1
ATOM 2802 C C . PHE B 1 155 ? 12.803 -38.875 -9.355 1.00 74.55 261 PHE B C 1
ATOM 2803 O O . PHE B 1 155 ? 13.422 -37.885 -8.952 1.00 76.61 261 PHE B O 1
ATOM 2811 N N . LEU B 1 156 ? 11.545 -39.140 -9.008 1.00 67.81 262 LEU B N 1
ATOM 2812 C CA . LEU B 1 156 ? 10.793 -38.243 -8.146 1.00 74.36 262 LEU B CA 1
ATOM 2813 C C . LEU B 1 156 ? 11.391 -38.313 -6.730 1.00 76.29 262 LEU B C 1
ATOM 2814 O O . LEU B 1 156 ? 11.721 -37.285 -6.139 1.00 84.08 262 LEU B O 1
ATOM 2819 N N . SER B 1 157 ? 11.549 -39.536 -6.219 1.00 77.81 263 SER B N 1
ATOM 2820 C CA . SER B 1 157 ? 12.198 -39.797 -4.932 1.00 79.61 263 SER B CA 1
ATOM 2821 C C . SER B 1 157 ? 13.571 -39.137 -4.867 1.00 82.86 263 SER B C 1
ATOM 2822 O O . SER B 1 157 ? 13.936 -38.563 -3.856 1.00 95.29 263 SER B O 1
ATOM 2825 N N . THR B 1 158 ? 14.327 -39.210 -5.957 1.00 86.07 264 THR B N 1
ATOM 2826 C CA . THR B 1 158 ? 15.611 -38.524 -6.029 1.00 89.34 264 THR B CA 1
ATOM 2827 C C . THR B 1 158 ? 15.441 -37.003 -5.918 1.00 85.61 264 THR B C 1
ATOM 2828 O O . THR B 1 158 ? 16.167 -36.339 -5.172 1.00 78.37 264 THR B O 1
ATOM 2832 N N . LEU B 1 159 ? 14.472 -36.459 -6.656 1.00 87.48 265 LEU B N 1
ATOM 2833 C CA . LEU B 1 159 ? 14.254 -35.011 -6.714 1.00 78.97 265 LEU B CA 1
ATOM 2834 C C . LEU B 1 159 ? 13.847 -34.440 -5.360 1.00 76.95 265 LEU B C 1
ATOM 2835 O O . LEU B 1 159 ? 14.237 -33.321 -5.010 1.00 68.99 265 LEU B O 1
ATOM 2840 N N . TYR B 1 160 ? 13.066 -35.214 -4.610 1.00 53.72 266 TYR B N 1
ATOM 2841 C CA . TYR B 1 160 ? 12.480 -34.740 -3.355 1.00 63.29 266 TYR B CA 1
ATOM 2842 C C . TYR B 1 160 ? 13.281 -35.098 -2.101 1.00 76.99 266 TYR B C 1
ATOM 2843 O O . TYR B 1 160 ? 13.363 -34.296 -1.170 1.00 83.00 266 TYR B O 1
ATOM 2852 N N . SER B 1 161 ? 13.857 -36.298 -2.091 1.00 77.61 267 SER B N 1
ATOM 2853 C CA . SER B 1 161 ? 14.624 -36.788 -0.951 1.00 89.89 267 SER B CA 1
ATOM 2854 C C . SER B 1 161 ? 15.448 -35.689 -0.295 1.00 96.13 267 SER B C 1
ATOM 2855 O O . SER B 1 161 ? 16.112 -34.908 -0.974 1.00 102.73 267 SER B O 1
ATOM 2858 N N . LEU B 1 162 ? 15.406 -35.641 1.032 1.00 95.29 268 LEU B N 1
ATOM 2859 C CA . LEU B 1 162 ? 16.164 -34.653 1.787 1.00 98.63 268 LEU B CA 1
ATOM 2860 C C . LEU B 1 162 ? 17.626 -35.068 1.901 1.00 98.85 268 LEU B C 1
ATOM 2861 O O . LEU B 1 162 ? 18.528 -34.240 1.782 1.00 97.25 268 LEU B O 1
ATOM 2866 N N . ASP B 1 163 ? 17.855 -36.357 2.128 1.00 99.83 269 ASP B N 1
ATOM 2867 C CA . ASP B 1 163 ? 19.209 -36.880 2.244 1.00 112.22 269 ASP B CA 1
ATOM 2868 C C . ASP B 1 163 ? 19.900 -36.923 0.886 1.00 116.35 269 ASP B C 1
ATOM 2869 O O . ASP B 1 163 ? 20.746 -37.781 0.637 1.00 116.76 269 ASP B O 1
ATOM 2874 N N . GLY B 1 164 ? 19.534 -35.993 0.011 1.00 124.54 270 GLY B N 1
ATOM 2875 C CA . GLY B 1 164 ? 20.107 -35.929 -1.321 1.00 129.38 270 GLY B CA 1
ATOM 2876 C C . GLY B 1 164 ? 20.853 -34.633 -1.569 1.00 134.34 270 GLY B C 1
ATOM 2877 O O . GLY B 1 164 ? 21.352 -34.006 -0.635 1.00 142.18 270 GLY B O 1
ATOM 2878 N N . ASP B 1 165 ? 20.933 -34.231 -2.835 1.00 127.74 271 ASP B N 1
ATOM 2879 C CA . ASP B 1 165 ? 21.630 -33.004 -3.207 1.00 125.05 271 ASP B CA 1
ATOM 2880 C C . ASP B 1 165 ? 20.876 -32.245 -4.295 1.00 117.08 271 ASP B C 1
ATOM 2881 O O . ASP B 1 165 ? 21.487 -31.646 -5.180 1.00 109.94 271 ASP B O 1
ATOM 2886 N N . CYS B 1 166 ? 19.549 -32.274 -4.224 1.00 114.77 272 CYS B N 1
ATOM 2887 C CA . CYS B 1 166 ? 18.718 -31.609 -5.219 1.00 111.74 272 CYS B CA 1
ATOM 2888 C C . CYS B 1 166 ? 17.825 -30.544 -4.589 1.00 108.27 272 CYS B C 1
ATOM 2889 O O . CYS B 1 166 ? 17.411 -29.597 -5.254 1.00 109.50 272 CYS B O 1
ATOM 2892 N N . ARG B 1 167 ? 17.586 -30.723 -3.294 1.00 97.23 273 ARG B N 1
ATOM 2893 C CA . ARG B 1 167 ? 16.809 -29.797 -2.497 1.00 85.88 273 ARG B CA 1
ATOM 2894 C C . ARG B 1 167 ? 16.870 -28.394 -3.066 1.00 74.79 273 ARG B C 1
ATOM 2895 O O . ARG B 1 167 ? 15.830 -27.798 -3.340 1.00 65.81 273 ARG B O 1
ATOM 2903 N N . PRO B 1 168 ? 18.069 -27.847 -3.249 1.00 83.08 274 PRO B N 1
ATOM 2904 C CA . PRO B 1 168 ? 18.101 -26.470 -3.777 1.00 75.54 274 PRO B CA 1
ATOM 2905 C C . PRO B 1 168 ? 17.381 -26.360 -5.115 1.00 79.07 274 PRO B C 1
ATOM 2906 O O . PRO B 1 168 ? 16.701 -25.368 -5.369 1.00 81.00 274 PRO B O 1
ATOM 2910 N N . ASN B 1 169 ? 17.536 -27.374 -5.960 1.00 81.83 275 ASN B N 1
ATOM 2911 C CA . ASN B 1 169 ? 16.902 -27.386 -7.272 1.00 86.40 275 ASN B CA 1
ATOM 2912 C C . ASN B 1 169 ? 15.382 -27.417 -7.172 1.00 80.41 275 ASN B C 1
ATOM 2913 O O . ASN B 1 169 ? 14.689 -26.616 -7.800 1.00 73.19 275 ASN B O 1
ATOM 2918 N N . LEU B 1 170 ? 14.870 -28.348 -6.377 1.00 70.77 276 LEU B N 1
ATOM 2919 C CA . LEU B 1 170 ? 13.439 -28.492 -6.184 1.00 70.56 276 LEU B CA 1
ATOM 2920 C C . LEU B 1 170 ? 12.863 -27.176 -5.715 1.00 73.27 276 LEU B C 1
ATOM 2921 O O . LEU B 1 170 ? 11.735 -26.811 -6.061 1.00 75.93 276 LEU B O 1
ATOM 2926 N N . LYS B 1 171 ? 13.658 -26.449 -4.941 1.00 77.32 277 LYS B N 1
ATOM 2927 C CA . LYS B 1 171 ? 13.217 -25.167 -4.420 1.00 75.48 277 LYS B CA 1
ATOM 2928 C C . LYS B 1 171 ? 13.061 -24.160 -5.550 1.00 72.99 277 LYS B C 1
ATOM 2929 O O . LYS B 1 171 ? 11.990 -23.575 -5.710 1.00 65.49 277 LYS B O 1
ATOM 2935 N N . ARG B 1 172 ? 14.122 -23.959 -6.333 1.00 77.60 278 ARG B N 1
ATOM 2936 C CA . ARG B 1 172 ? 14.056 -22.999 -7.444 1.00 81.38 278 ARG B CA 1
ATOM 2937 C C . ARG B 1 172 ? 12.942 -23.381 -8.423 1.00 75.74 278 ARG B C 1
ATOM 2938 O O . ARG B 1 172 ? 12.246 -22.517 -8.983 1.00 78.99 278 ARG B O 1
ATOM 2946 N N . ILE B 1 173 ? 12.777 -24.688 -8.607 1.00 67.71 279 ILE B N 1
ATOM 2947 C CA . ILE B 1 173 ? 11.704 -25.222 -9.427 1.00 67.03 279 ILE B CA 1
ATOM 2948 C C . ILE B 1 173 ? 10.362 -24.743 -8.908 1.00 61.57 279 ILE B C 1
ATOM 2949 O O . ILE B 1 173 ? 9.584 -24.164 -9.660 1.00 55.62 279 ILE B O 1
ATOM 2954 N N . CYS B 1 174 ? 10.105 -24.952 -7.616 1.00 63.12 280 CYS B N 1
ATOM 2955 C CA . CYS B 1 174 ? 8.817 -24.571 -7.037 1.00 66.84 280 CYS B CA 1
ATOM 2956 C C . CYS B 1 174 ? 8.590 -23.068 -7.012 1.00 68.66 280 CYS B C 1
ATOM 2957 O O . CYS B 1 174 ? 7.446 -22.598 -7.087 1.00 67.60 280 CYS B O 1
ATOM 2960 N N . GLU B 1 175 ? 9.683 -22.321 -6.914 1.00 64.13 281 GLU B N 1
ATOM 2961 C CA . GLU B 1 175 ? 9.610 -20.869 -6.945 1.00 64.70 281 GLU B CA 1
ATOM 2962 C C . GLU B 1 175 ? 9.115 -20.457 -8.307 1.00 60.79 281 GLU B C 1
ATOM 2963 O O . GLU B 1 175 ? 8.166 -19.669 -8.417 1.00 60.62 281 GLU B O 1
ATOM 2969 N N . GLY B 1 176 ? 9.770 -21.005 -9.339 1.00 58.43 282 GLY B N 1
ATOM 2970 C CA . GLY B 1 176 ? 9.375 -20.774 -10.723 1.00 52.01 282 GLY B CA 1
ATOM 2971 C C . GLY B 1 176 ? 7.918 -21.134 -10.939 1.00 55.34 282 GLY B C 1
ATOM 2972 O O . GLY B 1 176 ? 7.125 -20.329 -11.445 1.00 59.08 282 GLY B O 1
ATOM 2973 N N . ILE B 1 177 ? 7.554 -22.341 -10.518 1.00 55.58 283 ILE B N 1
ATOM 2974 C CA . ILE B 1 177 ? 6.193 -22.810 -10.706 1.00 52.46 283 ILE B CA 1
ATOM 2975 C C . ILE B 1 177 ? 5.206 -21.850 -10.063 1.00 50.72 283 ILE B C 1
ATOM 2976 O O . ILE B 1 177 ? 4.186 -21.509 -10.671 1.00 49.11 283 ILE B O 1
ATOM 2981 N N . ASN B 1 178 ? 5.523 -21.382 -8.855 1.00 56.96 284 ASN B N 1
ATOM 2982 C CA . ASN B 1 178 ? 4.658 -20.414 -8.179 1.00 59.78 284 ASN B CA 1
ATOM 2983 C C . ASN B 1 178 ? 4.559 -19.087 -8.943 1.00 62.32 284 ASN B C 1
ATOM 2984 O O . ASN B 1 178 ? 3.473 -18.519 -9.053 1.00 60.83 284 ASN B O 1
ATOM 2989 N N . LYS B 1 179 ? 5.679 -18.613 -9.491 1.00 61.32 285 LYS B N 1
ATOM 2990 C CA . LYS B 1 179 ? 5.641 -17.468 -10.413 1.00 60.00 285 LYS B CA 1
ATOM 2991 C C . LYS B 1 179 ? 4.642 -17.697 -11.560 1.00 53.66 285 LYS B C 1
ATOM 2992 O O . LYS B 1 179 ? 3.811 -16.837 -11.864 1.00 55.55 285 LYS B O 1
ATOM 2998 N N . LEU B 1 180 ? 4.701 -18.870 -12.180 1.00 46.68 286 LEU B N 1
ATOM 2999 C CA . LEU B 1 180 ? 3.851 -19.140 -13.348 1.00 47.55 286 LEU B CA 1
ATOM 3000 C C . LEU B 1 180 ? 2.379 -19.265 -12.980 1.00 51.72 286 LEU B C 1
ATOM 3001 O O . LEU B 1 180 ? 1.497 -18.886 -13.758 1.00 54.43 286 LEU B O 1
ATOM 3006 N N . LEU B 1 181 ? 2.124 -19.813 -11.794 1.00 56.04 287 LEU B N 1
ATOM 3007 C CA . LEU B 1 181 ? 0.772 -19.942 -11.276 1.00 62.64 287 LEU B CA 1
ATOM 3008 C C . LEU B 1 181 ? 0.223 -18.552 -11.036 1.00 62.19 287 LEU B C 1
ATOM 3009 O O . LEU B 1 181 ? -0.934 -18.259 -11.354 1.00 55.99 287 LEU B O 1
ATOM 3014 N N . ASP B 1 182 ? 1.085 -17.695 -10.497 1.00 61.98 288 ASP B N 1
ATOM 3015 C CA . ASP B 1 182 ? 0.736 -16.304 -10.230 1.00 68.50 288 ASP B CA 1
ATOM 3016 C C . ASP B 1 182 ? 0.350 -15.550 -11.505 1.00 68.98 288 ASP B C 1
ATOM 3017 O O . ASP B 1 182 ? -0.704 -14.897 -11.569 1.00 57.17 288 ASP B O 1
ATOM 3022 N N . GLU B 1 183 ? 1.214 -15.649 -12.516 1.00 69.91 289 GLU B N 1
ATOM 3023 C CA . GLU B 1 183 ? 1.006 -14.996 -13.804 1.00 65.61 289 GLU B CA 1
ATOM 3024 C C . GLU B 1 183 ? -0.094 -15.700 -14.602 1.00 67.83 289 GLU B C 1
ATOM 3025 O O . GLU B 1 183 ? -0.525 -15.205 -15.649 1.00 71.79 289 GLU B O 1
ATOM 3031 N N . LYS B 1 184 ? -0.532 -16.858 -14.106 1.00 68.11 290 LYS B N 1
ATOM 3032 C CA . LYS B 1 184 ? -1.513 -17.704 -14.797 1.00 69.86 290 LYS B CA 1
ATOM 3033 C C . LYS B 1 184 ? -1.020 -18.239 -16.151 1.00 63.81 290 LYS B C 1
ATOM 3034 O O . LYS B 1 184 ? -1.806 -18.444 -17.074 1.00 63.45 290 LYS B O 1
ATOM 3040 N N . VAL B 1 185 ? 0.290 -18.457 -16.251 1.00 63.76 291 VAL B N 1
ATOM 3041 C CA . VAL B 1 185 ? 0.875 -19.216 -17.347 1.00 55.77 291 VAL B CA 1
ATOM 3042 C C . VAL B 1 185 ? 0.517 -20.680 -17.116 1.00 56.82 291 VAL B C 1
ATOM 3043 O O . VAL B 1 185 ? 0.037 -21.371 -18.025 1.00 52.90 291 VAL B O 1
ATOM 3047 N N . LEU B 1 186 ? 0.747 -21.134 -15.885 1.00 57.76 292 LEU B N 1
ATOM 3048 C CA . LEU B 1 186 ? 0.292 -22.439 -15.429 1.00 55.55 292 LEU B CA 1
ATOM 3049 C C . LEU B 1 186 ? -1.069 -22.322 -14.742 1.00 70.09 292 LEU B C 1
ATOM 3050 O O . LEU B 1 186 ? -1.762 -23.324 -14.503 1.00 75.75 292 LEU B O 1
#

CATH classification: 1.20.1440.160

Solvent-accessible surface area: 19669 Å² total; per-residue (Å²): 93,50,0,94,57,39,0,43,118,6,0,64,125,61,38,27,122,23,5,33,133,13,0,42,126,68,4,55,50,101,18,12,1,86,15,34,19,6,31,12,103,0,0,81,69,50,48,143,71,134,162,59,0,69,79,3,0,63,4,30,2,56,10,17,4,47,22,6,38,19,102,92,29,65,86,14,61,82,105,9,86,75,3,14,98,103,30,121,130,36,66,45,82,2,4,110,20,30,10,46,20,42,110,53,75,179,56,60,64,82,82,64,1,8,92,11,18,63,72,1,29,83,23,3,32,66,0,0,94,182,42,82,68,123,149,4,96,41,38,1,42,56,5,29,74,22,18,0,63,39,98,2,3,35,39,9,5,45,105,144,32,109,0,51,72,15,0,95,105,5,2,84,6,10,57,118,11,35,125,106,178,80,41,152,154,111,33,16,0,71,43,10,0,92,91,9,22,158,106,36,60,68,147,30,35,71,143,2,88,83,69,40,49,12,58,79,24,18,5,99,16,34,30,12,33,14,91,0,0,76,79,46,44,148,74,135,159,47,0,74,99,2,0,67,10,23,1,66,10,31,0,30,29,15,9,12,105,110,14,96,58,13,52,81,98,4,81,68,6,14,87,87,29,134,141,38,54,44,77,2,5,96,29,28,9,43,19,50,108,86,128,217,50,65,59,95,80,69,1,14,93,23,20,72,68,0,26,80,18,2,32,77,1,3,103,182,36,85,62,111,166,7,94,41,40,0,42,56,2,21,73,23,16,4,48,34,111,2,3,38,42,7,4,55,131,153,34,111,2,69,69,17,0,104,116,4,3,79,7,10,55,115,6,34,122,106,178,76,48

Secondary structure (DSSP, 8-state):
--HHHHHHHHHHHHHHHHHHHHHIIIIISHHHHHHHHHHHHHHHHHH--HHHHHHHHHHHHHHHHHHHHHHHTT---HHHHHHHHHHHHHHHHHHHHHHHHHHSGGG--HHHHHHHHHHHHHHHHHHHTTS--TTHHHHHHHHHHHHH-HHHHHHHH-TTSS-HHHHHHHHHHHHHHHHTT--/-----HHHHHHHHHHHHHHHHHHHHHHS-SS-HHHHHHHHHHHHHHHHHH--HHHHHHHHHHHHHHHHHHHHHHHTT---HHHHHHHHHHHHHHHHHHHHHHHHHHSTT---HHHHHHHHHHHHHHHHHHHGGG--TTHHHHHHHHHHHHT-HHHHHHHH-TTSS-HHHHHHHHHHHHHHHHHT--

GO terms:
  GO:0005737 cytoplasm (C, IDA)
  GO:0008526 phosphatidylinositol transfer activity (F, TAS)
  GO:0005829 cytosol (C, TAS)
  GO:0006644 phospholipid metabolic process (P, TAS)
  GO:0005515 protein binding (F, IPI)
  GO:0005829 cytosol (C, IDA)

Nearest PDB structures (foldseek):
  4q9v-assembly1_A  TM=1.005E+00  e=6.980E-24  Homo sapiens
  5jxd-assembly1_A  TM=9.146E-01  e=6.002E-16  Mus musculus
  8gyn-assembly1_A  TM=9.816E-01  e=5.994E-14  Danio rerio
  3f4m-assembly1_A  TM=9.729E-01  e=6.762E-13  Homo sapiens
  5z39-assembly1_A  TM=7.614E-01  e=7.963E-04  Dictyostelium discoideum